Protein AF-0000000073491782 (afdb_homodimer)

Sequence (710 aa):
MKGIRKDVFGVFHDPDSGVEVKVDRYTLTSASGVEVQVISYGACVSAIVVPDKSGKKDHVTLGFDDMKGYLENAYQGSSIGRCANRIGKGKLVVEGQQYTLTINNNGNHLHGGTRGWDKHVWESHVSEESVVFSRLSSDGEEGYPGAVLAQVKYSLDAAGGLGIDFEAMTTRATPINMTNHCFFNLAGHAAGQGGLLEHLVRVNADRFTPVGQDLIPTGELASVRGTAYDLRSPTTFGEALPRAPGNGFDHNFCLQFKHRGELELAACFLHTPTGRGLEVYTTEPGVQIYTGNFLPKEANKMVGRNGTSYTYQGAFCCEPQNFPDAVNQRNFPSAICCPGKPYKHSMMYKFFVQKMKGIRKDVFGVFHDPDSGVEVKVDRYTLTSASGVEVQVISYGACVSAIVVPDKSGKKDHVTLGFDDMKGYLENAYQGSSIGRCANRIGKGKLVVEGQQYTLTINNNGNHLHGGTRGWDKHVWESHVSEESVVFSRLSSDGEEGYPGAVLAQVKYSLDAAGGLGIDFEAMTTRATPINMTNHCFFNLAGHAAGQGGLLEHLVRVNADRFTPVGQDLIPTGELASVRGTAYDLRSPTTFGEALPRAPGNGFDHNFCLQFKHRGELELAACFLHTPTGRGLEVYTTEPGVQIYTGNFLPKEANKMVGRNGTSYTYQGAFCCEPQNFPDAVNQRNFPSAICCPGKPYKHSMMYKFFVQK

InterPro domains:
  IPR008183 Aldose 1-/Glucose-6-phosphate 1-epimerase [PF01263] (24-350)
  IPR011013 Galactose mutarotase-like domain superfamily [SSF74650] (22-351)
  IPR014718 Glycoside hydrolase-type carbohydrate-binding [G3DSA:2.70.98.10] (1-353)
  IPR015443 Aldose 1-epimerase/Galactose mutarotase [PIRSF005096] (22-352)
  IPR047215 Galactose mutarotase-like [cd09019] (25-351)

pLDDT: mean 96.23, std 6.42, range [49.44, 98.94]

Nearest PDB structures (foldseek):
  1mmu-assembly1_A  TM=9.155E-01  e=1.165E-32  Lactococcus lactis
  1nsu-assembly1_B  TM=9.161E-01  e=1.842E-30  Lactococcus lactis
  1nsx-assembly1_B  TM=9.156E-01  e=1.485E-30  Lactococcus lactis
  1ns2-assembly1_B  TM=9.123E-01  e=2.166E-30  Lactococcus lactis
  1nsm-assembly1_B  TM=9.083E-01  e=5.412E-30  Lactococcus lactis

Secondary structure (DSSP, 8-state):
--EEEEEEEEEEE-TTT--EEEEEEEEEE-TTS-EEEEETBTTEEEEEEEE-TTS-EEE-B---SSHHHHHHSTTTTPEE-SBSSEEGGGEEEETTEEEEPPP-BTTBEETTSTT-GGGSBPEEEEETTEEEEEEEEPTTGGG-SS-EEEEEEEEE-TTSEEEEEEEEEESS-EE-B-EE---B-TT-TT-HHHHHTTEEEEE-EEEE--B-TTS-B-S--EE-TTSTT--SS-EEHHHHGGGSTTTS-EEEEEESS--TTS-EEEEEEEETTTTEEEEEEESSSEEEEE--TTS-SSTTSSB-GGG-B--TTS-BEEEEESPTTGGG-TTSPP-EEBTTB-EEEEEEEEEEE--/--EEEEEEEEEEE-TTT--EEEEEEEEEE-TTS-EEEEETBTTEEEEEEEE-TTS-EEE-B---SSHHHHHHSTTTTPEE-SBSSEEGGGEEEETTEEEEPPP-BTTBEETTSTT-GGGSBPEEEEETTEEEEEEEEPTTGGG-SS-EEEEEEEEE-TTSEEEEEEEEEESS-EE-B-EE---B-TT-TT-HHHHHTTEEEEE-EEEE--B-TTS-B-S--EE-TTSTT--SS-EEHHHHGGGSTTTS-EEEEEESS--TTS-EEEEEEEETTTTEEEEEEESSSEEEEE--TTS-SSTTSSB-GGG-B--TTS-BEEEEESPTTGGG-TTSPP-EEBTTB-EEEEEEEEEEE--

Organism: Scylla paramamosain (NCBI:txid85552)

Foldseek 3Di:
DFDKDKDWQAWDQDPVVRDIDTKMKIWGAALQGWIWIAIQQLRFGAFIWHAFPVGDIFTFFFHASHVVLDQVDDQARGKFDQAAAWAALQWFDDPRDIWHFEDDAPSIAHRCYPCTSNGDGFDWDDDDQKIKTWDWAQACRRTWGWIKIKMWIWGAYNQGKTKIKIKMATPFKTFGKIWTWTWGQQQHLQCFQVSQQQKKKAFQAQWWFDADPSRAGPLDTHGCPPALNHRNDIDGCNVSQVRDPPRGFFTKGFRPDDPQPDWDWGMKMARVVRQKIKTKTKSAGIKTKAQQQVFAQDFQPNQTPPRRTHGGSGTITIIGIFHPNVSVHVPGDDRIDGHPGMDIMMMMIRMDGGD/DFDKDKDWQAWDQDPVVRDIDTKMKIWGAALQGWIWIAIQQLRFGAFIWHAFPVGDIFTFFFHASHVVLDQVDDQARGKFDQAAAWAALQWFADPRDIWHFEDDAPSIAHRCYPCTSNGDGFDWDDDDQKIKTWDWAQACRRTWGWIKIKMWIWGAYNQGKTKIKIKMATPFKTFGKIWTWTWGQQQHLQCFQVSQQQKKKAFQAQWWFDADPSRAGPLDTHGCPPALNHRNDIDGCNVSQVRDPPRGFFTKGFRPPQPQPDWDWGMKMARVVRQKIKTKTKSAGIKTKAQQQVFAADFQPNQTPPRRTHGGSGTITIIGIFHPNQSVHVPGPDRIDGHPGMDIMMMMIRMDGGD

Solvent-accessible surface area (backbone atoms only — not comparable to full-atom values): 34697 Å² total; per-residue (Å²): 116,76,48,78,47,78,51,75,62,40,71,42,71,38,84,88,81,66,46,76,39,80,24,44,26,37,40,38,34,19,73,62,55,28,33,38,31,36,28,24,52,6,52,10,46,48,37,36,32,42,40,29,61,86,61,56,67,40,42,29,28,48,38,47,82,44,54,68,44,54,76,73,39,80,53,67,13,10,30,34,14,51,32,43,51,44,30,61,65,13,52,44,63,55,95,87,40,79,42,59,36,39,67,62,48,93,65,16,16,34,37,32,22,85,76,17,49,42,72,38,76,32,41,71,44,78,52,92,77,28,44,22,30,25,43,79,43,56,58,49,54,56,38,41,55,32,32,32,48,36,36,42,36,39,34,58,40,58,71,26,32,38,37,41,39,38,39,33,45,38,49,31,61,29,69,50,27,52,33,48,41,43,34,33,16,64,67,22,45,77,40,26,37,73,34,38,34,55,22,32,37,26,33,54,29,62,26,26,41,54,53,52,95,82,65,41,53,73,70,50,76,40,66,15,74,96,46,57,66,49,28,68,52,77,42,35,42,56,67,38,36,81,56,24,73,91,70,31,51,77,41,44,31,35,45,74,79,68,64,74,72,48,79,39,75,44,34,39,38,32,21,66,92,45,12,21,29,39,37,33,30,24,23,50,53,18,34,33,39,30,36,31,67,82,41,45,76,52,82,64,74,40,55,28,49,93,70,31,56,50,28,42,31,18,26,34,31,70,28,48,20,62,59,55,34,20,73,77,24,89,89,42,68,80,37,70,32,37,51,92,44,65,44,76,45,44,34,29,49,33,42,47,60,51,124,116,77,48,79,46,78,51,77,62,41,70,44,71,38,81,88,80,67,46,76,39,78,25,43,27,37,39,37,35,21,73,62,53,29,33,37,31,35,28,24,53,7,54,10,46,46,38,36,32,42,40,28,60,86,60,56,68,40,42,28,28,49,40,49,82,44,55,67,43,56,74,74,41,79,54,65,12,10,31,34,13,52,31,42,50,44,30,60,66,12,51,43,63,56,95,88,40,78,41,59,37,39,66,62,45,93,64,15,16,34,37,32,22,85,75,16,48,42,72,38,75,32,42,69,44,78,52,91,77,29,42,23,30,25,43,80,42,56,58,49,56,56,37,41,54,33,32,32,48,36,36,40,35,39,34,58,40,57,71,25,33,37,37,42,38,38,38,32,46,37,48,30,62,27,68,52,27,52,34,49,41,44,33,34,17,62,66,22,46,76,41,25,37,73,35,35,34,56,20,31,36,26,33,54,31,63,26,26,40,54,53,51,97,82,65,42,52,73,70,51,77,40,66,14,74,96,45,56,64,50,28,68,51,76,42,33,41,58,69,39,37,82,55,24,74,91,70,30,51,77,41,43,30,34,43,76,80,60,60,72,73,46,78,38,75,45,35,38,37,33,20,66,93,46,12,20,29,39,37,35,31,24,22,50,50,18,34,32,38,29,38,30,66,82,41,44,76,54,81,65,73,41,53,30,48,96,70,32,56,49,28,42,31,19,26,34,32,72,27,48,21,61,58,55,35,20,74,77,24,90,88,42,69,80,36,69,32,37,52,92,44,65,43,75,47,44,35,31,49,32,43,46,60,51,125

Radius of gyration: 28.81 Å; Cα contacts (8 Å, |Δi|>4): 2074; chains: 2; bounding box: 49×86×63 Å

Structure (mmCIF, N/CA/C/O backbone):
data_AF-0000000073491782-model_v1
#
loop_
_entity.id
_entity.type
_entity.pdbx_description
1 polymer 'Aldose 1-epimerase'
#
loop_
_atom_site.group_PDB
_atom_site.id
_atom_site.type_symbol
_atom_site.label_atom_id
_atom_site.label_alt_id
_atom_site.label_comp_id
_atom_site.label_asym_id
_atom_site.label_entity_id
_atom_site.label_seq_id
_atom_site.pdbx_PDB_ins_code
_atom_site.Cartn_x
_atom_site.Cartn_y
_atom_site.Cartn_z
_atom_site.occupancy
_atom_site.B_iso_or_equiv
_atom_site.auth_seq_id
_atom_site.auth_comp_id
_atom_site.auth_asym_id
_atom_site.auth_atom_id
_atom_site.pdbx_PDB_model_num
ATOM 1 N N . MET A 1 1 ? -24.062 -15.234 -17.359 1 52.41 1 MET A N 1
ATOM 2 C CA . MET A 1 1 ? -24.172 -14 -16.578 1 52.41 1 MET A CA 1
ATOM 3 C C . MET A 1 1 ? -22.875 -13.719 -15.82 1 52.41 1 MET A C 1
ATOM 5 O O . MET A 1 1 ? -22.297 -14.625 -15.234 1 52.41 1 MET A O 1
ATOM 9 N N . LYS A 1 2 ? -22.281 -12.508 -16.062 1 70.62 2 LYS A N 1
ATOM 10 C CA . LYS A 1 2 ? -21.109 -11.984 -15.367 1 70.62 2 LYS A CA 1
ATOM 11 C C . LYS A 1 2 ? -21.406 -11.75 -13.891 1 70.62 2 LYS A C 1
ATOM 13 O O . LYS A 1 2 ? -22.469 -11.266 -13.531 1 70.62 2 LYS A O 1
ATOM 18 N N . GLY A 1 3 ? -20.562 -12.547 -13.039 1 84.69 3 GLY A N 1
ATOM 19 C CA . GLY A 1 3 ? -20.781 -12.242 -11.633 1 84.69 3 GLY A CA 1
ATOM 20 C C . GLY A 1 3 ? -19.812 -12.961 -10.711 1 84.69 3 GLY A C 1
ATOM 21 O O . GLY A 1 3 ? -18.953 -13.711 -11.172 1 84.69 3 GLY A O 1
ATOM 22 N N . ILE A 1 4 ? -19.844 -12.594 -9.461 1 95.38 4 ILE A N 1
ATOM 23 C CA . ILE A 1 4 ? -19.047 -13.211 -8.406 1 95.38 4 ILE A CA 1
ATOM 24 C C . ILE A 1 4 ? -19.984 -13.836 -7.363 1 95.38 4 ILE A C 1
ATOM 26 O O . ILE A 1 4 ? -20.891 -13.18 -6.863 1 95.38 4 ILE A O 1
ATOM 30 N N . ARG A 1 5 ? -19.812 -15.117 -7.121 1 97.12 5 ARG A N 1
ATOM 31 C CA . ARG A 1 5 ? -20.547 -15.828 -6.07 1 97.12 5 ARG A CA 1
ATOM 32 C C . ARG A 1 5 ? -19.594 -16.266 -4.953 1 97.12 5 ARG A C 1
ATOM 34 O O . ARG A 1 5 ? -18.469 -16.672 -5.211 1 97.12 5 ARG A O 1
ATOM 41 N N . LYS A 1 6 ? -20.156 -16.188 -3.746 1 97.44 6 LYS A N 1
ATOM 42 C CA . LYS A 1 6 ? -19.359 -16.547 -2.576 1 97.44 6 LYS A CA 1
ATOM 43 C C . LYS A 1 6 ? -19.938 -17.781 -1.874 1 97.44 6 LYS A C 1
ATOM 45 O O . LYS A 1 6 ? -21.156 -17.922 -1.752 1 97.44 6 LYS A O 1
ATOM 50 N N . ASP A 1 7 ? -19.078 -18.688 -1.401 1 98.25 7 ASP A N 1
ATOM 51 C CA . ASP A 1 7 ? -19.438 -19.75 -0.47 1 98.25 7 ASP A CA 1
ATOM 52 C C . ASP A 1 7 ? -18.25 -20.141 0.411 1 98.25 7 ASP A C 1
ATOM 54 O O . ASP A 1 7 ? -17.188 -19.516 0.332 1 98.25 7 ASP A O 1
ATOM 58 N N . VAL A 1 8 ? -18.453 -21.078 1.323 1 98.38 8 VAL A N 1
ATOM 59 C CA . VAL A 1 8 ? -17.406 -21.531 2.225 1 98.38 8 VAL A CA 1
ATOM 60 C C . VAL A 1 8 ? -16.734 -22.766 1.647 1 98.38 8 VAL A C 1
ATOM 62 O O . VAL A 1 8 ? -17.406 -23.766 1.361 1 98.38 8 VAL A O 1
ATOM 65 N N . PHE A 1 9 ? -15.492 -22.734 1.413 1 98.5 9 PHE A N 1
ATOM 66 C CA . PHE A 1 9 ? -14.742 -23.859 0.874 1 98.5 9 PHE A CA 1
ATOM 67 C C . PHE A 1 9 ? -14.414 -24.859 1.971 1 98.5 9 PHE A C 1
ATOM 69 O O . PHE A 1 9 ? -14.469 -26.078 1.744 1 98.5 9 PHE A O 1
ATOM 76 N N . GLY A 1 10 ? -14.031 -24.281 3.102 1 98.31 10 GLY A N 1
ATOM 77 C CA . GLY A 1 10 ? -13.656 -25.109 4.234 1 98.31 10 GLY A CA 1
ATOM 78 C C . GLY A 1 10 ? -13.227 -24.312 5.449 1 98.31 10 GLY A C 1
ATOM 79 O O . GLY A 1 10 ? -13.648 -23.172 5.617 1 98.31 10 GLY A O 1
ATOM 80 N N . VAL A 1 11 ? -12.555 -25.047 6.379 1 98 11 VAL A N 1
ATOM 81 C CA . VAL A 1 11 ? -12.078 -24.422 7.609 1 98 11 VAL A CA 1
ATOM 82 C C . VAL A 1 11 ? -10.586 -24.703 7.781 1 98 11 VAL A C 1
ATOM 84 O O . VAL A 1 11 ? -10.117 -25.812 7.512 1 98 11 VAL A O 1
ATOM 87 N N . PHE A 1 12 ? -9.906 -23.656 8.086 1 97.94 12 PHE A N 1
ATOM 88 C CA . PHE A 1 12 ? -8.469 -23.734 8.328 1 97.94 12 PHE A CA 1
ATOM 89 C C . PHE A 1 12 ? -8.164 -23.547 9.812 1 97.94 12 PHE A C 1
ATOM 91 O O . PHE A 1 12 ? -8.586 -22.562 10.422 1 97.94 12 PHE A O 1
ATOM 98 N N . HIS A 1 13 ? -7.461 -24.5 10.43 1 96.62 13 HIS A N 1
ATOM 99 C CA . HIS A 1 13 ? -6.949 -24.359 11.789 1 96.62 13 HIS A CA 1
ATOM 100 C C . HIS A 1 13 ? -5.562 -23.719 11.789 1 96.62 13 HIS A C 1
ATOM 102 O O . HIS A 1 13 ? -4.574 -24.391 11.461 1 96.62 13 HIS A O 1
ATOM 108 N N . ASP A 1 14 ? -5.488 -22.5 12.102 1 93.56 14 ASP A N 1
ATOM 109 C CA . ASP A 1 14 ? -4.219 -21.781 12.086 1 93.56 14 ASP A CA 1
ATOM 110 C C . ASP A 1 14 ? -3.271 -22.312 13.156 1 93.56 14 ASP A C 1
ATOM 112 O O . ASP A 1 14 ? -3.555 -22.219 14.352 1 93.56 14 ASP A O 1
ATOM 116 N N . PRO A 1 15 ? -2.201 -22.812 12.766 1 91.56 15 PRO A N 1
ATOM 117 C CA . PRO A 1 15 ? -1.312 -23.438 13.758 1 91.56 15 PRO A CA 1
ATOM 118 C C . PRO A 1 15 ? -0.614 -22.406 14.648 1 91.56 15 PRO A C 1
ATOM 120 O O . PRO A 1 15 ? -0.126 -22.75 15.727 1 91.56 15 PRO A O 1
ATOM 123 N N . ASP A 1 16 ? -0.474 -21.203 14.203 1 86.88 16 ASP A N 1
ATOM 124 C CA . ASP A 1 16 ? 0.189 -20.172 14.992 1 86.88 16 ASP A CA 1
ATOM 125 C C . ASP A 1 16 ? -0.729 -19.641 16.094 1 86.88 16 ASP A C 1
ATOM 127 O O . ASP A 1 16 ? -0.318 -19.516 17.25 1 86.88 16 ASP A O 1
ATOM 131 N N . SER A 1 17 ? -1.947 -19.359 15.781 1 87.69 17 SER A N 1
ATOM 132 C CA . SER A 1 17 ? -2.873 -18.75 16.719 1 87.69 17 SER A CA 1
ATOM 133 C C . SER A 1 17 ? -3.779 -19.797 17.359 1 87.69 17 SER A C 1
ATOM 135 O O . SER A 1 17 ? -4.402 -19.531 18.406 1 87.69 17 SER A O 1
ATOM 137 N N . GLY A 1 18 ? -3.967 -20.969 16.734 1 92.19 18 GLY A N 1
ATOM 138 C CA . GLY A 1 18 ? -4.871 -22 17.203 1 92.19 18 GLY A CA 1
ATOM 139 C C . GLY A 1 18 ? -6.324 -21.719 16.875 1 92.19 18 GLY A C 1
ATOM 140 O O . GLY A 1 18 ? -7.207 -22.516 17.203 1 92.19 18 GLY A O 1
ATOM 141 N N . VAL A 1 19 ? -6.559 -20.703 16.172 1 93.88 19 VAL A N 1
ATOM 142 C CA . VAL A 1 19 ? -7.926 -20.281 15.867 1 93.88 19 VAL A CA 1
ATOM 143 C C . VAL A 1 19 ? -8.383 -20.938 14.562 1 93.88 19 VAL A C 1
ATOM 145 O O . VAL A 1 19 ? -7.574 -21.141 13.648 1 93.88 19 VAL A O 1
ATOM 148 N N . GLU A 1 20 ? -9.656 -21.297 14.5 1 96.81 20 GLU A N 1
ATOM 149 C CA . GLU A 1 20 ? -10.258 -21.766 13.266 1 96.81 20 GLU A CA 1
ATOM 150 C C . GLU A 1 20 ? -10.781 -20.594 12.422 1 96.81 20 GLU A C 1
ATOM 152 O O . GLU A 1 20 ? -11.461 -19.719 12.938 1 96.81 20 GLU A O 1
ATOM 157 N N . VAL A 1 21 ? -10.414 -20.672 11.281 1 96.5 21 VAL A N 1
ATOM 158 C CA . VAL A 1 21 ? -10.812 -19.609 10.367 1 96.5 21 VAL A CA 1
ATOM 159 C C . VAL A 1 21 ? -11.516 -20.188 9.148 1 96.5 21 VAL A C 1
ATOM 161 O O . VAL A 1 21 ? -11.047 -21.172 8.562 1 96.5 21 VAL A O 1
ATOM 164 N N . LYS A 1 22 ? -12.648 -19.609 8.836 1 97.88 22 LYS A N 1
ATOM 165 C CA . LYS A 1 22 ? -13.344 -20.016 7.613 1 97.88 22 LYS A CA 1
ATOM 166 C C . LYS A 1 22 ? -12.531 -19.656 6.375 1 97.88 22 LYS A C 1
ATOM 168 O O . LYS A 1 22 ? -11.922 -18.594 6.312 1 97.88 22 LYS A O 1
ATOM 173 N N . VAL A 1 23 ? -12.523 -20.531 5.398 1 98.75 23 VAL A N 1
ATOM 174 C CA . VAL A 1 23 ? -11.914 -20.281 4.098 1 98.75 23 VAL A CA 1
ATOM 175 C C . VAL A 1 23 ? -13.008 -20.016 3.059 1 98.75 23 VAL A C 1
ATOM 177 O O . VAL A 1 23 ? -13.781 -20.922 2.721 1 98.75 23 VAL A O 1
ATOM 180 N N . ASP A 1 24 ? -13.039 -18.797 2.543 1 98.69 24 ASP A N 1
ATOM 181 C CA . ASP A 1 24 ? -14.047 -18.391 1.567 1 98.69 24 ASP A CA 1
ATOM 182 C C . ASP A 1 24 ? -13.625 -18.781 0.151 1 98.69 24 ASP A C 1
ATOM 184 O O . ASP A 1 24 ? -12.43 -18.766 -0.171 1 98.69 24 ASP A O 1
ATOM 188 N N . ARG A 1 25 ? -14.578 -19.125 -0.607 1 98.81 25 ARG A N 1
ATOM 189 C CA . ARG A 1 25 ? -14.398 -19.344 -2.037 1 98.81 25 ARG A CA 1
ATOM 190 C C . ARG A 1 25 ? -15.242 -18.375 -2.854 1 98.81 25 ARG A C 1
ATOM 192 O O . ARG A 1 25 ? -16.406 -18.125 -2.52 1 98.81 25 ARG A O 1
ATOM 199 N N . TYR A 1 26 ? -14.688 -17.828 -3.828 1 98.81 26 TYR A N 1
ATOM 200 C CA . TYR A 1 26 ? -15.375 -16.953 -4.777 1 98.81 26 TYR A CA 1
ATOM 201 C C . TYR A 1 26 ? -15.32 -17.531 -6.184 1 98.81 26 TYR A C 1
ATOM 203 O O . TYR A 1 26 ? -14.25 -17.938 -6.656 1 98.81 26 TYR A O 1
ATOM 211 N N . THR A 1 27 ? -16.438 -17.609 -6.855 1 98.62 27 THR A N 1
ATOM 212 C CA . THR A 1 27 ? -16.547 -18.078 -8.234 1 98.62 27 THR A CA 1
ATOM 213 C C . THR A 1 27 ? -16.812 -16.906 -9.188 1 98.62 27 THR A C 1
ATOM 215 O O . THR A 1 27 ? -17.844 -16.234 -9.062 1 98.62 27 THR A O 1
ATOM 218 N N . LEU A 1 28 ? -15.906 -16.719 -10.055 1 98.38 28 LEU A N 1
ATOM 219 C CA . LEU A 1 28 ? -16.047 -15.727 -11.109 1 98.38 28 LEU A CA 1
ATOM 220 C C . LEU A 1 28 ? -16.453 -16.391 -12.43 1 98.38 28 LEU A C 1
ATOM 222 O O . LEU A 1 28 ? -15.891 -17.422 -12.805 1 98.38 28 LEU A O 1
ATOM 226 N N . THR A 1 29 ? -17.375 -15.789 -13.125 1 97.25 29 THR A N 1
ATOM 227 C CA . THR A 1 29 ? -17.812 -16.328 -14.406 1 97.25 29 THR A CA 1
ATOM 228 C C . THR A 1 29 ? -17.703 -15.266 -15.5 1 97.25 29 THR A C 1
ATOM 230 O O . THR A 1 29 ? -17.719 -14.062 -15.211 1 97.25 29 THR A O 1
ATOM 233 N N . SER A 1 30 ? -17.531 -15.734 -16.734 1 95.44 30 SER A N 1
ATOM 234 C CA . SER A 1 30 ? -17.422 -14.844 -17.875 1 95.44 30 SER A CA 1
ATOM 235 C C . SER A 1 30 ? -18.359 -15.273 -19 1 95.44 30 SER A C 1
ATOM 237 O O . SER A 1 30 ? -18.812 -16.422 -19.047 1 95.44 30 SER A O 1
ATOM 239 N N . ALA A 1 31 ? -18.609 -14.336 -19.906 1 94.69 31 ALA A N 1
ATOM 240 C CA . ALA A 1 31 ? -19.469 -14.602 -21.062 1 94.69 31 ALA A CA 1
ATOM 241 C C . ALA A 1 31 ? -18.812 -15.609 -22.016 1 94.69 31 ALA A C 1
ATOM 243 O O . ALA A 1 31 ? -19.5 -16.297 -22.766 1 94.69 31 ALA A O 1
ATOM 244 N N . SER A 1 32 ? -17.531 -15.734 -22.016 1 94.62 32 SER A N 1
ATOM 245 C CA . SER A 1 32 ? -16.812 -16.672 -22.875 1 94.62 32 SER A CA 1
ATOM 246 C C . SER A 1 32 ? -17.016 -18.109 -22.422 1 94.62 32 SER A C 1
ATOM 248 O O . SER A 1 32 ? -16.703 -19.047 -23.156 1 94.62 32 SER A O 1
ATOM 250 N N . GLY A 1 33 ? -17.5 -18.266 -21.188 1 96.19 33 GLY A N 1
ATOM 251 C CA . GLY A 1 33 ? -17.672 -19.594 -20.609 1 96.19 33 GLY A CA 1
ATOM 252 C C . GLY A 1 33 ? -16.578 -19.984 -19.641 1 96.19 33 GLY A C 1
ATOM 253 O O . GLY A 1 33 ? -16.688 -20.984 -18.938 1 96.19 33 GLY A O 1
ATOM 254 N N . VAL A 1 34 ? -15.555 -19.203 -19.547 1 98.19 34 VAL A N 1
ATOM 255 C CA . VAL A 1 34 ? -14.492 -19.438 -18.578 1 98.19 34 VAL A CA 1
ATOM 256 C C . VAL A 1 34 ? -15.016 -19.156 -17.172 1 98.19 34 VAL A C 1
ATOM 258 O O . VAL A 1 34 ? -15.734 -18.188 -16.953 1 98.19 34 VAL A O 1
ATOM 261 N N . GLU A 1 35 ? -14.711 -20.031 -16.266 1 98.38 35 GLU A N 1
ATOM 262 C CA . GLU A 1 35 ? -15.031 -19.891 -14.844 1 98.38 35 GLU A CA 1
ATOM 263 C C . GLU A 1 35 ? -13.773 -20.047 -13.984 1 98.38 35 GLU A C 1
ATOM 265 O O . GLU A 1 35 ? -12.945 -20.922 -14.234 1 98.38 35 GLU A O 1
ATOM 270 N N . VAL A 1 36 ? -13.633 -19.156 -13.008 1 98.81 36 VAL A N 1
ATOM 271 C CA . VAL A 1 36 ? -12.484 -19.172 -12.117 1 98.81 36 VAL A CA 1
ATOM 272 C C . VAL A 1 36 ? -12.953 -19.219 -10.664 1 98.81 36 VAL A C 1
ATOM 274 O O . VAL A 1 36 ? -13.859 -18.469 -10.281 1 98.81 36 VAL A O 1
ATOM 277 N N . GLN A 1 37 ? -12.398 -20.078 -9.891 1 98.81 37 GLN A N 1
ATOM 278 C CA . GLN A 1 37 ? -12.617 -20.062 -8.445 1 98.81 37 GLN A CA 1
ATOM 279 C C . GLN A 1 37 ? -11.336 -19.688 -7.703 1 98.81 37 GLN A C 1
ATOM 281 O O . GLN A 1 37 ? -10.25 -20.172 -8.047 1 98.81 37 GLN A O 1
ATOM 286 N N . VAL A 1 38 ? -11.477 -18.797 -6.785 1 98.88 38 VAL A N 1
ATOM 287 C CA . VAL A 1 38 ? -10.375 -18.422 -5.906 1 98.88 38 VAL A CA 1
ATOM 288 C C . VAL A 1 38 ? -10.789 -18.625 -4.449 1 98.88 38 VAL A C 1
ATOM 290 O O . VAL A 1 38 ? -11.953 -18.453 -4.098 1 98.88 38 VAL A O 1
ATOM 293 N N . ILE A 1 39 ? -9.828 -19.031 -3.574 1 98.94 39 ILE A N 1
ATOM 294 C CA . ILE A 1 39 ? -10.117 -19.234 -2.158 1 98.94 39 ILE A CA 1
ATOM 295 C C . ILE A 1 39 ? -9.18 -18.375 -1.312 1 98.94 39 ILE A C 1
ATOM 297 O O . ILE A 1 39 ? -8.086 -18.016 -1.756 1 98.94 39 ILE A O 1
ATOM 301 N N . SER A 1 40 ? -9.617 -18.078 -0.136 1 98.88 40 SER A N 1
ATOM 302 C CA . SER A 1 40 ? -8.875 -17.156 0.72 1 98.88 40 SER A CA 1
ATOM 303 C C . SER A 1 40 ? -7.609 -17.812 1.267 1 98.88 40 SER A C 1
ATOM 305 O O . SER A 1 40 ? -6.684 -17.109 1.689 1 98.88 40 SER A O 1
ATOM 307 N N . TYR A 1 41 ? -7.574 -19.172 1.342 1 98.75 41 TYR A N 1
ATOM 308 C CA . TYR A 1 41 ? -6.336 -19.828 1.733 1 98.75 41 TYR A CA 1
ATOM 309 C C . TYR A 1 41 ? -5.277 -19.688 0.649 1 98.75 41 TYR A C 1
ATOM 311 O O . TYR A 1 41 ? -5.453 -20.188 -0.47 1 98.75 41 TYR A O 1
ATOM 319 N N . GLY A 1 42 ? -4.262 -18.906 0.994 1 98.69 42 GLY A N 1
ATOM 320 C CA . GLY A 1 42 ? -3.18 -18.656 0.055 1 98.69 42 GLY A CA 1
ATOM 321 C C . GLY A 1 42 ? -3.564 -17.734 -1.077 1 98.69 42 GLY A C 1
ATOM 322 O O . GLY A 1 42 ? -2.863 -17.641 -2.088 1 98.69 42 GLY A O 1
ATOM 323 N N . ALA A 1 43 ? -4.734 -17.078 -0.955 1 98.88 43 ALA A N 1
ATOM 324 C CA . ALA A 1 43 ? -5.238 -16.328 -2.098 1 98.88 43 ALA A CA 1
ATOM 325 C C . ALA A 1 43 ? -5.094 -17.125 -3.391 1 98.88 43 ALA A C 1
ATOM 327 O O . ALA A 1 43 ? -4.535 -16.625 -4.375 1 98.88 43 ALA A O 1
ATOM 328 N N . CYS A 1 44 ? -5.637 -18.219 -3.439 1 98.69 44 CYS A N 1
ATOM 329 C CA . CYS A 1 44 ? -5.312 -19.312 -4.34 1 98.69 44 CYS A CA 1
ATOM 330 C C . CYS A 1 44 ? -6.332 -19.422 -5.469 1 98.69 44 CYS A C 1
ATOM 332 O O . CYS A 1 44 ? -7.535 -19.312 -5.238 1 98.69 44 CYS A O 1
ATOM 334 N N . VAL A 1 45 ? -5.848 -19.5 -6.711 1 98.88 45 VAL A N 1
ATOM 335 C CA . VAL A 1 45 ? -6.711 -19.953 -7.797 1 98.88 45 VAL A CA 1
ATOM 336 C C . VAL A 1 45 ? -6.949 -21.453 -7.668 1 98.88 45 VAL A C 1
ATOM 338 O O . VAL A 1 45 ? -6.102 -22.266 -8.062 1 98.88 45 VAL A O 1
ATOM 341 N N . SER A 1 46 ? -8.117 -21.844 -7.203 1 98.69 46 SER A N 1
ATOM 342 C CA . SER A 1 46 ? -8.375 -23.25 -6.902 1 98.69 46 SER A CA 1
ATOM 343 C C . SER A 1 46 ? -8.914 -23.984 -8.117 1 98.69 46 SER A C 1
ATOM 345 O O . SER A 1 46 ? -8.812 -25.219 -8.203 1 98.69 46 SER A O 1
ATOM 347 N N . ALA A 1 47 ? -9.508 -23.25 -9.039 1 98.69 47 ALA A N 1
ATOM 348 C CA . ALA A 1 47 ? -10.039 -23.891 -10.234 1 98.69 47 ALA A CA 1
ATOM 349 C C . ALA A 1 47 ? -10.133 -22.906 -11.398 1 98.69 47 ALA A C 1
ATOM 351 O O . ALA A 1 47 ? -10.453 -21.734 -11.203 1 98.69 47 ALA A O 1
ATOM 352 N N . ILE A 1 48 ? -9.844 -23.375 -12.547 1 98.88 48 ILE A N 1
ATOM 353 C CA . ILE A 1 48 ? -10.164 -22.719 -13.812 1 98.88 48 ILE A CA 1
ATOM 354 C C . ILE A 1 48 ? -10.836 -23.719 -14.758 1 98.88 48 ILE A C 1
ATOM 356 O O . ILE A 1 48 ? -10.281 -24.766 -15.055 1 98.88 48 ILE A O 1
ATOM 360 N N . VAL A 1 49 ? -12 -23.375 -15.172 1 98.81 49 VAL A N 1
ATOM 361 C CA . VAL A 1 49 ? -12.781 -24.188 -16.094 1 98.81 49 VAL A CA 1
ATOM 362 C C . VAL A 1 49 ? -12.898 -23.484 -17.438 1 98.81 49 VAL A C 1
ATOM 364 O O . VAL A 1 49 ? -13.305 -22.328 -17.5 1 98.81 49 VAL A O 1
ATOM 367 N N . VAL A 1 50 ? -12.562 -24.188 -18.516 1 98.69 50 VAL A N 1
ATOM 368 C CA . VAL A 1 50 ? -12.5 -23.594 -19.859 1 98.69 50 VAL A CA 1
ATOM 369 C C . VAL A 1 50 ? -13.211 -24.516 -20.844 1 98.69 50 VAL A C 1
ATOM 371 O O . VAL A 1 50 ? -13.086 -25.734 -20.781 1 98.69 50 VAL A O 1
ATOM 374 N N . PRO A 1 51 ? -14.008 -23.953 -21.766 1 98.38 51 PRO A N 1
ATOM 375 C CA . PRO A 1 51 ? -14.602 -24.781 -22.828 1 98.38 51 PRO A CA 1
ATOM 376 C C . PRO A 1 51 ? -13.586 -25.188 -23.891 1 98.38 51 PRO A C 1
ATOM 378 O O . PRO A 1 51 ? -12.617 -24.453 -24.141 1 98.38 51 PRO A O 1
ATOM 381 N N . ASP A 1 52 ? -13.781 -26.344 -24.5 1 98.31 52 ASP A N 1
ATOM 382 C CA . ASP A 1 52 ? -13.008 -26.734 -25.672 1 98.31 52 ASP A CA 1
ATOM 383 C C . ASP A 1 52 ? -13.719 -26.344 -26.969 1 98.31 52 ASP A C 1
ATOM 385 O O . ASP A 1 52 ? -14.703 -25.594 -26.938 1 98.31 52 ASP A O 1
ATOM 389 N N . LYS A 1 53 ? -13.148 -26.703 -28.094 1 97.88 53 LYS A N 1
ATOM 390 C CA . LYS A 1 53 ? -13.688 -26.281 -29.391 1 97.88 53 LYS A CA 1
ATOM 391 C C . LYS A 1 53 ? -15.078 -26.859 -29.625 1 97.88 53 LYS A C 1
ATOM 393 O O . LYS A 1 53 ? -15.812 -26.391 -30.484 1 97.88 53 LYS A O 1
ATOM 398 N N . SER A 1 54 ? -15.547 -27.875 -28.859 1 97.62 54 SER A N 1
ATOM 399 C CA . SER A 1 54 ? -16.891 -28.438 -28.953 1 97.62 54 SER A CA 1
ATOM 400 C C . SER A 1 54 ? -17.828 -27.844 -27.906 1 97.62 54 SER A C 1
ATOM 402 O O . SER A 1 54 ? -19.016 -28.156 -27.891 1 97.62 54 SER A O 1
ATOM 404 N N . GLY A 1 55 ? -17.312 -27.062 -27.016 1 97.06 55 GLY A N 1
ATOM 405 C CA . GLY A 1 55 ? -18.109 -26.438 -25.969 1 97.06 55 GLY A CA 1
ATOM 406 C C . GLY A 1 55 ? -18.062 -27.188 -24.656 1 97.06 55 GLY A C 1
ATOM 407 O O . GLY A 1 55 ? -18.594 -26.719 -23.641 1 97.06 55 GLY A O 1
ATOM 408 N N . LYS A 1 56 ? -17.422 -28.328 -24.688 1 97.75 56 LYS A N 1
ATOM 409 C CA . LYS A 1 56 ? -17.297 -29.109 -23.453 1 97.75 56 LYS A CA 1
ATOM 410 C C . LYS A 1 56 ? -16.328 -28.453 -22.484 1 97.75 56 LYS A C 1
ATOM 412 O O . LYS A 1 56 ? -15.188 -28.156 -22.844 1 97.75 56 LYS A O 1
ATOM 417 N N . LYS A 1 57 ? -16.719 -28.344 -21.266 1 98.12 57 LYS A N 1
ATOM 418 C CA . LYS A 1 57 ? -15.93 -27.656 -20.25 1 98.12 57 LYS A CA 1
ATOM 419 C C . LYS A 1 57 ? -15.125 -28.656 -19.422 1 98.12 57 LYS A C 1
ATOM 421 O O . LYS A 1 57 ? -15.562 -29.797 -19.203 1 98.12 57 LYS A O 1
ATOM 426 N N . ASP A 1 58 ? -13.984 -28.266 -18.953 1 98.44 58 ASP A N 1
ATOM 427 C CA . ASP A 1 58 ? -13.148 -29.047 -18.047 1 98.44 58 ASP A CA 1
ATOM 428 C C . ASP A 1 58 ? -12.242 -28.141 -17.219 1 98.44 58 ASP A C 1
ATOM 430 O O . ASP A 1 58 ? -12 -26.984 -17.578 1 98.44 58 ASP A O 1
ATOM 434 N N . HIS A 1 59 ? -11.852 -28.688 -16.047 1 98.75 59 HIS A N 1
ATOM 435 C CA . HIS A 1 59 ? -10.82 -28.016 -15.266 1 98.75 59 HIS A CA 1
ATOM 436 C C . HIS A 1 59 ? -9.469 -28.062 -15.984 1 98.75 59 HIS A C 1
ATOM 438 O O . HIS A 1 59 ? -8.984 -29.125 -16.344 1 98.75 59 HIS A O 1
ATOM 444 N N . VAL A 1 60 ? -8.836 -26.875 -16.141 1 98.88 60 VAL A N 1
ATOM 445 C CA . VAL A 1 60 ? -7.547 -26.844 -16.812 1 98.88 60 VAL A CA 1
ATOM 446 C C . VAL A 1 60 ? -6.434 -26.609 -15.805 1 98.88 60 VAL A C 1
ATOM 448 O O . VAL A 1 60 ? -5.273 -26.422 -16.172 1 98.88 60 VAL A O 1
ATOM 451 N N . THR A 1 61 ? -6.703 -26.562 -14.555 1 98.81 61 THR A N 1
ATOM 452 C CA . THR A 1 61 ? -5.719 -26.531 -13.484 1 98.81 61 THR A CA 1
ATOM 453 C C . THR A 1 61 ? -5.855 -27.75 -12.578 1 98.81 61 THR A C 1
ATOM 455 O O . THR A 1 61 ? -6.961 -28.266 -12.391 1 98.81 61 THR A O 1
ATOM 458 N N . LEU A 1 62 ? -4.648 -28.172 -12.055 1 98.62 62 LEU A N 1
ATOM 459 C CA . LEU A 1 62 ? -4.75 -29.078 -10.914 1 98.62 62 LEU A CA 1
ATOM 460 C C . LEU A 1 62 ? -5.445 -28.391 -9.742 1 98.62 62 LEU A C 1
ATOM 462 O O . LEU A 1 62 ? -5.559 -27.172 -9.711 1 98.62 62 LEU A O 1
ATOM 466 N N . GLY A 1 63 ? -5.953 -29.203 -8.836 1 98.31 63 GLY A N 1
ATOM 467 C CA . GLY A 1 63 ? -6.629 -28.688 -7.652 1 98.31 63 GLY A CA 1
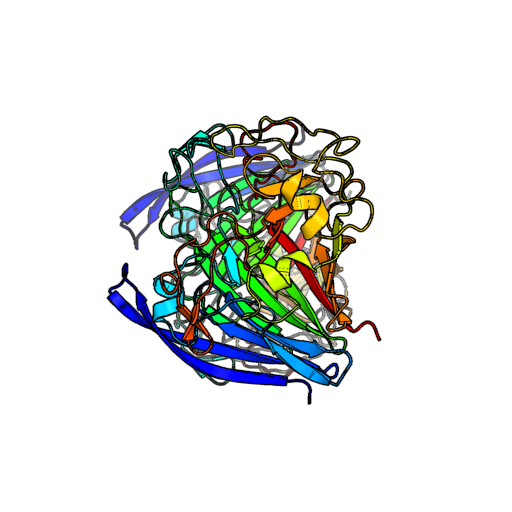ATOM 468 C C . GLY A 1 63 ? -7.238 -29.766 -6.789 1 98.31 63 GLY A C 1
ATOM 469 O O . GLY A 1 63 ? -7.117 -30.953 -7.102 1 98.31 63 GLY A O 1
ATOM 470 N N . PHE A 1 64 ? -7.805 -29.328 -5.699 1 98.62 64 PHE A N 1
ATOM 471 C CA . PHE A 1 64 ? -8.312 -30.266 -4.707 1 98.62 64 PHE A CA 1
ATOM 472 C C . PHE A 1 64 ? -9.75 -29.922 -4.316 1 98.62 64 PHE A C 1
ATOM 474 O O . PHE A 1 64 ? -10.164 -28.766 -4.438 1 98.62 64 PHE A O 1
ATOM 481 N N . ASP A 1 65 ? -10.445 -30.906 -3.811 1 97.69 65 ASP A N 1
ATOM 482 C CA . ASP A 1 65 ? -11.867 -30.75 -3.521 1 97.69 65 ASP A CA 1
ATOM 483 C C . ASP A 1 65 ? -12.078 -30.188 -2.115 1 97.69 65 ASP A C 1
ATOM 485 O O . ASP A 1 65 ? -13.164 -29.688 -1.8 1 97.69 65 ASP A O 1
ATOM 489 N N . ASP A 1 66 ? -11.062 -30.328 -1.288 1 97.5 66 ASP A N 1
ATOM 490 C CA . ASP A 1 66 ? -11.219 -29.875 0.09 1 97.5 66 ASP A CA 1
ATOM 491 C C . ASP A 1 66 ? -9.898 -29.328 0.637 1 97.5 66 ASP A C 1
ATOM 493 O O . ASP A 1 66 ? -8.891 -29.281 -0.079 1 97.5 66 ASP A O 1
ATOM 497 N N . MET A 1 67 ? -9.961 -28.891 1.88 1 97.56 67 MET A N 1
ATOM 498 C CA . MET A 1 67 ? -8.805 -28.25 2.512 1 97.56 67 MET A CA 1
ATOM 499 C C . MET A 1 67 ? -7.656 -29.25 2.668 1 97.56 67 MET A C 1
ATOM 501 O O . MET A 1 67 ? -6.488 -28.859 2.602 1 97.56 67 MET A O 1
ATOM 505 N N . LYS A 1 68 ? -7.984 -30.5 2.908 1 97.44 68 LYS A N 1
ATOM 506 C CA . LYS A 1 68 ? -6.945 -31.5 3.137 1 97.44 68 LYS A CA 1
ATOM 507 C C . LYS A 1 68 ? -5.934 -31.516 1.993 1 97.44 68 LYS A C 1
ATOM 509 O O . LYS A 1 68 ? -4.723 -31.531 2.229 1 97.44 68 LYS A O 1
ATOM 514 N N . GLY A 1 69 ? -6.414 -31.531 0.738 1 97.88 69 GLY A N 1
ATOM 515 C CA . GLY A 1 69 ? -5.531 -31.5 -0.418 1 97.88 69 GLY A CA 1
ATOM 516 C C . GLY A 1 69 ? -4.598 -30.312 -0.43 1 97.88 69 GLY A C 1
ATOM 517 O O . GLY A 1 69 ? -3.402 -30.453 -0.689 1 97.88 69 GLY A O 1
ATOM 518 N N . TYR A 1 70 ? -5.113 -29.125 -0.12 1 97.94 70 TYR A N 1
ATOM 519 C CA . TYR A 1 70 ? -4.32 -27.906 -0.157 1 97.94 70 TYR A CA 1
ATOM 520 C C . TYR A 1 70 ? -3.342 -27.844 1.01 1 97.94 70 TYR A C 1
ATOM 522 O O . TYR A 1 70 ? -2.254 -27.281 0.891 1 97.94 70 TYR A O 1
ATOM 530 N N . LEU A 1 71 ? -3.678 -28.438 2.148 1 97.31 71 LEU A N 1
ATOM 531 C CA . LEU A 1 71 ? -2.795 -28.469 3.311 1 97.31 71 LEU A CA 1
ATOM 532 C C . LEU A 1 71 ? -1.628 -29.422 3.084 1 97.31 71 LEU A C 1
ATOM 534 O O . LEU A 1 71 ? -0.523 -29.188 3.576 1 97.31 71 LEU A O 1
ATOM 538 N N . GLU A 1 72 ? -1.886 -30.422 2.295 1 96.5 72 GLU A N 1
ATOM 539 C CA . GLU A 1 72 ? -0.886 -31.469 2.111 1 96.5 72 GLU A CA 1
ATOM 540 C C . GLU A 1 72 ? 0 -31.188 0.902 1 96.5 72 GLU A C 1
ATOM 542 O O . GLU A 1 72 ? 1.067 -31.781 0.751 1 96.5 72 GLU A O 1
ATOM 547 N N . ASN A 1 73 ? -0.445 -30.375 0.016 1 96.31 73 ASN A N 1
ATOM 548 C CA . ASN A 1 73 ? 0.276 -30.094 -1.22 1 96.31 73 ASN A CA 1
ATOM 549 C C . ASN A 1 73 ? 0.458 -28.594 -1.428 1 96.31 73 ASN A C 1
ATOM 551 O O . ASN A 1 73 ? -0.491 -27.891 -1.785 1 96.31 73 ASN A O 1
ATOM 555 N N . ALA A 1 74 ? 1.651 -28.172 -1.412 1 93.81 74 ALA A N 1
ATOM 556 C CA . ALA A 1 74 ? 1.969 -26.75 -1.398 1 93.81 74 ALA A CA 1
ATOM 557 C C . ALA A 1 74 ? 1.868 -26.141 -2.799 1 93.81 74 ALA A C 1
ATOM 559 O O . ALA A 1 74 ? 1.965 -26.859 -3.797 1 93.81 74 ALA A O 1
ATOM 560 N N . TYR A 1 75 ? 1.568 -24.844 -2.869 1 97 75 TYR A N 1
ATOM 561 C CA . TYR A 1 75 ? 1.792 -23.922 -3.975 1 97 75 TYR A CA 1
ATOM 562 C C . TYR A 1 75 ? 0.706 -24.062 -5.035 1 97 75 TYR A C 1
ATOM 564 O O . TYR A 1 75 ? 0.556 -23.203 -5.898 1 97 75 TYR A O 1
ATOM 572 N N . GLN A 1 76 ? -0.104 -25.109 -5.016 1 96.69 76 GLN A N 1
ATOM 573 C CA . GLN A 1 76 ? -1.068 -25.375 -6.074 1 96.69 76 GLN A CA 1
ATOM 574 C C . GLN A 1 76 ? -2.059 -24.234 -6.227 1 96.69 76 GLN A C 1
ATOM 576 O O . GLN A 1 76 ? -3.059 -24.172 -5.508 1 96.69 76 GLN A O 1
ATOM 581 N N . GLY A 1 77 ? -1.808 -23.375 -7.234 1 98.44 77 GLY A N 1
ATOM 582 C CA . GLY A 1 77 ? -2.705 -22.266 -7.52 1 98.44 77 GLY A CA 1
ATOM 583 C C . GLY A 1 77 ? -2.521 -21.094 -6.578 1 98.44 77 GLY A C 1
ATOM 584 O O . GLY A 1 77 ? -3.191 -20.062 -6.719 1 98.44 77 GLY A O 1
ATOM 585 N N . SER A 1 78 ? -1.579 -21.156 -5.656 1 98.69 78 SER A N 1
ATOM 586 C CA . SER A 1 78 ? -1.435 -20.172 -4.586 1 98.69 78 SER A CA 1
ATOM 587 C C . SER A 1 78 ? -0.731 -18.922 -5.082 1 98.69 78 SER A C 1
ATOM 589 O O . SER A 1 78 ? 0.002 -18.953 -6.074 1 98.69 78 SER A O 1
ATOM 591 N N . SER A 1 79 ? -1.027 -17.781 -4.441 1 98.69 79 SER A N 1
ATOM 592 C CA . SER A 1 79 ? -0.172 -16.609 -4.535 1 98.69 79 SER A CA 1
ATOM 593 C C . SER A 1 79 ? 1.089 -16.766 -3.695 1 98.69 79 SER A C 1
ATOM 595 O O . SER A 1 79 ? 1.01 -16.969 -2.482 1 98.69 79 SER A O 1
ATOM 597 N N . ILE A 1 80 ? 2.186 -16.656 -4.363 1 98.81 80 ILE A N 1
ATOM 598 C CA . ILE A 1 80 ? 3.457 -16.938 -3.701 1 98.81 80 ILE A CA 1
ATOM 599 C C . ILE A 1 80 ? 4.07 -15.625 -3.207 1 98.81 80 ILE A C 1
ATOM 601 O O . ILE A 1 80 ? 4.035 -14.609 -3.908 1 98.81 80 ILE A O 1
ATOM 605 N N . GLY A 1 81 ? 4.684 -15.711 -2.037 1 98.25 81 GLY A N 1
ATOM 606 C CA . GLY A 1 81 ? 5.43 -14.641 -1.402 1 98.25 81 GLY A CA 1
ATOM 607 C C . GLY A 1 81 ? 6.133 -15.07 -0.131 1 98.25 81 GLY A C 1
ATOM 608 O O . GLY A 1 81 ? 5.93 -16.188 0.347 1 98.25 81 GLY A O 1
ATOM 609 N N . ARG A 1 82 ? 6.953 -14.305 0.41 1 98.56 82 ARG A N 1
ATOM 610 C CA . ARG A 1 82 ? 7.254 -12.93 0.021 1 98.56 82 ARG A CA 1
ATOM 611 C C . ARG A 1 82 ? 8.047 -12.891 -1.283 1 98.56 82 ARG A C 1
ATOM 613 O O . ARG A 1 82 ? 7.949 -11.93 -2.045 1 98.56 82 ARG A O 1
ATOM 620 N N . CYS A 1 83 ? 8.844 -13.93 -1.465 1 98.69 83 CYS A N 1
ATOM 621 C CA . CYS A 1 83 ? 9.617 -14.008 -2.699 1 98.69 83 CYS A CA 1
ATOM 622 C C . CYS A 1 83 ? 9.414 -15.359 -3.381 1 98.69 83 CYS A C 1
ATOM 624 O O . CYS A 1 83 ? 9.695 -16.406 -2.795 1 98.69 83 CYS A O 1
ATOM 626 N N . ALA A 1 84 ? 8.977 -15.25 -4.586 1 98.5 84 ALA A N 1
ATOM 627 C CA . ALA A 1 84 ? 8.844 -16.453 -5.414 1 98.5 84 ALA A CA 1
ATOM 628 C C . ALA A 1 84 ? 10.211 -16.984 -5.812 1 98.5 84 ALA A C 1
ATOM 630 O O . ALA A 1 84 ? 11.141 -16.219 -6.078 1 98.5 84 ALA A O 1
ATOM 631 N N . ASN A 1 85 ? 10.258 -18.328 -5.891 1 98.56 85 ASN A N 1
ATOM 632 C CA . ASN A 1 85 ? 11.477 -19.031 -6.289 1 98.56 85 ASN A CA 1
ATOM 633 C C . ASN A 1 85 ? 12.539 -18.969 -5.203 1 98.56 85 ASN A C 1
ATOM 635 O O . ASN A 1 85 ? 12.227 -18.844 -4.02 1 98.56 85 ASN A O 1
ATOM 639 N N . ARG A 1 86 ? 13.828 -19.234 -5.496 1 98.69 86 ARG A N 1
ATOM 640 C CA . ARG A 1 86 ? 14.836 -19.531 -4.48 1 98.69 86 ARG A CA 1
ATOM 641 C C . ARG A 1 86 ? 15.742 -18.312 -4.25 1 98.69 86 ARG A C 1
ATOM 643 O O . ARG A 1 86 ? 15.977 -17.531 -5.172 1 98.69 86 ARG A O 1
ATOM 650 N N . ILE A 1 87 ? 16.109 -18.125 -3.109 1 98.75 87 ILE A N 1
ATOM 651 C CA . ILE A 1 87 ? 17.219 -17.266 -2.691 1 98.75 87 ILE A CA 1
ATOM 652 C C . ILE A 1 87 ? 18.359 -18.125 -2.137 1 98.75 87 ILE A C 1
ATOM 654 O O . ILE A 1 87 ? 18.172 -18.859 -1.17 1 98.75 87 ILE A O 1
ATOM 658 N N . GLY A 1 88 ? 19.5 -18.031 -2.691 1 98.69 88 GLY A N 1
ATOM 659 C CA . GLY A 1 88 ? 20.641 -18.891 -2.373 1 98.69 88 GLY A CA 1
ATOM 660 C C . GLY A 1 88 ? 21.031 -18.828 -0.911 1 98.69 88 GLY A C 1
ATOM 661 O O . GLY A 1 88 ? 21.25 -17.75 -0.365 1 98.69 88 GLY A O 1
ATOM 662 N N . LYS A 1 89 ? 21.109 -20 -0.274 1 98.44 89 LYS A N 1
ATOM 663 C CA . LYS A 1 89 ? 21.547 -20.188 1.104 1 98.44 89 LYS A CA 1
ATOM 664 C C . LYS A 1 89 ? 20.703 -19.375 2.072 1 98.44 89 LYS A C 1
ATOM 666 O O . LYS A 1 89 ? 21.062 -19.203 3.238 1 98.44 89 LYS A O 1
ATOM 671 N N . GLY A 1 90 ? 19.641 -18.781 1.575 1 98.62 90 GLY A N 1
ATOM 672 C CA . GLY A 1 90 ? 18.766 -17.969 2.398 1 98.62 90 GLY A CA 1
ATOM 673 C C . GLY A 1 90 ? 19.422 -16.719 2.924 1 98.62 90 GLY A C 1
ATOM 674 O O . GLY A 1 90 ? 19.094 -16.234 4.008 1 98.62 90 GLY A O 1
ATOM 675 N N . LYS A 1 91 ? 20.391 -16.25 2.254 1 98.56 91 LYS A N 1
ATOM 676 C CA . LYS A 1 91 ? 21.125 -15.062 2.686 1 98.56 91 LYS A CA 1
ATOM 677 C C . LYS A 1 91 ? 20.875 -13.891 1.739 1 98.56 91 LYS A C 1
ATOM 679 O O . LYS A 1 91 ? 20.781 -14.078 0.524 1 98.56 91 LYS A O 1
ATOM 684 N N . LEU A 1 92 ? 20.75 -12.75 2.314 1 97.69 92 LEU A N 1
ATOM 685 C CA . LEU A 1 92 ? 20.641 -11.562 1.481 1 97.69 92 LEU A CA 1
ATOM 686 C C . LEU A 1 92 ? 21.125 -10.32 2.229 1 97.69 92 LEU A C 1
ATOM 688 O O . LEU A 1 92 ? 21.297 -10.359 3.449 1 97.69 92 LEU A O 1
ATOM 692 N N . VAL A 1 93 ? 21.484 -9.305 1.487 1 98.06 93 VAL A N 1
ATOM 693 C CA . VAL A 1 93 ? 21.875 -8 2.016 1 98.06 93 VAL A CA 1
ATOM 694 C C . VAL A 1 93 ? 20.875 -6.941 1.557 1 98.06 93 VAL A C 1
ATOM 696 O O . VAL A 1 93 ? 20.578 -6.832 0.364 1 98.06 93 VAL A O 1
ATOM 699 N N . VAL A 1 94 ? 20.312 -6.258 2.455 1 97.5 94 VAL A N 1
ATOM 700 C CA . VAL A 1 94 ? 19.438 -5.137 2.176 1 97.5 94 VAL A CA 1
ATOM 701 C C . VAL A 1 94 ? 19.984 -3.865 2.818 1 97.5 94 VAL A C 1
ATOM 703 O O . VAL A 1 94 ? 20.141 -3.797 4.039 1 97.5 94 VAL A O 1
ATOM 706 N N . GLU A 1 95 ? 20.266 -2.889 1.998 1 94.5 95 GLU A N 1
ATOM 707 C CA . GLU A 1 95 ? 20.812 -1.611 2.449 1 94.5 95 GLU A CA 1
ATOM 708 C C . GLU A 1 95 ? 21.984 -1.817 3.396 1 94.5 95 GLU A C 1
ATOM 710 O O . GLU A 1 95 ? 22.031 -1.227 4.477 1 94.5 95 GLU A O 1
ATOM 715 N N . GLY A 1 96 ? 22.812 -2.672 3.051 1 96.12 96 GLY A N 1
ATOM 716 C CA . GLY A 1 96 ? 24.078 -2.895 3.729 1 96.12 96 GLY A CA 1
ATOM 717 C C . GLY A 1 96 ? 23.969 -3.834 4.914 1 96.12 96 GLY A C 1
ATOM 718 O O . GLY A 1 96 ? 24.969 -4.199 5.523 1 96.12 96 GLY A O 1
ATOM 719 N N . GLN A 1 97 ? 22.828 -4.289 5.27 1 97.31 97 GLN A N 1
ATOM 720 C CA . GLN A 1 97 ? 22.609 -5.184 6.398 1 97.31 97 GLN A CA 1
ATOM 721 C C . GLN A 1 97 ? 22.375 -6.617 5.93 1 97.31 97 GLN A C 1
ATOM 723 O O . GLN A 1 97 ? 21.625 -6.848 4.977 1 97.31 97 GLN A O 1
ATOM 728 N N . GLN A 1 98 ? 22.922 -7.574 6.609 1 98.25 98 GLN A N 1
ATOM 729 C CA . GLN A 1 98 ? 22.781 -8.984 6.27 1 98.25 98 GLN A CA 1
ATOM 730 C C . GLN A 1 98 ? 21.547 -9.594 6.949 1 98.25 98 GLN A C 1
ATOM 732 O O . GLN A 1 98 ? 21.281 -9.312 8.117 1 98.25 98 GLN A O 1
ATOM 737 N N . TYR A 1 99 ? 20.859 -10.359 6.25 1 98.62 99 TYR A N 1
ATOM 738 C CA . TYR A 1 99 ? 19.703 -11.102 6.77 1 98.62 99 TYR A CA 1
ATOM 739 C C . TYR A 1 99 ? 19.812 -12.578 6.41 1 98.62 99 TYR A C 1
ATOM 741 O O . TYR A 1 99 ? 20.406 -12.938 5.395 1 98.62 99 TYR A O 1
ATOM 749 N N . THR A 1 100 ? 19.281 -13.391 7.246 1 98.69 100 THR A N 1
ATOM 750 C CA . THR A 1 100 ? 19.141 -14.828 7.016 1 98.69 100 THR A CA 1
ATOM 751 C C . THR A 1 100 ? 17.672 -15.234 6.984 1 98.69 100 THR A C 1
ATOM 753 O O . THR A 1 100 ? 16.938 -14.977 7.938 1 98.69 100 THR A O 1
ATOM 756 N N . LEU A 1 101 ? 17.312 -15.82 5.914 1 98.81 101 LEU A N 1
ATOM 757 C CA . LEU A 1 101 ? 15.953 -16.312 5.75 1 98.81 101 LEU A CA 1
ATOM 758 C C . LEU A 1 101 ? 15.859 -17.781 6.102 1 98.81 101 LEU A C 1
ATOM 760 O O . LEU A 1 101 ? 16.875 -18.484 6.16 1 98.81 101 LEU A O 1
ATOM 764 N N . THR A 1 102 ? 14.695 -18.281 6.316 1 98.75 102 THR A N 1
ATOM 765 C CA . THR A 1 102 ? 14.453 -19.688 6.621 1 98.75 102 THR A CA 1
ATOM 766 C C . THR A 1 102 ? 14.906 -20.578 5.469 1 98.75 102 THR A C 1
ATOM 768 O O . THR A 1 102 ? 14.648 -20.266 4.301 1 98.75 102 THR A O 1
ATOM 771 N N . ILE A 1 103 ? 15.625 -21.625 5.789 1 98.69 103 ILE A N 1
ATOM 772 C CA . ILE A 1 103 ? 16.031 -22.625 4.801 1 98.69 103 ILE A CA 1
ATOM 773 C C . ILE A 1 103 ? 14.984 -23.734 4.738 1 98.69 103 ILE A C 1
ATOM 775 O O . ILE A 1 103 ? 14.719 -24.406 5.734 1 98.69 103 ILE A O 1
ATOM 779 N N . ASN A 1 104 ? 14.398 -23.891 3.57 1 98.25 104 ASN A N 1
ATOM 780 C CA . ASN A 1 104 ? 13.344 -24.891 3.471 1 98.25 104 ASN A CA 1
ATOM 781 C C . ASN A 1 104 ? 13.492 -25.734 2.209 1 98.25 104 ASN A C 1
ATOM 783 O O . ASN A 1 104 ? 12.602 -26.531 1.875 1 98.25 104 ASN A O 1
ATOM 787 N N . ASN A 1 105 ? 14.508 -25.578 1.463 1 97.88 105 ASN A N 1
ATOM 788 C CA . ASN A 1 105 ? 14.703 -26.297 0.211 1 97.88 105 ASN A CA 1
ATOM 789 C C . ASN A 1 105 ? 16.188 -26.547 -0.061 1 97.88 105 ASN A C 1
ATOM 791 O O . ASN A 1 105 ? 16.844 -25.734 -0.698 1 97.88 105 ASN A O 1
ATOM 795 N N . ASN A 1 106 ? 16.75 -27.719 0.34 1 96.56 106 ASN A N 1
ATOM 796 C CA . ASN A 1 106 ? 18.109 -28.172 0.057 1 96.56 106 ASN A CA 1
ATOM 797 C C . ASN A 1 106 ? 19.141 -27.078 0.317 1 96.56 106 ASN A C 1
ATOM 799 O O . ASN A 1 106 ? 19.938 -26.75 -0.566 1 96.56 106 ASN A O 1
ATOM 803 N N . GLY A 1 107 ? 19.062 -26.438 1.414 1 98 107 GLY A N 1
ATOM 804 C CA . GLY A 1 107 ? 20.016 -25.438 1.84 1 98 107 GLY A CA 1
ATOM 805 C C . GLY A 1 107 ? 19.672 -24.031 1.374 1 98 107 GLY A C 1
ATOM 806 O O . GLY A 1 107 ? 20.391 -23.078 1.665 1 98 107 GLY A O 1
ATOM 807 N N . ASN A 1 108 ? 18.516 -23.875 0.644 1 98.62 108 ASN A N 1
ATOM 808 C CA . ASN A 1 108 ? 18.094 -22.578 0.12 1 98.62 108 ASN A CA 1
ATOM 809 C C . ASN A 1 108 ? 16.734 -22.172 0.656 1 98.62 108 ASN A C 1
ATOM 811 O O . ASN A 1 108 ? 16.062 -22.953 1.331 1 98.62 108 ASN A O 1
ATOM 815 N N . HIS A 1 109 ? 16.422 -20.938 0.492 1 98.81 109 HIS A N 1
ATOM 816 C CA . HIS A 1 109 ? 15.109 -20.359 0.793 1 98.81 109 HIS A CA 1
ATOM 817 C C . HIS A 1 109 ? 14.195 -20.406 -0.429 1 98.81 109 HIS A C 1
ATOM 819 O O . HIS A 1 109 ? 14.555 -19.891 -1.492 1 98.81 109 HIS A O 1
ATOM 825 N N . LEU A 1 110 ? 13.039 -21.047 -0.244 1 98.69 110 LEU A N 1
ATOM 826 C CA . LEU A 1 110 ? 12.18 -21.219 -1.404 1 98.69 110 LEU A CA 1
ATOM 827 C C . LEU A 1 110 ? 10.781 -20.656 -1.133 1 98.69 110 LEU A C 1
ATOM 829 O O . LEU A 1 110 ? 10.188 -20.953 -0.092 1 98.69 110 LEU A O 1
ATOM 833 N N . HIS A 1 111 ? 10.25 -19.938 -2.082 1 98.75 111 HIS A N 1
ATOM 834 C CA . HIS A 1 111 ? 8.852 -19.516 -2.156 1 98.75 111 HIS A CA 1
ATOM 835 C C . HIS A 1 111 ? 8.383 -18.938 -0.825 1 98.75 111 HIS A C 1
ATOM 837 O O . HIS A 1 111 ? 7.309 -19.281 -0.337 1 98.75 111 HIS A O 1
ATOM 843 N N . GLY A 1 112 ? 9.227 -18.141 -0.25 1 98.56 112 GLY A N 1
ATOM 844 C CA . GLY A 1 112 ? 8.836 -17.375 0.923 1 98.56 112 GLY A CA 1
ATOM 845 C C . GLY A 1 112 ? 9.062 -18.109 2.225 1 98.56 112 GLY A C 1
ATOM 846 O O . GLY A 1 112 ? 8.703 -17.625 3.297 1 98.56 112 GLY A O 1
ATOM 847 N N . GLY A 1 113 ? 9.547 -19.422 2.209 1 98.56 113 GLY A N 1
ATOM 848 C CA . GLY A 1 113 ? 9.938 -20.094 3.434 1 98.56 113 GLY A CA 1
ATOM 849 C C . GLY A 1 113 ? 9.031 -21.25 3.793 1 98.56 113 GLY A C 1
ATOM 850 O O . GLY A 1 113 ? 8.281 -21.75 2.947 1 98.56 113 GLY A O 1
ATOM 851 N N . THR A 1 114 ? 9.188 -21.781 5.059 1 97.56 114 THR A N 1
ATOM 852 C CA . THR A 1 114 ? 8.445 -22.922 5.555 1 97.56 114 THR A CA 1
ATOM 853 C C . THR A 1 114 ? 6.949 -22.625 5.594 1 97.56 114 THR A C 1
ATOM 855 O O . THR A 1 114 ? 6.129 -23.453 5.191 1 97.56 114 THR A O 1
ATOM 858 N N . ARG A 1 115 ? 6.629 -21.5 6.086 1 97.19 115 ARG A N 1
ATOM 859 C CA . ARG A 1 115 ? 5.25 -21.031 6.062 1 97.19 115 ARG A CA 1
ATOM 860 C C . ARG A 1 115 ? 5.121 -19.75 5.254 1 97.19 115 ARG A C 1
ATOM 862 O O . ARG A 1 115 ? 4.844 -18.688 5.809 1 97.19 115 ARG A O 1
ATOM 869 N N . GLY A 1 116 ? 5.324 -19.906 3.971 1 97.88 116 GLY A N 1
ATOM 870 C CA . GLY A 1 116 ? 5.184 -18.766 3.08 1 97.88 116 GLY A CA 1
ATOM 871 C C . GLY A 1 116 ? 3.764 -18.234 2.998 1 97.88 116 GLY A C 1
ATOM 872 O O . GLY A 1 116 ? 2.879 -18.719 3.715 1 97.88 116 GLY A O 1
ATOM 873 N N . TRP A 1 117 ? 3.561 -17.266 2.154 1 98.5 117 TRP A N 1
ATOM 874 C CA . TRP A 1 117 ? 2.275 -16.578 2.049 1 98.5 117 TRP A CA 1
ATOM 875 C C . TRP A 1 117 ? 1.203 -17.516 1.51 1 98.5 117 TRP A C 1
ATOM 877 O O . TRP A 1 117 ? 0.007 -17.25 1.657 1 98.5 117 TRP A O 1
ATOM 887 N N . ASP A 1 118 ? 1.587 -18.656 0.844 1 98.31 118 ASP A N 1
ATOM 888 C CA . ASP A 1 118 ? 0.665 -19.656 0.307 1 98.31 118 ASP A CA 1
ATOM 889 C C . ASP A 1 118 ? -0.016 -20.438 1.429 1 98.31 118 ASP A C 1
ATOM 891 O O . ASP A 1 118 ? -1.009 -21.125 1.196 1 98.31 118 ASP A O 1
ATOM 895 N N . LYS A 1 119 ? 0.417 -20.281 2.656 1 97.81 119 LYS A N 1
ATOM 896 C CA . LYS A 1 119 ? -0.053 -21.156 3.73 1 97.81 119 LYS A CA 1
ATOM 897 C C . LYS A 1 119 ? -0.806 -20.359 4.793 1 97.81 119 LYS A C 1
ATOM 899 O O . LYS A 1 119 ? -0.831 -20.734 5.965 1 97.81 119 LYS A O 1
ATOM 904 N N . HIS A 1 120 ? -1.354 -19.266 4.457 1 97.81 120 HIS A N 1
ATOM 905 C CA . HIS A 1 120 ? -2.16 -18.422 5.34 1 97.81 120 HIS A CA 1
ATOM 906 C C . HIS A 1 120 ? -3.531 -18.141 4.73 1 97.81 120 HIS A C 1
ATOM 908 O O . HIS A 1 120 ? -3.699 -18.219 3.514 1 97.81 120 HIS A O 1
ATOM 914 N N . VAL A 1 121 ? -4.535 -17.891 5.605 1 98.31 121 VAL A N 1
ATOM 915 C CA . VAL A 1 121 ? -5.82 -17.375 5.129 1 98.31 121 VAL A CA 1
ATOM 916 C C . VAL A 1 121 ? -5.742 -15.859 4.973 1 98.31 121 VAL A C 1
ATOM 918 O O . VAL A 1 121 ? -5.418 -15.148 5.926 1 98.31 121 VAL A O 1
ATOM 921 N N . TRP A 1 122 ? -5.949 -15.391 3.801 1 98.5 122 TRP A N 1
ATOM 922 C CA . TRP A 1 122 ? -5.969 -13.961 3.506 1 98.5 122 TRP A CA 1
ATOM 923 C C . TRP A 1 122 ? -7.352 -13.375 3.752 1 98.5 122 TRP A C 1
ATOM 925 O O . TRP A 1 122 ? -8.359 -14.07 3.637 1 98.5 122 TRP A O 1
ATOM 935 N N . GLU A 1 123 ? -7.383 -12.117 4.133 1 98 123 GLU A N 1
ATOM 936 C CA . GLU A 1 123 ? -8.656 -11.414 4.25 1 98 123 GLU A CA 1
ATOM 937 C C . GLU A 1 123 ? -9.219 -11.055 2.877 1 98 123 GLU A C 1
ATOM 939 O O . GLU A 1 123 ? -8.477 -10.602 1.998 1 98 123 GLU A O 1
ATOM 944 N N . SER A 1 124 ? -10.531 -11.227 2.664 1 98 124 SER A N 1
ATOM 945 C CA . SER A 1 124 ? -11.102 -11.016 1.341 1 98 124 SER A CA 1
ATOM 946 C C . SER A 1 124 ? -12.008 -9.781 1.325 1 98 124 SER A C 1
ATOM 948 O O . SER A 1 124 ? -12.578 -9.414 2.354 1 98 124 SER A O 1
ATOM 950 N N . HIS A 1 125 ? -12.078 -9.172 0.2 1 98.06 125 HIS A N 1
ATOM 951 C CA . HIS A 1 125 ? -12.969 -8.047 -0.089 1 98.06 125 HIS A CA 1
ATOM 952 C C . HIS A 1 125 ? -13.445 -8.086 -1.535 1 98.06 125 HIS A C 1
ATOM 954 O O . HIS A 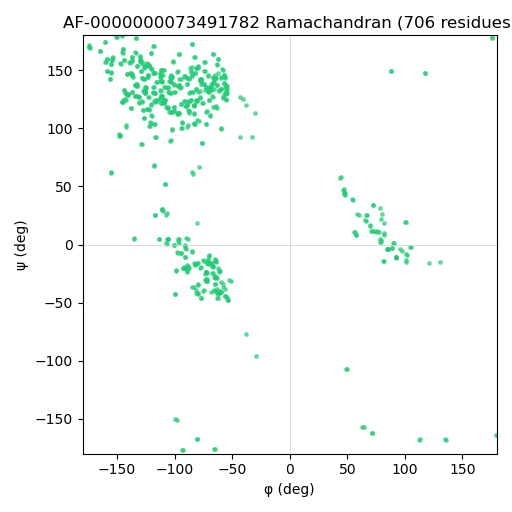1 125 ? -12.641 -8.141 -2.463 1 98.06 125 HIS A O 1
ATOM 960 N N . VAL A 1 126 ? -14.766 -8.117 -1.737 1 96.69 126 VAL A N 1
ATOM 961 C CA . VAL A 1 126 ? -15.312 -8.07 -3.092 1 96.69 126 VAL A CA 1
ATOM 962 C C . VAL A 1 126 ? -15.539 -6.617 -3.506 1 96.69 126 VAL A C 1
ATOM 964 O O . VAL A 1 126 ? -16.188 -5.852 -2.785 1 96.69 126 VAL A O 1
ATOM 967 N N . SER A 1 127 ? -14.93 -6.211 -4.5 1 89.06 127 SER A N 1
ATOM 968 C CA . SER A 1 127 ? -15.102 -4.875 -5.055 1 89.06 127 SER A CA 1
ATOM 969 C C . SER A 1 127 ? -15.594 -4.934 -6.496 1 89.06 127 SER A C 1
ATOM 971 O O . SER A 1 127 ? -14.82 -5.223 -7.414 1 89.06 127 SER A O 1
ATOM 973 N N . GLU A 1 128 ? -16.797 -4.527 -6.648 1 84.38 128 GLU A N 1
ATOM 974 C CA . GLU A 1 128 ? -17.406 -4.594 -7.973 1 84.38 128 GLU A CA 1
ATOM 975 C C . GLU A 1 128 ? -17.234 -5.977 -8.594 1 84.38 128 GLU A C 1
ATOM 977 O O . GLU A 1 128 ? -17.656 -6.98 -8.008 1 84.38 128 GLU A O 1
ATOM 982 N N . GLU A 1 129 ? -16.297 -6.047 -9.656 1 90.44 129 GLU A N 1
ATOM 983 C CA . GLU A 1 129 ? -16.156 -7.305 -10.383 1 90.44 129 GLU A CA 1
ATOM 984 C C . GLU A 1 129 ? -14.82 -7.973 -10.094 1 90.44 129 GLU A C 1
ATOM 986 O O . GLU A 1 129 ? -14.281 -8.688 -10.938 1 90.44 129 GLU A O 1
ATOM 991 N N . SER A 1 130 ? -14.328 -7.711 -8.922 1 97.5 130 SER A N 1
ATOM 992 C CA . SER A 1 130 ? -13.055 -8.32 -8.547 1 97.5 130 SER A CA 1
ATOM 993 C C . SER A 1 130 ? -13.07 -8.789 -7.094 1 97.5 130 SER A C 1
ATOM 995 O O . SER A 1 130 ? -13.938 -8.383 -6.316 1 97.5 130 SER A O 1
ATOM 997 N N . VAL A 1 131 ? -12.273 -9.68 -6.797 1 98.56 131 VAL A N 1
ATOM 998 C CA . VAL A 1 131 ? -12 -10.125 -5.434 1 98.56 131 VAL A CA 1
ATOM 999 C C . VAL A 1 131 ? -10.578 -9.719 -5.035 1 98.56 131 VAL A C 1
ATOM 1001 O O . VAL A 1 131 ? -9.625 -9.977 -5.77 1 98.56 131 VAL A O 1
ATOM 1004 N N . VAL A 1 132 ? -10.484 -9.055 -3.902 1 98.81 132 VAL A N 1
ATOM 1005 C CA . VAL A 1 132 ? -9.18 -8.648 -3.396 1 98.81 132 VAL A CA 1
ATOM 1006 C C . VAL A 1 132 ? -8.867 -9.414 -2.109 1 98.81 132 VAL A C 1
ATOM 1008 O O . VAL A 1 132 ? -9.68 -9.438 -1.182 1 98.81 132 VAL A O 1
ATOM 1011 N N . PHE A 1 133 ? -7.75 -10.055 -2.086 1 98.88 133 PHE A N 1
ATOM 1012 C CA . PHE A 1 133 ? -7.234 -10.688 -0.879 1 98.88 133 PHE A CA 1
ATOM 1013 C C . PHE A 1 133 ? -6.09 -9.875 -0.285 1 98.88 133 PHE A C 1
ATOM 1015 O O . PHE A 1 133 ? -5.25 -9.352 -1.018 1 98.88 133 PHE A O 1
ATOM 1022 N N . SER A 1 134 ? -6.062 -9.781 1.045 1 98.81 134 SER A N 1
ATOM 1023 C CA . SER A 1 134 ? -5.039 -9.008 1.741 1 98.81 134 SER A CA 1
ATOM 1024 C C . SER A 1 134 ? -4.332 -9.844 2.797 1 98.81 134 SER A C 1
ATOM 1026 O O . SER A 1 134 ? -4.965 -10.641 3.492 1 98.81 134 SER A O 1
ATOM 1028 N N . ARG A 1 135 ? -3.078 -9.594 2.889 1 98 135 ARG A N 1
ATOM 1029 C CA . ARG A 1 135 ? -2.271 -10.242 3.918 1 98 135 ARG A CA 1
ATOM 1030 C C . ARG A 1 135 ? -1.317 -9.25 4.574 1 98 135 ARG A C 1
ATOM 1032 O O . ARG A 1 135 ? -0.633 -8.492 3.885 1 98 135 ARG A O 1
ATOM 1039 N N . LEU A 1 136 ? -1.326 -9.273 5.879 1 97.94 136 LEU A N 1
ATOM 1040 C CA . LEU A 1 136 ? -0.318 -8.562 6.66 1 97.94 136 LEU A CA 1
ATOM 1041 C C . LEU A 1 136 ? 0.809 -9.508 7.074 1 97.94 136 LEU A C 1
ATOM 1043 O O . LEU A 1 136 ? 0.581 -10.469 7.812 1 97.94 136 LEU A O 1
ATOM 1047 N N . SER A 1 137 ? 1.962 -9.289 6.555 1 98.06 137 SER A N 1
ATOM 1048 C CA . SER A 1 137 ? 3.168 -10.023 6.914 1 98.06 137 SER A CA 1
ATOM 1049 C C . SER A 1 137 ? 4.031 -9.227 7.887 1 98.06 137 SER A C 1
ATOM 1051 O O . SER A 1 137 ? 4.52 -8.148 7.547 1 98.06 137 SER A O 1
ATOM 1053 N N . SER A 1 138 ? 4.262 -9.711 9.062 1 97.12 138 SER A N 1
ATOM 1054 C CA . SER A 1 138 ? 4.938 -8.961 10.117 1 97.12 138 SER A CA 1
ATOM 1055 C C . SER A 1 138 ? 6.434 -8.852 9.844 1 97.12 138 SER A C 1
ATOM 1057 O O . SER A 1 138 ? 6.992 -9.641 9.086 1 97.12 138 SER A O 1
ATOM 1059 N N . ASP A 1 139 ? 7.059 -7.828 10.453 1 97.5 139 ASP A N 1
ATOM 1060 C CA . ASP A 1 139 ? 8.516 -7.734 10.453 1 97.5 139 ASP A CA 1
ATOM 1061 C C . ASP A 1 139 ? 9.148 -9.008 11.023 1 97.5 139 ASP A C 1
ATOM 1063 O O . ASP A 1 139 ? 8.719 -9.5 12.062 1 97.5 139 ASP A O 1
ATOM 1067 N N . GLY A 1 140 ? 10.117 -9.539 10.273 1 98.19 140 GLY A N 1
ATOM 1068 C CA . GLY A 1 140 ? 10.852 -10.695 10.75 1 98.19 140 GLY A CA 1
ATOM 1069 C C . GLY A 1 140 ? 10.25 -12.016 10.289 1 98.19 140 GLY A C 1
ATOM 1070 O O . GLY A 1 140 ? 10.836 -13.078 10.492 1 98.19 140 GLY A O 1
ATOM 1071 N N . GLU A 1 141 ? 9.055 -12.008 9.711 1 97.94 141 GLU A N 1
ATOM 1072 C CA . GLU A 1 141 ? 8.453 -13.242 9.219 1 97.94 141 GLU A CA 1
ATOM 1073 C C . GLU A 1 141 ? 9.383 -13.961 8.242 1 97.94 141 GLU A C 1
ATOM 1075 O O . GLU A 1 141 ? 9.812 -13.383 7.246 1 97.94 141 GLU A O 1
ATOM 1080 N N . GLU A 1 142 ? 9.703 -15.242 8.539 1 98.56 142 GLU A N 1
ATOM 1081 C CA . GLU A 1 142 ? 10.602 -16.094 7.758 1 98.56 142 GLU A CA 1
ATOM 1082 C C . GLU A 1 142 ? 11.977 -15.438 7.602 1 98.56 142 GLU A C 1
ATOM 1084 O O . GLU A 1 142 ? 12.742 -15.797 6.703 1 98.56 142 GLU A O 1
ATOM 1089 N N . GLY A 1 143 ? 12.266 -14.328 8.344 1 98.75 143 GLY A N 1
ATOM 1090 C CA . GLY A 1 143 ? 13.57 -13.695 8.383 1 98.75 143 GLY A CA 1
ATOM 1091 C C . GLY A 1 143 ? 13.633 -12.398 7.602 1 98.75 143 GLY A C 1
ATOM 1092 O O . GLY A 1 143 ? 14.656 -11.719 7.598 1 98.75 143 GLY A O 1
ATOM 1093 N N . TYR A 1 144 ? 12.531 -11.984 6.934 1 98.75 144 TYR A N 1
ATOM 1094 C CA . TYR A 1 144 ? 12.523 -10.805 6.07 1 98.75 144 TYR A CA 1
ATOM 1095 C C . TYR A 1 144 ? 12.453 -9.531 6.898 1 98.75 144 TYR A C 1
ATOM 1097 O O . TYR A 1 144 ? 11.742 -9.469 7.902 1 98.75 144 TYR A O 1
ATOM 1105 N N . PRO A 1 145 ? 13.156 -8.516 6.477 1 98.5 145 PRO A N 1
ATOM 1106 C CA . PRO A 1 145 ? 13.023 -7.23 7.168 1 98.5 145 PRO A CA 1
ATOM 1107 C C . PRO A 1 145 ? 11.75 -6.48 6.77 1 98.5 145 PRO A C 1
ATOM 1109 O O . PRO A 1 145 ? 11.359 -6.504 5.602 1 98.5 145 PRO A O 1
ATOM 1112 N N . GLY A 1 146 ? 11.102 -5.812 7.762 1 98.19 146 GLY A N 1
ATOM 1113 C CA . GLY A 1 146 ? 9.977 -4.93 7.512 1 98.19 146 GLY A CA 1
ATOM 1114 C C . GLY A 1 146 ? 8.641 -5.652 7.516 1 98.19 146 GLY A C 1
ATOM 1115 O O . GLY A 1 146 ? 8.57 -6.848 7.219 1 98.19 146 GLY A O 1
ATOM 1116 N N . ALA A 1 147 ? 7.605 -5.004 7.906 1 98.56 147 ALA A N 1
ATOM 1117 C CA . ALA A 1 147 ? 6.238 -5.488 7.719 1 98.56 147 ALA A CA 1
ATOM 1118 C C . ALA A 1 147 ? 5.73 -5.168 6.316 1 98.56 147 ALA A C 1
ATOM 1120 O O . ALA A 1 147 ? 6.145 -4.176 5.711 1 98.56 147 ALA A O 1
ATOM 1121 N N . VAL A 1 148 ? 4.902 -6.047 5.812 1 98.81 148 VAL A N 1
ATOM 1122 C CA . VAL A 1 148 ? 4.363 -5.867 4.469 1 98.81 148 VAL A CA 1
ATOM 1123 C C . VAL A 1 148 ? 2.848 -6.059 4.492 1 98.81 148 VAL A C 1
ATOM 1125 O O . VAL A 1 148 ? 2.346 -7 5.113 1 98.81 148 VAL A O 1
ATOM 1128 N N . LEU A 1 149 ? 2.105 -5.121 3.998 1 98.88 149 LEU A N 1
ATOM 1129 C CA . LEU A 1 149 ? 0.721 -5.363 3.605 1 98.88 149 LEU A CA 1
ATOM 1130 C C . LEU A 1 149 ? 0.623 -5.648 2.111 1 98.88 149 LEU A C 1
ATOM 1132 O O . LEU A 1 149 ? 0.881 -4.766 1.288 1 98.88 149 LEU A O 1
ATOM 1136 N N . ALA A 1 150 ? 0.26 -6.867 1.767 1 98.81 150 ALA A N 1
ATOM 1137 C CA . ALA A 1 150 ? 0.191 -7.316 0.378 1 98.81 150 ALA A CA 1
ATOM 1138 C C . ALA A 1 150 ? -1.251 -7.598 -0.036 1 98.81 150 ALA A C 1
ATOM 1140 O O . ALA A 1 150 ? -2.062 -8.047 0.778 1 98.81 150 ALA A O 1
ATOM 1141 N N . GLN A 1 151 ? -1.507 -7.336 -1.313 1 98.81 151 GLN A N 1
ATOM 1142 C CA . GLN A 1 151 ? -2.832 -7.613 -1.859 1 98.81 151 GLN A CA 1
ATOM 1143 C C . GLN A 1 151 ? -2.734 -8.273 -3.23 1 98.81 151 GLN A C 1
ATOM 1145 O O . GLN A 1 151 ? -1.815 -7.988 -4 1 98.81 151 GLN A O 1
ATOM 1150 N N . VAL A 1 152 ? -3.613 -9.133 -3.469 1 98.75 152 VAL A N 1
ATOM 1151 C CA . VAL A 1 152 ? -3.828 -9.703 -4.793 1 98.75 152 VAL A CA 1
ATOM 1152 C C . VAL A 1 152 ? -5.27 -9.461 -5.238 1 98.75 152 VAL A C 1
ATOM 1154 O O . VAL A 1 152 ? -6.211 -9.734 -4.488 1 98.75 152 VAL A O 1
ATOM 1157 N N . LYS A 1 153 ? -5.441 -8.906 -6.363 1 98.69 153 LYS A N 1
ATOM 1158 C CA . LYS A 1 153 ? -6.754 -8.656 -6.949 1 98.69 153 LYS A CA 1
ATOM 1159 C C . LYS A 1 153 ? -7.008 -9.578 -8.141 1 98.69 153 LYS A C 1
ATOM 1161 O O . LYS A 1 153 ? -6.227 -9.586 -9.102 1 98.69 153 LYS A O 1
ATOM 1166 N N . TYR A 1 154 ? -8.086 -10.32 -8.086 1 98.75 154 TYR A N 1
ATOM 1167 C CA . TYR A 1 154 ? -8.5 -11.18 -9.188 1 98.75 154 TYR A CA 1
ATOM 1168 C C . TYR A 1 154 ? -9.695 -10.586 -9.93 1 98.75 154 TYR A C 1
ATOM 1170 O O . TYR A 1 154 ? -10.672 -10.172 -9.305 1 98.75 154 TYR A O 1
ATOM 1178 N N . SER A 1 155 ? -9.609 -10.539 -11.18 1 98.38 155 SER A N 1
ATOM 1179 C CA . SER A 1 155 ? -10.703 -10.125 -12.055 1 98.38 155 SER A CA 1
ATOM 1180 C C . SER A 1 155 ? -10.805 -11.023 -13.281 1 98.38 155 SER A C 1
ATOM 1182 O O . SER A 1 155 ? -9.797 -11.555 -13.75 1 98.38 155 SER A O 1
ATOM 1184 N N . LEU A 1 156 ? -11.961 -11.219 -13.758 1 98.25 156 LEU A N 1
ATOM 1185 C CA . LEU A 1 156 ? -12.203 -12.016 -14.953 1 98.25 156 LEU A CA 1
ATOM 1186 C C . LEU A 1 156 ? -12.961 -11.203 -16 1 98.25 156 LEU A C 1
ATOM 1188 O O . LEU A 1 156 ? -14.094 -10.773 -15.758 1 98.25 156 LEU A O 1
ATOM 1192 N N . ASP A 1 157 ? -12.328 -10.961 -17.156 1 96.62 157 ASP A N 1
ATOM 1193 C CA . ASP A 1 157 ? -13 -10.148 -18.156 1 96.62 157 ASP A CA 1
ATOM 1194 C C . ASP A 1 157 ? -13.938 -10.992 -19.016 1 96.62 157 ASP A C 1
ATOM 1196 O O . ASP A 1 157 ? -13.977 -12.219 -18.875 1 96.62 157 ASP A O 1
ATOM 1200 N N . ALA A 1 158 ? -14.703 -10.375 -19.844 1 95.69 158 ALA A N 1
ATOM 1201 C CA . ALA A 1 158 ? -15.766 -11.031 -20.609 1 95.69 158 ALA A CA 1
ATOM 1202 C C . ALA A 1 158 ? -15.18 -12.039 -21.594 1 95.69 158 ALA A C 1
ATOM 1204 O O . ALA A 1 158 ? -15.828 -13.031 -21.938 1 95.69 158 ALA A O 1
ATOM 1205 N N . ALA A 1 159 ? -13.945 -11.82 -22.078 1 95.5 159 ALA A N 1
ATOM 1206 C CA . ALA A 1 159 ? -13.32 -12.68 -23.078 1 95.5 159 ALA A CA 1
ATOM 1207 C C . ALA A 1 159 ? -12.633 -13.875 -22.422 1 95.5 159 ALA A C 1
ATOM 1209 O O . ALA A 1 159 ? -12.125 -14.758 -23.109 1 95.5 159 ALA A O 1
ATOM 1210 N N . GLY A 1 160 ? -12.57 -13.938 -21.125 1 95.44 160 GLY A N 1
ATOM 1211 C CA . GLY A 1 160 ? -11.992 -15.078 -20.422 1 95.44 160 GLY A CA 1
ATOM 1212 C C . GLY A 1 160 ? -10.57 -14.82 -19.953 1 95.44 160 GLY A C 1
ATOM 1213 O O . GLY A 1 160 ? -9.812 -15.766 -19.719 1 95.44 160 GLY A O 1
ATOM 1214 N N . GLY A 1 161 ? -10.227 -13.594 -19.875 1 98.12 161 GLY A N 1
ATOM 1215 C CA . GLY A 1 161 ? -8.938 -13.234 -19.328 1 98.12 161 GLY A CA 1
ATOM 1216 C C . GLY A 1 161 ? -8.969 -13.047 -17.812 1 98.12 161 GLY A C 1
ATOM 1217 O O . GLY A 1 161 ? -9.664 -12.164 -17.312 1 98.12 161 GLY A O 1
ATOM 1218 N N . LEU A 1 162 ? -8.227 -13.93 -17.078 1 98.75 162 LEU A N 1
ATOM 1219 C CA . LEU A 1 162 ? -8.055 -13.781 -15.633 1 98.75 162 LEU A CA 1
ATOM 1220 C C . LEU A 1 162 ? -6.934 -12.805 -15.312 1 98.75 162 LEU A C 1
ATOM 1222 O O . LEU A 1 162 ? -5.758 -13.117 -15.492 1 98.75 162 LEU A O 1
ATOM 1226 N N . GLY A 1 163 ? -7.316 -11.617 -14.898 1 98.62 163 GLY A N 1
ATOM 1227 C CA . GLY A 1 163 ? -6.348 -10.656 -14.406 1 98.62 163 GLY A CA 1
ATOM 1228 C C . GLY A 1 163 ? -5.949 -10.891 -12.961 1 98.62 163 GLY A C 1
ATOM 1229 O O . GLY A 1 163 ? -6.805 -11.148 -12.109 1 98.62 163 GLY A O 1
ATOM 1230 N N . ILE A 1 164 ? -4.676 -10.859 -12.648 1 98.75 164 ILE A N 1
ATOM 1231 C CA . ILE A 1 164 ? -4.109 -10.969 -11.312 1 98.75 164 ILE A CA 1
ATOM 1232 C C . ILE A 1 164 ? -3.178 -9.789 -11.047 1 98.75 164 ILE A C 1
ATOM 1234 O O . ILE A 1 164 ? -2.109 -9.688 -11.648 1 98.75 164 ILE A O 1
ATOM 1238 N N . ASP A 1 165 ? -3.566 -8.898 -10.219 1 97.88 165 ASP A N 1
ATOM 1239 C CA . ASP A 1 165 ? -2.793 -7.711 -9.875 1 97.88 165 ASP A CA 1
ATOM 1240 C C . ASP A 1 165 ? -2.254 -7.801 -8.453 1 97.88 165 ASP A C 1
ATOM 1242 O O . ASP A 1 165 ? -3.016 -8.016 -7.504 1 97.88 165 ASP A O 1
ATOM 1246 N N . PHE A 1 166 ? -0.954 -7.672 -8.289 1 98.31 166 PHE A N 1
ATOM 1247 C CA . PHE A 1 166 ? -0.295 -7.668 -6.992 1 98.31 166 PHE A CA 1
ATOM 1248 C C . PHE A 1 166 ? 0.141 -6.258 -6.609 1 98.31 166 PHE A C 1
ATOM 1250 O O . PHE A 1 166 ? 0.665 -5.52 -7.445 1 98.31 166 PHE A O 1
ATOM 1257 N N . GLU A 1 167 ? -0.112 -5.93 -5.434 1 98.38 167 GLU A N 1
ATOM 1258 C CA . GLU A 1 167 ? 0.379 -4.676 -4.867 1 98.38 167 GLU A CA 1
ATOM 1259 C C . GLU A 1 167 ? 0.798 -4.855 -3.412 1 98.38 167 GLU A C 1
ATOM 1261 O O . GLU A 1 167 ? 0.229 -5.68 -2.693 1 98.38 167 GLU A O 1
ATOM 1266 N N . ALA A 1 168 ? 1.835 -4.113 -2.959 1 98.75 168 ALA A N 1
ATOM 1267 C CA . ALA A 1 168 ? 2.264 -4.23 -1.567 1 98.75 168 ALA A CA 1
ATOM 1268 C C . ALA A 1 168 ? 2.979 -2.961 -1.107 1 98.75 168 ALA A C 1
ATOM 1270 O O . ALA A 1 168 ? 3.586 -2.256 -1.916 1 98.75 168 ALA A O 1
ATOM 1271 N N . MET A 1 169 ? 2.824 -2.67 0.125 1 98.69 169 MET A N 1
ATOM 1272 C CA . MET A 1 169 ? 3.586 -1.645 0.833 1 98.69 169 MET A CA 1
ATOM 1273 C C . MET A 1 169 ? 4.418 -2.26 1.953 1 98.69 169 MET A C 1
ATOM 1275 O O . MET A 1 169 ? 4.004 -3.244 2.57 1 98.69 169 MET A O 1
ATOM 1279 N N . THR A 1 170 ? 5.574 -1.675 2.219 1 98.69 170 THR A N 1
ATOM 1280 C CA . THR A 1 170 ? 6.469 -2.207 3.24 1 98.69 170 THR A CA 1
ATOM 1281 C C . THR A 1 170 ? 6.969 -1.093 4.156 1 98.69 170 THR A C 1
ATOM 1283 O O . THR A 1 170 ? 7.051 0.066 3.746 1 98.69 170 THR A O 1
ATOM 1286 N N . THR A 1 171 ? 7.328 -1.423 5.402 1 98.38 171 THR A N 1
ATOM 1287 C CA . THR A 1 171 ? 7.762 -0.432 6.383 1 98.38 171 THR A CA 1
ATOM 1288 C C . THR A 1 171 ? 9.273 -0.248 6.336 1 98.38 171 THR A C 1
ATOM 1290 O O . THR A 1 171 ? 9.805 0.731 6.867 1 98.38 171 THR A O 1
ATOM 1293 N N . ARG A 1 172 ? 9.984 -1.197 5.793 1 97.69 172 ARG A N 1
ATOM 1294 C CA . ARG A 1 172 ? 11.422 -1.174 5.543 1 97.69 172 ARG A CA 1
ATOM 1295 C C . ARG A 1 172 ? 11.75 -1.742 4.168 1 97.69 172 ARG A C 1
ATOM 1297 O O . ARG A 1 172 ? 10.953 -2.479 3.588 1 97.69 172 ARG A O 1
ATOM 1304 N N . ALA A 1 173 ? 12.938 -1.357 3.67 1 98.06 173 ALA A N 1
ATOM 1305 C CA . ALA A 1 173 ? 13.398 -2 2.439 1 98.06 173 ALA A CA 1
ATOM 1306 C C . ALA A 1 173 ? 13.422 -3.518 2.592 1 98.06 173 ALA A C 1
ATOM 1308 O O . ALA A 1 173 ? 13.914 -4.039 3.594 1 98.06 173 ALA A O 1
ATOM 1309 N N . THR A 1 174 ? 12.852 -4.266 1.686 1 98.75 174 THR A N 1
ATOM 1310 C CA . THR A 1 174 ? 12.75 -5.719 1.737 1 98.75 174 THR A CA 1
ATOM 1311 C C . THR A 1 174 ? 12.523 -6.297 0.343 1 98.75 174 THR A C 1
ATOM 1313 O O . THR A 1 174 ? 11.977 -5.621 -0.532 1 98.75 174 THR A O 1
ATOM 1316 N N . PRO A 1 175 ? 12.969 -7.48 0.035 1 98.62 175 PRO A N 1
ATOM 1317 C CA . PRO A 1 175 ? 12.633 -8.062 -1.268 1 98.62 175 PRO A CA 1
ATOM 1318 C C . PRO A 1 175 ? 11.18 -8.508 -1.356 1 98.62 175 PRO A C 1
ATOM 1320 O O . PRO A 1 175 ? 10.633 -9.039 -0.385 1 98.62 175 PRO A O 1
ATOM 1323 N N . ILE A 1 176 ? 10.539 -8.227 -2.385 1 98.69 176 ILE A N 1
ATOM 1324 C CA . ILE A 1 176 ? 9.211 -8.742 -2.709 1 98.69 176 ILE A CA 1
ATOM 1325 C C . ILE A 1 176 ? 9.195 -9.242 -4.152 1 98.69 176 ILE A C 1
ATOM 1327 O O . ILE A 1 176 ? 9.617 -8.531 -5.066 1 98.69 176 ILE A O 1
ATOM 1331 N N . ASN A 1 177 ? 8.797 -10.352 -4.414 1 98.44 177 ASN A N 1
ATOM 1332 C CA . ASN A 1 177 ? 8.641 -11.016 -5.703 1 98.44 177 ASN A CA 1
ATOM 1333 C C . ASN A 1 177 ? 7.465 -11.992 -5.699 1 98.44 177 ASN A C 1
ATOM 1335 O O . ASN A 1 177 ? 7.621 -13.156 -5.34 1 98.44 177 ASN A O 1
ATOM 1339 N N . MET A 1 178 ? 6.316 -11.555 -6.129 1 98.75 178 MET A N 1
ATOM 1340 C CA . MET A 1 178 ? 5.105 -12.367 -6.031 1 98.75 178 MET A CA 1
ATOM 1341 C C . MET A 1 178 ? 4.773 -13.008 -7.375 1 98.75 178 MET A C 1
ATOM 1343 O O . MET A 1 178 ? 5.227 -12.539 -8.422 1 98.75 178 MET A O 1
ATOM 1347 N N . THR A 1 179 ? 4.055 -14.047 -7.383 1 98.75 179 THR A N 1
ATOM 1348 C CA . THR A 1 179 ? 3.523 -14.695 -8.57 1 98.75 179 THR A CA 1
ATOM 1349 C C . THR A 1 179 ? 2.342 -15.594 -8.211 1 98.75 179 THR A C 1
ATOM 1351 O O . THR A 1 179 ? 1.922 -15.641 -7.055 1 98.75 179 THR A O 1
ATOM 1354 N N . ASN A 1 180 ? 1.698 -16.141 -9.172 1 98.81 180 ASN A N 1
ATOM 1355 C CA . ASN A 1 180 ? 0.717 -17.203 -8.984 1 98.81 180 ASN A CA 1
ATOM 1356 C C . ASN A 1 180 ? 1.24 -18.547 -9.492 1 98.81 180 ASN A C 1
ATOM 1358 O O . ASN A 1 180 ? 1.847 -18.609 -10.57 1 98.81 180 ASN A O 1
ATOM 1362 N N . HIS A 1 181 ? 1.039 -19.531 -8.727 1 98.75 181 HIS A N 1
ATOM 1363 C CA . HIS A 1 181 ? 1.638 -20.844 -8.992 1 98.75 181 HIS A CA 1
ATOM 1364 C C . HIS A 1 181 ? 0.59 -21.844 -9.461 1 98.75 181 HIS A C 1
ATOM 1366 O O . HIS A 1 181 ? 0.48 -22.938 -8.906 1 98.75 181 HIS A O 1
ATOM 1372 N N . CYS A 1 182 ? -0.195 -21.562 -10.453 1 98.75 182 CYS A N 1
ATOM 1373 C CA . CYS A 1 182 ? -1.146 -22.484 -11.055 1 98.75 182 CYS A CA 1
ATOM 1374 C C . CYS A 1 182 ? -0.421 -23.609 -11.789 1 98.75 182 CYS A C 1
ATOM 1376 O O . CYS A 1 182 ? 0.575 -23.375 -12.469 1 98.75 182 CYS A O 1
ATOM 1378 N N . PHE A 1 183 ? -0.908 -24.828 -11.602 1 98.81 183 PHE A N 1
ATOM 1379 C CA . PHE A 1 183 ? -0.512 -26 -12.383 1 98.81 183 PHE A CA 1
ATOM 1380 C C . PHE A 1 183 ? -1.515 -26.266 -13.5 1 98.81 183 PHE A C 1
ATOM 1382 O O . PHE A 1 183 ? -2.631 -26.719 -13.234 1 98.81 183 PHE A O 1
ATOM 1389 N N . PHE A 1 184 ? -1.093 -26.078 -14.727 1 98.94 184 PHE A N 1
ATOM 1390 C CA . PHE A 1 184 ? -2.021 -26.125 -15.852 1 98.94 184 PHE A CA 1
ATOM 1391 C C . PHE A 1 184 ? -1.909 -27.453 -16.594 1 98.94 184 PHE A C 1
ATOM 1393 O O . PHE A 1 184 ? -0.818 -28.016 -16.703 1 98.94 184 PHE A O 1
ATOM 1400 N N . ASN A 1 185 ? -2.918 -27.969 -17.062 1 98.94 185 ASN A N 1
ATOM 1401 C CA . ASN A 1 185 ? -3.039 -28.938 -18.141 1 98.94 185 ASN A CA 1
ATOM 1402 C C . ASN A 1 185 ? -4.266 -28.672 -19.016 1 98.94 185 ASN A C 1
ATOM 1404 O O . ASN A 1 185 ? -5.391 -28.984 -18.625 1 98.94 185 ASN A O 1
ATOM 1408 N N . LEU A 1 186 ? -4.059 -28.062 -20.188 1 98.88 186 LEU A N 1
ATOM 1409 C CA . LEU A 1 186 ? -5.152 -27.594 -21.016 1 98.88 186 LEU A CA 1
ATOM 1410 C C . LEU A 1 186 ? -5.922 -28.766 -21.625 1 98.88 186 LEU A C 1
ATOM 1412 O O . LEU A 1 186 ? -7.027 -28.578 -22.141 1 98.88 186 LEU A O 1
ATOM 1416 N N . ALA A 1 187 ? -5.359 -29.969 -21.625 1 98.75 187 ALA A N 1
ATOM 1417 C CA . ALA A 1 187 ? -6.074 -31.172 -22.062 1 98.75 187 ALA A CA 1
ATOM 1418 C C . ALA A 1 187 ? -7.141 -31.562 -21.047 1 98.75 187 ALA A C 1
ATOM 1420 O O . ALA A 1 187 ? -8.023 -32.375 -21.344 1 98.75 187 ALA A O 1
ATOM 1421 N N . GLY A 1 188 ? -7.113 -30.984 -19.875 1 98.75 188 GLY A N 1
ATOM 1422 C CA . GLY A 1 188 ? -7.887 -31.344 -18.688 1 98.75 188 GLY A CA 1
ATOM 1423 C C . GLY A 1 188 ? -7.027 -31.781 -17.516 1 98.75 188 GLY A C 1
ATOM 1424 O O . GLY A 1 188 ? -6 -32.438 -17.703 1 98.75 188 GLY A O 1
ATOM 1425 N N . HIS A 1 189 ? -7.484 -31.484 -16.312 1 98.5 189 HIS A N 1
ATOM 1426 C CA . HIS A 1 189 ? -6.664 -31.688 -15.117 1 98.5 189 HIS A CA 1
ATOM 1427 C C . HIS A 1 189 ? -6.293 -33.156 -14.953 1 98.5 189 HIS A C 1
ATOM 1429 O O . HIS A 1 189 ? -5.262 -33.469 -14.359 1 98.5 189 HIS A O 1
ATOM 1435 N N . ALA A 1 190 ? -7.074 -34.062 -15.539 1 98.31 190 ALA A N 1
ATOM 1436 C CA . ALA A 1 190 ? -6.887 -35.5 -15.328 1 98.31 190 ALA A CA 1
ATOM 1437 C C . ALA A 1 190 ? -6.051 -36.094 -16.453 1 98.31 190 ALA A C 1
ATOM 1439 O O . ALA A 1 190 ? -5.738 -37.281 -16.422 1 98.31 190 ALA A O 1
ATOM 1440 N N . ALA A 1 191 ? -5.605 -35.344 -17.391 1 98.5 191 ALA A N 1
ATOM 1441 C CA . ALA A 1 191 ? -5 -35.875 -18.594 1 98.5 191 ALA A CA 1
ATOM 1442 C C . ALA A 1 191 ? -3.57 -36.344 -18.344 1 98.5 191 ALA A C 1
ATOM 1444 O O . ALA A 1 191 ? -3 -37.094 -19.156 1 98.5 191 ALA A O 1
ATOM 1445 N N . GLY A 1 192 ? -2.943 -35.906 -17.312 1 98.12 192 GLY A N 1
ATOM 1446 C CA . GLY A 1 192 ? -1.618 -36.375 -16.922 1 98.12 192 GLY A CA 1
ATOM 1447 C C . GLY A 1 192 ? -0.552 -36.031 -17.953 1 98.12 192 GLY A C 1
ATOM 1448 O O . GLY A 1 192 ? -0.684 -35.062 -18.688 1 98.12 192 GLY A O 1
ATOM 1449 N N . GLN A 1 193 ? 0.506 -36.812 -17.891 1 97.88 193 GLN A N 1
ATOM 1450 C CA . GLN A 1 193 ? 1.665 -36.562 -18.734 1 97.88 193 GLN A CA 1
ATOM 1451 C C . GLN A 1 193 ? 1.303 -36.688 -20.203 1 97.88 193 GLN A C 1
ATOM 1453 O O . GLN A 1 193 ? 1.814 -35.938 -21.047 1 97.88 193 GLN A O 1
ATOM 1458 N N . GLY A 1 194 ? 0.471 -37.688 -20.469 1 97.88 194 GLY A N 1
ATOM 1459 C CA . GLY A 1 194 ? 0.054 -37.875 -21.844 1 97.88 194 GLY A CA 1
ATOM 1460 C C . GLY A 1 194 ? -0.558 -36.594 -22.453 1 97.88 194 GLY A C 1
ATOM 1461 O O . GLY A 1 194 ? -0.232 -36.219 -23.578 1 97.88 194 GLY A O 1
ATOM 1462 N N . GLY A 1 195 ? -1.455 -35.969 -21.703 1 98.25 195 GLY A N 1
ATOM 1463 C CA . GLY A 1 195 ? -2.033 -34.688 -22.156 1 98.25 195 GLY A CA 1
ATOM 1464 C C . GLY A 1 195 ? -1.02 -33.562 -22.234 1 98.25 195 GLY A C 1
ATOM 1465 O O . GLY A 1 195 ? -1.03 -32.781 -23.188 1 98.25 195 GLY A O 1
ATOM 1466 N N . LEU A 1 196 ? -0.132 -33.531 -21.281 1 98.25 196 LEU A N 1
ATOM 1467 C CA . LEU A 1 196 ? 0.859 -32.469 -21.203 1 98.25 196 LEU A CA 1
ATOM 1468 C C . LEU A 1 196 ? 1.737 -32.438 -22.453 1 98.25 196 LEU A C 1
ATOM 1470 O O . LEU A 1 196 ? 2.037 -31.375 -23 1 98.25 196 LEU A O 1
ATOM 1474 N N . LEU A 1 197 ? 2.129 -33.594 -22.938 1 98 197 LEU A N 1
ATOM 1475 C CA . LEU A 1 197 ? 3.09 -33.719 -24.016 1 98 197 LEU A CA 1
ATOM 1476 C C . LEU A 1 197 ? 2.512 -33.188 -25.328 1 98 197 LEU A C 1
ATOM 1478 O O . LEU A 1 197 ? 3.254 -32.906 -26.266 1 98 197 LEU A O 1
ATOM 1482 N N . GLU A 1 198 ? 1.229 -33.031 -25.359 1 98.38 198 GLU A N 1
ATOM 1483 C CA . GLU A 1 198 ? 0.55 -32.625 -26.578 1 98.38 198 GLU A CA 1
ATOM 1484 C C . GLU A 1 198 ? 0.432 -31.109 -26.672 1 98.38 198 GLU A C 1
ATOM 1486 O O . GLU A 1 198 ? -0.066 -30.578 -27.672 1 98.38 198 GLU A O 1
ATOM 1491 N N . HIS A 1 199 ? 0.906 -30.406 -25.672 1 98.75 199 HIS A N 1
ATOM 1492 C CA . HIS A 1 199 ? 0.821 -28.953 -25.688 1 98.75 199 HIS A CA 1
ATOM 1493 C C . HIS A 1 199 ? 1.889 -28.344 -26.578 1 98.75 199 HIS A C 1
ATOM 1495 O O . HIS A 1 199 ? 3.066 -28.688 -26.484 1 98.75 199 HIS A O 1
ATOM 1501 N N . LEU A 1 200 ? 1.454 -27.438 -27.422 1 98.69 200 LEU A N 1
ATOM 1502 C CA . LEU A 1 200 ? 2.385 -26.484 -28.031 1 98.69 200 LEU A CA 1
ATOM 1503 C C . LEU A 1 200 ? 2.775 -25.391 -27.047 1 98.69 200 LEU A C 1
ATOM 1505 O O . LEU A 1 200 ? 1.931 -24.906 -26.297 1 98.69 200 LEU A O 1
ATOM 1509 N N . VAL A 1 201 ? 4.047 -25.062 -27.062 1 98.62 201 VAL A N 1
ATOM 1510 C CA . VAL A 1 201 ? 4.535 -24.016 -26.156 1 98.62 201 VAL A CA 1
ATOM 1511 C C . VAL A 1 201 ? 5.414 -23.047 -26.938 1 98.62 201 VAL A C 1
ATOM 1513 O O . VAL A 1 201 ? 6.168 -23.453 -27.828 1 98.62 201 VAL A O 1
ATOM 1516 N N . ARG A 1 202 ? 5.227 -21.797 -26.703 1 98.5 202 ARG A N 1
ATOM 1517 C CA . ARG A 1 202 ? 6.082 -20.703 -27.172 1 98.5 202 ARG A CA 1
ATOM 1518 C C . ARG A 1 202 ? 6.367 -19.719 -26.047 1 98.5 202 ARG A C 1
ATOM 1520 O O . ARG A 1 202 ? 5.453 -19.297 -25.328 1 98.5 202 ARG A O 1
ATOM 1527 N N . VAL A 1 203 ? 7.609 -19.422 -25.812 1 97.94 203 VAL A N 1
ATOM 1528 C CA . VAL A 1 203 ? 8.023 -18.453 -24.797 1 97.94 203 VAL A CA 1
ATOM 1529 C C . VAL A 1 203 ? 8.734 -17.281 -25.469 1 97.94 203 VAL A C 1
ATOM 1531 O O . VAL A 1 203 ? 9.633 -17.484 -26.297 1 97.94 203 VAL A O 1
ATOM 1534 N N . ASN A 1 204 ? 8.312 -16.047 -25.125 1 95.38 204 ASN A N 1
ATOM 1535 C CA . ASN A 1 204 ? 8.859 -14.844 -25.734 1 95.38 204 ASN A CA 1
ATOM 1536 C C . ASN A 1 204 ? 10.141 -14.398 -25.047 1 95.38 204 ASN A C 1
ATOM 1538 O O . ASN A 1 204 ? 10.211 -13.281 -24.531 1 95.38 204 ASN A O 1
ATOM 1542 N N . ALA A 1 205 ? 11.156 -15.289 -25.078 1 96.5 205 ALA A N 1
ATOM 1543 C CA . ALA A 1 205 ? 12.43 -15.008 -24.438 1 96.5 205 ALA A CA 1
ATOM 1544 C C . ALA A 1 205 ? 13.602 -15.539 -25.266 1 96.5 205 ALA A C 1
ATOM 1546 O O . ALA A 1 205 ? 13.602 -16.703 -25.672 1 96.5 205 ALA A O 1
ATOM 1547 N N . ASP A 1 206 ? 14.625 -14.68 -25.5 1 96 206 ASP A N 1
ATOM 1548 C CA . ASP A 1 206 ? 15.805 -15.125 -26.234 1 96 206 ASP A CA 1
ATOM 1549 C C . ASP A 1 206 ? 16.953 -15.453 -25.281 1 96 206 ASP A C 1
ATOM 1551 O O . ASP A 1 206 ? 18.031 -15.836 -25.719 1 96 206 ASP A O 1
ATOM 1555 N N . ARG A 1 207 ? 16.688 -15.266 -23.969 1 97.25 207 ARG A N 1
ATOM 1556 C CA . ARG A 1 207 ? 17.641 -15.617 -22.922 1 97.25 207 ARG A CA 1
ATOM 1557 C C . ARG A 1 207 ? 16.938 -16.312 -21.766 1 97.25 207 ARG A C 1
ATOM 1559 O O . ARG A 1 207 ? 15.719 -16.281 -21.656 1 97.25 207 ARG A O 1
ATOM 1566 N N . PHE A 1 208 ? 17.688 -17 -20.969 1 97.38 208 PHE A N 1
ATOM 1567 C CA . PHE A 1 208 ? 17.234 -17.625 -19.734 1 97.38 208 PHE A CA 1
ATOM 1568 C C . PHE A 1 208 ? 18.328 -17.578 -18.672 1 97.38 208 PHE A C 1
ATOM 1570 O O . PHE A 1 208 ? 19.453 -17.156 -18.953 1 97.38 208 PHE A O 1
ATOM 1577 N N . THR A 1 209 ? 17.969 -17.891 -17.406 1 97.69 209 THR A N 1
ATOM 1578 C CA . THR A 1 209 ? 18.922 -17.906 -16.312 1 97.69 209 THR A CA 1
ATOM 1579 C C . THR A 1 209 ? 19.328 -19.344 -15.969 1 97.69 209 THR A C 1
ATOM 1581 O O . THR A 1 209 ? 18.641 -20.031 -15.219 1 97.69 209 THR A O 1
ATOM 1584 N N . PRO A 1 210 ? 20.531 -19.781 -16.5 1 97.25 210 PRO A N 1
ATOM 1585 C CA . PRO A 1 210 ? 20.984 -21.109 -16.125 1 97.25 210 PRO A CA 1
ATOM 1586 C C . PRO A 1 210 ? 21.141 -21.281 -14.617 1 97.25 210 PRO A C 1
ATOM 1588 O O . PRO A 1 210 ? 21.422 -20.312 -13.906 1 97.25 210 PRO A O 1
ATOM 1591 N N . VAL A 1 211 ? 20.938 -22.531 -14.156 1 96.06 211 VAL A N 1
ATOM 1592 C CA . VAL A 1 211 ? 21.016 -22.781 -12.727 1 96.06 211 VAL A CA 1
ATOM 1593 C C . VAL A 1 211 ? 22.062 -23.844 -12.438 1 96.06 211 VAL A C 1
ATOM 1595 O O . VAL A 1 211 ? 22.391 -24.656 -13.312 1 96.06 211 VAL A O 1
ATOM 1598 N N . GLY A 1 212 ? 22.609 -23.797 -11.219 1 92.81 212 GLY A N 1
ATOM 1599 C CA . GLY A 1 212 ? 23.453 -24.875 -10.734 1 92.81 212 GLY A CA 1
ATOM 1600 C C . GLY A 1 212 ? 22.672 -26.062 -10.211 1 92.81 212 GLY A C 1
ATOM 1601 O O . GLY A 1 212 ? 21.469 -26.172 -10.453 1 92.81 212 GLY A O 1
ATOM 1602 N N . GLN A 1 213 ? 23.344 -27 -9.5 1 91 213 GLN A N 1
ATOM 1603 C CA . GLN A 1 213 ? 22.734 -28.203 -8.969 1 91 213 GLN A CA 1
ATOM 1604 C C . GLN A 1 213 ? 21.688 -27.875 -7.906 1 91 213 GLN A C 1
ATOM 1606 O O . GLN A 1 213 ? 20.719 -28.625 -7.715 1 91 213 GLN A O 1
ATOM 1611 N N . ASP A 1 214 ? 21.875 -26.781 -7.246 1 93.06 214 ASP A N 1
ATOM 1612 C CA . ASP A 1 214 ? 20.953 -26.359 -6.191 1 93.06 214 ASP A CA 1
ATOM 1613 C C . ASP A 1 214 ? 19.812 -25.516 -6.75 1 93.06 214 ASP A C 1
ATOM 1615 O O . ASP A 1 214 ? 19.016 -24.953 -5.992 1 93.06 214 ASP A O 1
ATOM 1619 N N . LEU A 1 215 ? 19.734 -25.344 -8.125 1 94.12 215 LEU A N 1
ATOM 1620 C CA . LEU A 1 215 ? 18.688 -24.641 -8.859 1 94.12 215 LEU A CA 1
ATOM 1621 C C . LEU A 1 215 ? 18.75 -23.141 -8.617 1 94.12 215 LEU A C 1
ATOM 1623 O O . LEU A 1 215 ? 17.781 -22.422 -8.859 1 94.12 215 LEU A O 1
ATOM 1627 N N . ILE A 1 216 ? 19.922 -22.672 -8.07 1 97.75 216 ILE A N 1
ATOM 1628 C CA . ILE A 1 216 ? 20.188 -21.25 -7.953 1 97.75 216 ILE A CA 1
ATOM 1629 C C . ILE A 1 216 ? 20.766 -20.719 -9.266 1 97.75 216 ILE A C 1
ATOM 1631 O O . ILE A 1 216 ? 21.688 -21.312 -9.828 1 97.75 216 ILE A O 1
ATOM 1635 N N . PRO A 1 217 ? 20.234 -19.625 -9.781 1 97.56 217 PRO A N 1
ATOM 1636 C CA . PRO A 1 217 ? 20.812 -19.078 -11.008 1 97.56 217 PRO A CA 1
ATOM 1637 C C . PRO A 1 217 ? 22.297 -18.75 -10.883 1 97.56 217 PRO A C 1
ATOM 1639 O O . PRO A 1 217 ? 22.734 -18.281 -9.828 1 97.56 217 PRO A O 1
ATOM 1642 N N . THR A 1 218 ? 23.078 -18.891 -11.891 1 97.31 218 THR A N 1
ATOM 1643 C CA . THR A 1 218 ? 24.516 -18.656 -11.914 1 97.31 218 THR A CA 1
ATOM 1644 C C . THR A 1 218 ? 24.812 -17.156 -12.039 1 97.31 218 THR A C 1
ATOM 1646 O O . THR A 1 218 ? 25.938 -16.734 -11.805 1 97.31 218 THR A O 1
ATOM 1649 N N . GLY A 1 219 ? 23.828 -16.406 -12.422 1 96.62 219 GLY A N 1
ATOM 1650 C CA . GLY A 1 219 ? 24.016 -15 -12.727 1 9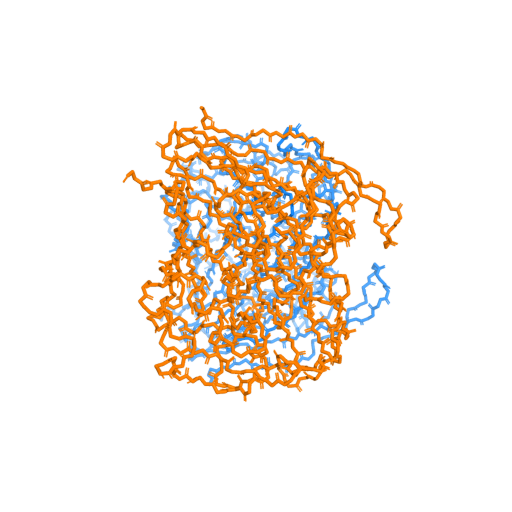6.62 219 GLY A CA 1
ATOM 1651 C C . GLY A 1 219 ? 24.109 -14.711 -14.211 1 96.62 219 GLY A C 1
ATOM 1652 O O . GLY A 1 219 ? 23.984 -13.562 -14.633 1 96.62 219 GLY A O 1
ATOM 1653 N N . GLU A 1 220 ? 24.281 -15.719 -14.961 1 96.56 220 GLU A N 1
ATOM 1654 C CA . GLU A 1 220 ? 24.359 -15.57 -16.406 1 96.56 220 GLU A CA 1
ATOM 1655 C C . GLU A 1 220 ? 22.984 -15.375 -17.016 1 96.56 220 GLU A C 1
ATOM 1657 O O . GLU A 1 220 ? 22 -15.945 -16.547 1 96.56 220 GLU A O 1
ATOM 1662 N N . LEU A 1 221 ? 22.906 -14.508 -18.062 1 96.81 221 LEU A N 1
ATOM 1663 C CA . LEU A 1 221 ? 21.781 -14.445 -18.969 1 96.81 221 LEU A CA 1
ATOM 1664 C C . LEU A 1 221 ? 22.125 -15.109 -20.312 1 96.81 221 LEU A C 1
ATOM 1666 O O . LEU A 1 221 ? 22.562 -14.43 -21.25 1 96.81 221 LEU A O 1
ATOM 1670 N N . ALA A 1 222 ? 21.875 -16.344 -20.359 1 97.5 222 ALA A N 1
ATOM 1671 C CA . ALA A 1 222 ? 22.359 -17.141 -21.484 1 97.5 222 ALA A CA 1
ATOM 1672 C C . ALA A 1 222 ? 21.359 -17.125 -22.641 1 97.5 222 ALA A C 1
ATOM 1674 O O . ALA A 1 222 ? 20.141 -17.141 -22.422 1 97.5 222 ALA A O 1
ATOM 1675 N N . SER A 1 223 ? 21.875 -17.094 -23.844 1 97.44 223 SER A N 1
ATOM 1676 C CA . SER A 1 223 ? 21 -17.203 -25 1 97.44 223 SER A CA 1
ATOM 1677 C C . SER A 1 223 ? 20.312 -18.562 -25.062 1 97.44 223 SER A C 1
ATOM 1679 O O . SER A 1 223 ? 20.922 -19.578 -24.75 1 97.44 223 SER A O 1
ATOM 1681 N N . VAL A 1 224 ? 19.078 -18.562 -25.5 1 97.25 224 VAL A N 1
ATOM 1682 C CA . VAL A 1 224 ? 18.375 -19.828 -25.656 1 97.25 224 VAL A CA 1
ATOM 1683 C C . VAL A 1 224 ? 18.766 -20.469 -26.984 1 97.25 224 VAL A C 1
ATOM 1685 O O . VAL A 1 224 ? 18.5 -21.656 -27.203 1 97.25 224 VAL A O 1
ATOM 1688 N N . ARG A 1 225 ? 19.328 -19.703 -27.891 1 96.88 225 ARG A N 1
ATOM 1689 C CA . ARG A 1 225 ? 19.625 -20.188 -29.234 1 96.88 225 ARG A CA 1
ATOM 1690 C C . ARG A 1 225 ? 20.484 -21.453 -29.188 1 96.88 225 ARG A C 1
ATOM 1692 O O . ARG A 1 225 ? 21.516 -21.469 -28.516 1 96.88 225 ARG A O 1
ATOM 1699 N N . GLY A 1 226 ? 20.094 -22.438 -29.875 1 94.62 226 GLY A N 1
ATOM 1700 C CA . GLY A 1 226 ? 20.859 -23.672 -30 1 94.62 226 GLY A CA 1
ATOM 1701 C C . GLY A 1 226 ? 20.781 -24.562 -28.766 1 94.62 226 GLY A C 1
ATOM 1702 O O . GLY A 1 226 ? 21.516 -25.531 -28.641 1 94.62 226 GLY A O 1
ATOM 1703 N N . THR A 1 227 ? 19.891 -24.219 -27.906 1 94.5 227 THR A N 1
ATOM 1704 C CA . THR A 1 227 ? 19.734 -25 -26.688 1 94.5 227 THR A CA 1
ATOM 1705 C C . THR A 1 227 ? 18.328 -25.594 -26.609 1 94.5 227 THR A C 1
ATOM 1707 O O . THR A 1 227 ? 17.484 -25.312 -27.453 1 94.5 227 THR A O 1
ATOM 1710 N N . ALA A 1 228 ? 18.156 -26.469 -25.641 1 93.31 228 ALA A N 1
ATOM 1711 C CA . ALA A 1 228 ? 16.859 -27.078 -25.391 1 93.31 228 ALA A CA 1
ATOM 1712 C C . ALA A 1 228 ? 15.844 -26.031 -24.938 1 93.31 228 ALA A C 1
ATOM 1714 O O . ALA A 1 228 ? 14.633 -26.281 -24.984 1 93.31 228 ALA A O 1
ATOM 1715 N N . TYR A 1 229 ? 16.328 -24.875 -24.594 1 96.12 229 TYR A N 1
ATOM 1716 C CA . TYR A 1 229 ? 15.469 -23.844 -24 1 96.12 229 TYR A CA 1
ATOM 1717 C C . TYR A 1 229 ? 14.992 -22.859 -25.062 1 96.12 229 TYR A C 1
ATOM 1719 O O . TYR A 1 229 ? 14.32 -21.875 -24.766 1 96.12 229 TYR A O 1
ATOM 1727 N N . ASP A 1 230 ? 15.344 -23.156 -26.328 1 96.75 230 ASP A N 1
ATOM 1728 C CA . ASP A 1 230 ? 14.867 -22.312 -27.422 1 96.75 230 ASP A CA 1
ATOM 1729 C C . ASP A 1 230 ? 13.391 -22.594 -27.734 1 96.75 230 ASP A C 1
ATOM 1731 O O . ASP A 1 230 ? 13.07 -23.469 -28.531 1 96.75 230 ASP A O 1
ATOM 1735 N N . LEU A 1 231 ? 12.555 -21.891 -27.016 1 97.31 231 LEU A N 1
ATOM 1736 C CA . LEU A 1 231 ? 11.109 -22.016 -27.188 1 97.31 231 LEU A CA 1
ATOM 1737 C C . LEU A 1 231 ? 10.523 -20.812 -27.891 1 97.31 231 LEU A C 1
ATOM 1739 O O . LEU A 1 231 ? 9.328 -20.531 -27.766 1 97.31 231 LEU A O 1
ATOM 1743 N N . ARG A 1 232 ? 11.297 -20.047 -28.766 1 96.88 232 ARG A N 1
ATOM 1744 C CA . ARG A 1 232 ? 10.859 -18.828 -29.453 1 96.88 232 ARG A CA 1
ATOM 1745 C C . ARG A 1 232 ? 9.898 -19.172 -30.578 1 96.88 232 ARG A C 1
ATOM 1747 O O . ARG A 1 232 ? 9.055 -18.344 -30.953 1 96.88 232 ARG A O 1
ATOM 1754 N N . SER A 1 233 ? 10.047 -20.328 -31.016 1 97.19 233 SER A N 1
ATOM 1755 C CA . SER A 1 233 ? 9.102 -20.875 -31.969 1 97.19 233 SER A CA 1
ATOM 1756 C C . SER A 1 233 ? 8.258 -21.984 -31.344 1 97.19 233 SER A C 1
ATOM 1758 O O . SER A 1 233 ? 8.758 -22.781 -30.547 1 97.19 233 SER A O 1
ATOM 1760 N N . PRO A 1 234 ? 6.996 -22.047 -31.797 1 97.56 234 PRO A N 1
ATOM 1761 C CA . PRO A 1 234 ? 6.145 -23.062 -31.188 1 97.56 234 PRO A CA 1
ATOM 1762 C C . PRO A 1 234 ? 6.695 -24.469 -31.375 1 97.56 234 PRO A C 1
ATOM 1764 O O . PRO A 1 234 ? 7.152 -24.828 -32.469 1 97.56 234 PRO A O 1
ATOM 1767 N N . THR A 1 235 ? 6.715 -25.25 -30.344 1 97.62 235 THR A N 1
ATOM 1768 C CA . THR A 1 235 ? 7.062 -26.672 -30.328 1 97.62 235 THR A CA 1
ATOM 1769 C C . THR A 1 235 ? 6.258 -27.406 -29.266 1 97.62 235 THR A C 1
ATOM 1771 O O . THR A 1 235 ? 5.699 -26.781 -28.359 1 97.62 235 THR A O 1
ATOM 1774 N N . THR A 1 236 ? 6.066 -28.688 -29.391 1 97.94 236 THR A N 1
ATOM 1775 C CA . THR A 1 236 ? 5.32 -29.422 -28.375 1 97.94 236 THR A CA 1
ATOM 1776 C C . THR A 1 236 ? 6.215 -29.75 -27.188 1 97.94 236 THR A C 1
ATOM 1778 O O . THR A 1 236 ? 7.43 -29.875 -27.328 1 97.94 236 THR A O 1
ATOM 1781 N N . PHE A 1 237 ? 5.652 -29.875 -26 1 97.75 237 PHE A N 1
ATOM 1782 C CA . PHE A 1 237 ? 6.406 -30.391 -24.859 1 97.75 237 PHE A CA 1
ATOM 1783 C C . PHE A 1 237 ? 6.953 -31.781 -25.172 1 97.75 237 PHE A C 1
ATOM 1785 O O . PHE A 1 237 ? 8.039 -32.125 -24.703 1 97.75 237 PHE A O 1
ATOM 1792 N N . GLY A 1 238 ? 6.176 -32.531 -25.953 1 96.56 238 GLY A N 1
ATOM 1793 C CA . GLY A 1 238 ? 6.656 -33.844 -26.359 1 96.56 238 GLY A CA 1
ATOM 1794 C C . GLY A 1 238 ? 7.996 -33.781 -27.062 1 96.56 238 GLY A C 1
ATOM 1795 O O . GLY A 1 238 ? 8.836 -34.688 -26.875 1 96.56 238 GLY A O 1
ATOM 1796 N N . GLU A 1 239 ? 8.211 -32.812 -27.859 1 95.75 239 GLU A N 1
ATOM 1797 C CA . GLU A 1 239 ? 9.461 -32.656 -28.594 1 95.75 239 GLU A CA 1
ATOM 1798 C C . GLU A 1 239 ? 10.523 -31.984 -27.734 1 95.75 239 GLU A C 1
ATOM 1800 O O . GLU A 1 239 ? 11.711 -32.312 -27.828 1 95.75 239 GLU A O 1
ATOM 1805 N N . ALA A 1 240 ? 10.133 -31.078 -26.938 1 95.5 240 ALA A N 1
ATOM 1806 C CA . ALA A 1 240 ? 11.07 -30.219 -26.234 1 95.5 240 ALA A CA 1
ATOM 1807 C C . ALA A 1 240 ? 11.625 -30.906 -24.984 1 95.5 240 ALA A C 1
ATOM 1809 O O . ALA A 1 240 ? 12.812 -30.781 -24.672 1 95.5 240 ALA A O 1
ATOM 1810 N N . LEU A 1 241 ? 10.797 -31.641 -24.25 1 95.12 241 LEU A N 1
ATOM 1811 C CA . LEU A 1 241 ? 11.133 -32.156 -22.922 1 95.12 241 LEU A CA 1
ATOM 1812 C C . LEU A 1 241 ? 12.312 -33.125 -23 1 95.12 241 LEU A C 1
ATOM 1814 O O . LEU A 1 241 ? 13.227 -33.062 -22.172 1 95.12 241 LEU A O 1
ATOM 1818 N N . PRO A 1 242 ? 12.32 -34 -24.016 1 92.12 242 PRO A N 1
ATOM 1819 C CA . PRO A 1 242 ? 13.445 -34.938 -24.078 1 92.12 242 PRO A CA 1
ATOM 1820 C C . PRO A 1 242 ? 14.789 -34.219 -24.266 1 92.12 242 PRO A C 1
ATOM 1822 O O . PRO A 1 242 ? 15.836 -34.812 -23.969 1 92.12 242 PRO A O 1
ATOM 1825 N N . ARG A 1 243 ? 14.805 -33.031 -24.734 1 91.38 243 ARG A N 1
ATOM 1826 C CA . ARG A 1 243 ? 16.031 -32.281 -25 1 91.38 243 ARG A CA 1
ATOM 1827 C C . ARG A 1 243 ? 16.469 -31.484 -23.781 1 91.38 243 ARG A C 1
ATOM 1829 O O . ARG A 1 243 ? 17.609 -31.016 -23.719 1 91.38 243 ARG A O 1
ATOM 1836 N N . ALA A 1 244 ? 15.555 -31.297 -22.875 1 89.94 244 ALA A N 1
ATOM 1837 C CA . ALA A 1 244 ? 15.859 -30.484 -21.703 1 89.94 244 ALA A CA 1
ATOM 1838 C C . ALA A 1 244 ? 16.688 -31.266 -20.688 1 89.94 244 ALA A C 1
ATOM 1840 O O . ALA A 1 244 ? 16.312 -32.375 -20.297 1 89.94 244 ALA A O 1
ATOM 1841 N N . PRO A 1 245 ? 17.812 -30.641 -20.312 1 82.81 245 PRO A N 1
ATOM 1842 C CA . PRO A 1 245 ? 18.578 -31.312 -19.266 1 82.81 245 PRO A CA 1
ATOM 1843 C C . PRO A 1 245 ? 17.828 -31.391 -17.938 1 82.81 245 PRO A C 1
ATOM 1845 O O . PRO A 1 245 ? 17.078 -30.469 -17.594 1 82.81 245 PRO A O 1
ATOM 1848 N N . GLY A 1 246 ? 17.969 -32.5 -17.047 1 77.62 246 GLY A N 1
ATOM 1849 C CA . GLY A 1 246 ? 17.391 -32.594 -15.719 1 77.62 246 GLY A CA 1
ATOM 1850 C C . GLY A 1 246 ? 15.93 -33.031 -15.727 1 77.62 246 GLY A C 1
ATOM 1851 O O . GLY A 1 246 ? 15.203 -32.75 -14.766 1 77.62 246 GLY A O 1
ATOM 1852 N N . ASN A 1 247 ? 15.453 -33.594 -16.75 1 80.81 247 ASN A N 1
ATOM 1853 C CA . ASN A 1 247 ? 14.125 -34.188 -16.844 1 80.81 247 ASN A CA 1
ATOM 1854 C C . ASN A 1 247 ? 13.047 -33.125 -17.047 1 80.81 247 ASN A C 1
ATOM 1856 O O . ASN A 1 247 ? 11.969 -33.219 -16.453 1 80.81 247 ASN A O 1
ATOM 1860 N N . GLY A 1 248 ? 13.203 -32.094 -17.625 1 93.12 248 GLY A N 1
ATOM 1861 C CA . GLY A 1 248 ? 12.164 -31.141 -17.984 1 93.12 248 GLY A CA 1
ATOM 1862 C C . GLY A 1 248 ? 12.57 -29.703 -17.703 1 93.12 248 GLY A C 1
ATOM 1863 O O . GLY A 1 248 ? 13.75 -29.406 -17.531 1 93.12 248 GLY A O 1
ATOM 1864 N N . PHE A 1 249 ? 11.602 -28.812 -17.781 1 96.06 249 PHE A N 1
ATOM 1865 C CA . PHE A 1 249 ? 11.867 -27.391 -17.609 1 96.06 249 PHE A CA 1
ATOM 1866 C C . PHE A 1 249 ? 11.617 -26.953 -16.172 1 96.06 249 PHE A C 1
ATOM 1868 O O . PHE A 1 249 ? 10.656 -27.406 -15.539 1 96.06 249 PHE A O 1
ATOM 1875 N N . ASP A 1 250 ? 12.438 -26.219 -15.578 1 96.62 250 ASP A N 1
ATOM 1876 C CA . ASP A 1 250 ? 12.305 -25.484 -14.32 1 96.62 250 ASP A CA 1
ATOM 1877 C C . ASP A 1 250 ? 13.25 -24.281 -14.281 1 96.62 250 ASP A C 1
ATOM 1879 O O . ASP A 1 250 ? 14.125 -24.203 -13.414 1 96.62 250 ASP A O 1
ATOM 1883 N N . HIS A 1 251 ? 12.984 -23.406 -15.227 1 97.25 251 HIS A N 1
ATOM 1884 C CA . HIS A 1 251 ? 13.922 -22.328 -15.461 1 97.25 251 HIS A CA 1
ATOM 1885 C C . HIS A 1 251 ? 13.195 -21 -15.672 1 97.25 251 HIS A C 1
ATOM 1887 O O . HIS A 1 251 ? 12.07 -20.984 -16.172 1 97.25 251 HIS A O 1
ATOM 1893 N N . ASN A 1 252 ? 13.867 -20.016 -15.203 1 98.06 252 ASN A N 1
ATOM 1894 C CA . ASN A 1 252 ? 13.414 -18.656 -15.477 1 98.06 252 ASN A CA 1
ATOM 1895 C C . ASN A 1 252 ? 13.852 -18.188 -16.859 1 98.06 252 ASN A C 1
ATOM 1897 O O . ASN A 1 252 ? 15.031 -18.25 -17.203 1 98.06 252 ASN A O 1
ATOM 1901 N N . PHE A 1 253 ? 12.914 -17.781 -17.672 1 97.88 253 PHE A N 1
ATOM 1902 C CA . PHE A 1 253 ? 13.172 -17.188 -18.984 1 97.88 253 PHE A CA 1
ATOM 1903 C C . PHE A 1 253 ? 13.141 -15.672 -18.906 1 97.88 253 PHE A C 1
ATOM 1905 O O . PHE A 1 253 ? 12.281 -15.102 -18.219 1 97.88 253 PHE A O 1
ATOM 1912 N N . CYS A 1 254 ? 14.117 -15.023 -19.562 1 96.88 254 CYS A N 1
ATOM 1913 C CA . CYS A 1 254 ? 14.25 -13.57 -19.531 1 96.88 254 CYS A CA 1
ATOM 1914 C C . CYS A 1 254 ? 13.422 -12.93 -20.625 1 96.88 254 CYS A C 1
ATOM 1916 O O . CYS A 1 254 ? 13.727 -13.078 -21.812 1 96.88 254 CYS A O 1
ATOM 1918 N N . LEU A 1 255 ? 12.461 -12.203 -20.219 1 93.94 255 LEU A N 1
ATOM 1919 C CA . LEU A 1 255 ? 11.586 -11.586 -21.219 1 93.94 255 LEU A CA 1
ATOM 1920 C C . LEU A 1 255 ? 12.211 -10.305 -21.766 1 93.94 255 LEU A C 1
ATOM 1922 O O . LEU A 1 255 ? 12.836 -9.539 -21.031 1 93.94 255 LEU A O 1
ATOM 1926 N N . GLN A 1 256 ? 12.922 -10.133 -23.188 1 69 256 GLN A N 1
ATOM 1927 C CA . GLN A 1 256 ? 13.672 -9.125 -23.938 1 69 256 GLN A CA 1
ATOM 1928 C C . GLN A 1 256 ? 13.25 -7.719 -23.531 1 69 256 GLN A C 1
ATOM 1930 O O . GLN A 1 256 ? 14.102 -6.844 -23.344 1 69 256 GLN A O 1
ATOM 1935 N N . PHE A 1 257 ? 12.391 -6.973 -24.109 1 53.81 257 PHE A N 1
ATOM 1936 C CA . PHE A 1 257 ? 12.18 -5.555 -24.391 1 53.81 257 PHE A CA 1
ATOM 1937 C C . PHE A 1 257 ? 11.898 -4.789 -23.109 1 53.81 257 PHE A C 1
ATOM 1939 O O . PHE A 1 257 ? 11.445 -3.641 -23.156 1 53.81 257 PHE A O 1
ATOM 1946 N N . LYS A 1 258 ? 11.039 -5.34 -22.078 1 50.38 258 LYS A N 1
ATOM 1947 C CA . LYS A 1 258 ? 9.805 -4.684 -21.656 1 50.38 258 LYS A CA 1
ATOM 1948 C C . LYS A 1 258 ? 10.102 -3.529 -20.703 1 50.38 258 LYS A C 1
ATOM 1950 O O . LYS A 1 258 ? 11.031 -3.604 -19.906 1 50.38 258 LYS A O 1
ATOM 1955 N N . HIS A 1 259 ? 9.945 -2.391 -21.266 1 49.44 259 HIS A N 1
ATOM 1956 C CA . HIS A 1 259 ? 9.711 -1.349 -20.281 1 49.44 259 HIS A CA 1
ATOM 1957 C C . HIS A 1 259 ? 8.938 -1.889 -19.078 1 49.44 259 HIS A C 1
ATOM 1959 O O . HIS A 1 259 ? 7.816 -2.381 -19.234 1 49.44 259 HIS A O 1
ATOM 1965 N N . ARG A 1 260 ? 9.523 -2.312 -18.094 1 55.59 260 ARG A N 1
ATOM 1966 C CA . ARG A 1 260 ? 8.914 -2.684 -16.812 1 55.59 260 ARG A CA 1
ATOM 1967 C C . ARG A 1 260 ? 7.676 -1.842 -16.547 1 55.59 260 ARG A C 1
ATOM 1969 O O . ARG A 1 260 ? 7.691 -0.622 -16.719 1 55.59 260 ARG A O 1
ATOM 1976 N N . GLY A 1 261 ? 6.527 -2.523 -16.547 1 65.12 261 GLY A N 1
ATOM 1977 C CA . GLY A 1 261 ? 5.305 -1.871 -16.109 1 65.12 261 GLY A CA 1
ATOM 1978 C C . GLY A 1 261 ? 4.152 -2.055 -17.078 1 65.12 261 GLY A C 1
ATOM 1979 O O . GLY A 1 261 ? 2.988 -1.891 -16.703 1 65.12 261 GLY A O 1
ATOM 1980 N N . GLU A 1 262 ? 4.551 -2.512 -18.344 1 82.94 262 GLU A N 1
ATOM 1981 C CA . GLU A 1 262 ? 3.439 -2.736 -19.266 1 82.94 262 GLU A CA 1
ATOM 1982 C C . GLU A 1 262 ? 3.129 -4.223 -19.406 1 82.94 262 GLU A C 1
ATOM 1984 O O . GLU A 1 262 ? 4.031 -5.059 -19.344 1 82.94 262 GLU A O 1
ATOM 1989 N N . LEU A 1 263 ? 1.899 -4.562 -19.578 1 92.38 263 LEU A N 1
ATOM 1990 C CA . LEU A 1 263 ? 1.47 -5.941 -19.781 1 92.38 263 LEU A CA 1
ATOM 1991 C C . LEU A 1 263 ? 1.854 -6.422 -21.172 1 92.38 263 LEU A C 1
ATOM 1993 O O . LEU A 1 263 ? 1.382 -5.879 -22.172 1 92.38 263 LEU A O 1
ATOM 1997 N N . GLU A 1 264 ? 2.75 -7.379 -21.25 1 93.31 264 GLU A N 1
ATOM 1998 C CA . GLU A 1 264 ? 3.203 -7.934 -22.516 1 93.31 264 GLU A CA 1
ATOM 1999 C C . GLU A 1 264 ? 3.119 -9.453 -22.516 1 93.31 264 GLU A C 1
ATOM 2001 O O . GLU A 1 264 ? 3.146 -10.086 -21.453 1 93.31 264 GLU A O 1
ATOM 2006 N N . LEU A 1 265 ? 3.08 -10.023 -23.75 1 95.94 265 LEU A N 1
ATOM 2007 C CA . LEU A 1 265 ? 2.977 -11.469 -23.891 1 95.94 265 LEU A CA 1
ATOM 2008 C C . LEU A 1 265 ? 4.27 -12.148 -23.453 1 95.94 265 LEU A C 1
ATOM 2010 O O . LEU A 1 265 ? 5.348 -11.828 -23.969 1 95.94 265 LEU A O 1
ATOM 2014 N N . ALA A 1 266 ? 4.176 -13.039 -22.547 1 97.12 266 ALA A N 1
ATOM 2015 C CA . ALA A 1 266 ? 5.324 -13.781 -22.031 1 97.12 266 ALA A CA 1
ATOM 2016 C C . ALA A 1 266 ? 5.414 -15.164 -22.672 1 97.12 266 ALA A C 1
ATOM 2018 O O . ALA A 1 266 ? 6.5 -15.609 -23.062 1 97.12 266 ALA A O 1
ATOM 2019 N N . ALA A 1 267 ? 4.289 -15.82 -22.812 1 98.44 267 ALA A N 1
ATOM 2020 C CA . ALA A 1 267 ? 4.262 -17.203 -23.297 1 98.44 267 ALA A CA 1
ATOM 2021 C C . ALA A 1 267 ? 2.877 -17.562 -23.828 1 98.44 267 ALA A C 1
ATOM 2023 O O . ALA A 1 267 ? 1.887 -16.906 -23.516 1 98.44 267 ALA A O 1
ATOM 2024 N N . CYS A 1 268 ? 2.842 -18.531 -24.672 1 98.62 268 CYS A N 1
ATOM 2025 C CA . CYS A 1 268 ? 1.607 -19.062 -25.234 1 98.62 268 CYS A CA 1
ATOM 2026 C C . CYS A 1 268 ? 1.614 -20.594 -25.203 1 98.62 268 CYS A C 1
ATOM 2028 O O . CYS A 1 268 ? 2.633 -21.219 -25.5 1 98.62 268 CYS A O 1
ATOM 2030 N N . PHE A 1 269 ? 0.521 -21.156 -24.844 1 98.88 269 PHE A N 1
ATOM 2031 C CA . PHE A 1 269 ? 0.313 -22.594 -24.812 1 98.88 269 PHE A CA 1
ATOM 2032 C C . PHE A 1 269 ? -0.953 -22.969 -25.562 1 98.88 269 PHE A C 1
ATOM 2034 O O . PHE A 1 269 ? -1.957 -22.266 -25.5 1 98.88 269 PHE A O 1
ATOM 2041 N N . LEU A 1 270 ? -0.888 -24.078 -26.234 1 98.88 270 LEU A N 1
ATOM 2042 C CA . LEU A 1 270 ? -2.047 -24.547 -26.984 1 98.88 270 LEU A CA 1
ATOM 2043 C C . LEU A 1 270 ? -2.127 -26.078 -26.953 1 98.88 270 LEU A C 1
ATOM 2045 O O . LEU A 1 270 ? -1.142 -26.766 -27.234 1 98.88 270 LEU A O 1
ATOM 2049 N N . HIS A 1 271 ? -3.17 -26.609 -26.5 1 98.88 271 HIS A N 1
ATOM 2050 C CA . HIS A 1 271 ? -3.482 -28.031 -26.688 1 98.88 271 HIS A CA 1
ATOM 2051 C C . HIS A 1 271 ? -4.352 -28.234 -27.922 1 98.88 271 HIS A C 1
ATOM 2053 O O . HIS A 1 271 ? -5.578 -28.156 -27.844 1 98.88 271 HIS A O 1
ATOM 2059 N N . THR A 1 272 ? -3.77 -28.625 -29 1 98 272 THR A N 1
ATOM 2060 C CA . THR A 1 272 ? -4.41 -28.641 -30.312 1 98 272 THR A CA 1
ATOM 2061 C C . THR A 1 272 ? -5.609 -29.578 -30.312 1 98 272 THR A C 1
ATOM 2063 O O . THR A 1 272 ? -6.664 -29.234 -30.859 1 98 272 THR A O 1
ATOM 2066 N N . PRO A 1 273 ? -5.52 -30.766 -29.688 1 98.12 273 PRO A N 1
ATOM 2067 C CA . PRO A 1 273 ? -6.648 -31.688 -29.766 1 98.12 273 PRO A CA 1
ATOM 2068 C C . PRO A 1 273 ? -7.938 -31.094 -29.188 1 98.12 273 PRO A C 1
ATOM 2070 O O . PRO A 1 273 ? -9.016 -31.297 -29.766 1 98.12 273 PRO A O 1
ATOM 2073 N N . THR A 1 274 ? -7.887 -30.406 -28.109 1 98.5 274 THR A N 1
ATOM 2074 C CA . THR A 1 274 ? -9.094 -29.844 -27.516 1 98.5 274 THR A CA 1
ATOM 2075 C C . THR A 1 274 ? -9.359 -28.438 -28.062 1 98.5 274 THR A C 1
ATOM 2077 O O . THR A 1 274 ? -10.469 -27.922 -27.938 1 98.5 274 THR A O 1
ATOM 2080 N N . GLY A 1 275 ? -8.344 -27.797 -28.578 1 98.62 275 GLY A N 1
ATOM 2081 C CA . GLY A 1 275 ? -8.438 -26.422 -29.031 1 98.62 275 GLY A CA 1
ATOM 2082 C C . GLY A 1 275 ? -8.234 -25.406 -27.922 1 98.62 275 GLY A C 1
ATOM 2083 O O . GLY A 1 275 ? -8.219 -24.203 -28.172 1 98.62 275 GLY A O 1
ATOM 2084 N N . ARG A 1 276 ? -8.07 -25.828 -26.656 1 98.81 276 ARG A N 1
ATOM 2085 C CA . ARG A 1 276 ? -7.875 -24.906 -25.547 1 98.81 276 ARG A CA 1
ATOM 2086 C C . ARG A 1 276 ? -6.5 -24.25 -25.625 1 98.81 276 ARG A C 1
ATOM 2088 O O . ARG A 1 276 ? -5.492 -24.922 -25.812 1 98.81 276 ARG A O 1
ATOM 2095 N N . GLY A 1 277 ? -6.496 -22.922 -25.484 1 98.81 277 GLY A N 1
ATOM 2096 C CA . GLY A 1 277 ? -5.262 -22.156 -25.484 1 98.81 277 GLY A CA 1
ATOM 2097 C C . GLY A 1 277 ? -5.145 -21.219 -24.297 1 98.81 277 GLY A C 1
ATOM 2098 O O . GLY A 1 277 ? -6.152 -20.875 -23.672 1 98.81 277 GLY A O 1
ATOM 2099 N N . LEU A 1 278 ? -3.875 -20.859 -23.938 1 98.88 278 LEU A N 1
ATOM 2100 C CA . LEU A 1 278 ? -3.535 -19.953 -22.844 1 98.88 278 LEU A CA 1
ATOM 2101 C C . LEU A 1 278 ? -2.422 -19 -23.266 1 98.88 278 LEU A C 1
ATOM 2103 O O . LEU A 1 278 ? -1.335 -19.438 -23.641 1 98.88 278 LEU A O 1
ATOM 2107 N N . GLU A 1 279 ? -2.697 -17.734 -23.281 1 98.62 279 GLU A N 1
ATOM 2108 C CA . GLU A 1 279 ? -1.682 -16.688 -23.359 1 98.62 279 GLU A CA 1
ATOM 2109 C C . GLU A 1 279 ? -1.404 -16.094 -21.984 1 98.62 279 GLU A C 1
ATOM 2111 O O . GLU A 1 279 ? -2.334 -15.781 -21.234 1 98.62 279 GLU A O 1
ATOM 2116 N N . VAL A 1 280 ? -0.167 -16 -21.656 1 98.56 280 VAL A N 1
ATOM 2117 C CA . VAL A 1 280 ? 0.229 -15.406 -20.375 1 98.56 280 VAL A CA 1
ATOM 2118 C C . VAL A 1 280 ? 0.884 -14.055 -20.625 1 98.56 280 VAL A C 1
ATOM 2120 O O . VAL A 1 280 ? 1.839 -13.945 -21.406 1 98.56 280 VAL A O 1
ATOM 2123 N N . TYR A 1 281 ? 0.323 -13.016 -20.047 1 97.44 281 TYR A N 1
ATOM 2124 C CA . TYR A 1 281 ? 0.864 -11.656 -20.094 1 97.44 281 TYR A CA 1
ATOM 2125 C C . TYR A 1 281 ? 1.407 -11.234 -18.734 1 97.44 281 TYR A C 1
ATOM 2127 O O . TYR A 1 281 ? 0.905 -11.672 -17.703 1 97.44 281 TYR A O 1
ATOM 2135 N N . THR A 1 282 ? 2.42 -10.367 -18.734 1 97.19 282 THR A N 1
ATOM 2136 C CA . THR A 1 282 ? 2.953 -9.93 -17.438 1 97.19 282 THR A CA 1
ATOM 2137 C C . THR A 1 282 ? 3.703 -8.609 -17.594 1 97.19 282 THR A C 1
ATOM 2139 O O . THR A 1 282 ? 4.102 -8.234 -18.688 1 97.19 282 THR A O 1
ATOM 2142 N N . THR A 1 283 ? 3.846 -7.918 -16.469 1 96 283 THR A N 1
ATOM 2143 C CA . THR A 1 283 ? 4.688 -6.73 -16.375 1 96 283 THR A CA 1
ATOM 2144 C C . THR A 1 283 ? 6.082 -7.09 -15.883 1 96 283 THR A C 1
ATOM 2146 O O . THR A 1 283 ? 6.973 -6.238 -15.844 1 96 283 THR A O 1
ATOM 2149 N N . GLU A 1 284 ? 6.355 -8.312 -15.469 1 96.25 284 GLU A N 1
ATOM 2150 C CA . GLU A 1 284 ? 7.617 -8.734 -14.867 1 96.25 284 GLU A CA 1
ATOM 2151 C C . GLU A 1 284 ? 8.656 -9.047 -15.938 1 96.25 284 GLU A C 1
ATOM 2153 O O . GLU A 1 284 ? 8.312 -9.312 -17.094 1 96.25 284 GLU A O 1
ATOM 2158 N N . PRO A 1 285 ? 9.883 -9.055 -15.531 1 95.56 285 PRO A N 1
ATOM 2159 C CA . PRO A 1 285 ? 10.961 -9.273 -16.5 1 95.56 285 PRO A CA 1
ATOM 2160 C C . PRO A 1 285 ? 11.172 -10.758 -16.812 1 95.56 285 PRO A C 1
ATOM 2162 O O . PRO A 1 285 ? 11.852 -11.094 -17.797 1 95.56 285 PRO A O 1
ATOM 2165 N N . GLY A 1 286 ? 10.664 -11.617 -16 1 96.81 286 GLY A N 1
ATOM 2166 C CA . GLY A 1 286 ? 10.891 -13.039 -16.219 1 96.81 286 GLY A CA 1
ATOM 2167 C C . GLY A 1 286 ? 9.633 -13.867 -16.078 1 96.81 286 GLY A C 1
ATOM 2168 O O . GLY A 1 286 ? 8.609 -13.391 -15.586 1 96.81 286 GLY A O 1
ATOM 2169 N N . VAL A 1 287 ? 9.758 -15.094 -16.562 1 97.94 287 VAL A N 1
ATOM 2170 C CA . VAL A 1 287 ? 8.703 -16.078 -16.375 1 97.94 287 VAL A CA 1
ATOM 2171 C C . VAL A 1 287 ? 9.312 -17.453 -16.141 1 97.94 287 VAL A C 1
ATOM 2173 O O . VAL A 1 287 ? 10.211 -17.891 -16.859 1 97.94 287 VAL A O 1
ATOM 2176 N N . GLN A 1 288 ? 8.922 -18.047 -15.07 1 98.5 288 GLN A N 1
ATOM 2177 C CA . GLN A 1 288 ? 9.328 -19.422 -14.758 1 98.5 288 GLN A CA 1
ATOM 2178 C C . GLN A 1 288 ? 8.477 -20.422 -15.523 1 98.5 288 GLN A C 1
ATOM 2180 O O . GLN A 1 288 ? 7.246 -20.391 -15.453 1 98.5 288 GLN A O 1
ATOM 2185 N N . ILE A 1 289 ? 9.117 -21.281 -16.281 1 98.31 289 ILE A N 1
ATOM 2186 C CA . ILE A 1 289 ? 8.438 -22.406 -16.891 1 98.31 289 ILE A CA 1
ATOM 2187 C C . ILE A 1 289 ? 8.82 -23.703 -16.156 1 98.31 289 ILE A C 1
ATOM 2189 O O . ILE A 1 289 ? 10.008 -24.031 -16.062 1 98.31 289 ILE A O 1
ATOM 2193 N N . TYR A 1 290 ? 7.895 -24.344 -15.578 1 98 290 TYR A N 1
ATOM 2194 C CA . TYR A 1 290 ? 8.062 -25.578 -14.828 1 98 290 TYR A CA 1
ATOM 2195 C C . TYR A 1 290 ? 7.137 -26.656 -15.359 1 98 290 TYR A C 1
ATOM 2197 O O . TYR A 1 290 ? 5.938 -26.438 -15.531 1 98 290 TYR A O 1
ATOM 2205 N N . THR A 1 291 ? 7.629 -27.844 -15.633 1 98 291 THR A N 1
ATOM 2206 C CA . THR A 1 291 ? 6.82 -28.844 -16.312 1 98 291 THR A CA 1
ATOM 2207 C C . THR A 1 291 ? 6.48 -29.984 -15.359 1 98 291 THR A C 1
ATOM 2209 O O . THR A 1 291 ? 6.391 -31.141 -15.781 1 98 291 THR A O 1
ATOM 2212 N N . GLY A 1 292 ? 6.363 -29.672 -14.031 1 96.75 292 GLY A N 1
ATOM 2213 C CA . GLY A 1 292 ? 5.84 -30.625 -13.062 1 96.75 292 GLY A CA 1
ATOM 2214 C C . GLY A 1 292 ? 6.805 -31.75 -12.766 1 96.75 292 GLY A C 1
ATOM 2215 O O . GLY A 1 292 ? 6.383 -32.875 -12.461 1 96.75 292 GLY A O 1
ATOM 2216 N N . ASN A 1 293 ? 8.125 -31.5 -12.773 1 94.31 293 ASN A N 1
ATOM 2217 C CA . ASN A 1 293 ? 9.156 -32.531 -12.625 1 94.31 293 ASN A CA 1
ATOM 2218 C C . ASN A 1 293 ? 9.25 -33 -11.18 1 94.31 293 ASN A C 1
ATOM 2220 O O . ASN A 1 293 ? 9.844 -34.062 -10.914 1 94.31 293 ASN A O 1
ATOM 2224 N N . PHE A 1 294 ? 8.648 -32.281 -10.234 1 93.75 294 PHE A N 1
ATOM 2225 C CA . PHE A 1 294 ? 8.742 -32.656 -8.828 1 93.75 294 PHE A CA 1
ATOM 2226 C C . PHE A 1 294 ? 7.414 -33.219 -8.336 1 93.75 294 PHE A C 1
ATOM 2228 O O . PHE A 1 294 ? 7.27 -33.531 -7.152 1 93.75 294 PHE A O 1
ATOM 2235 N N . LEU A 1 295 ? 6.398 -33.312 -9.203 1 96.75 295 LEU A N 1
ATOM 2236 C CA . LEU A 1 295 ? 5.207 -34.094 -8.852 1 96.75 295 LEU A CA 1
ATOM 2237 C C . LEU A 1 295 ? 5.543 -35.562 -8.664 1 96.75 295 LEU A C 1
ATOM 2239 O O . LEU A 1 295 ? 6.508 -36.062 -9.25 1 96.75 295 LEU A O 1
ATOM 2243 N N . PRO A 1 296 ? 4.738 -36.281 -7.867 1 97.62 296 PRO A N 1
ATOM 2244 C CA . PRO A 1 296 ? 5.066 -37.688 -7.594 1 97.62 296 PRO A CA 1
ATOM 2245 C C . PRO A 1 296 ? 5.012 -38.562 -8.844 1 97.62 296 PRO A C 1
ATOM 2247 O O . PRO A 1 296 ? 4.148 -38.375 -9.703 1 97.62 296 PRO A O 1
ATOM 2250 N N . LYS A 1 297 ? 5.918 -39.5 -8.891 1 96.44 297 LYS A N 1
ATOM 2251 C CA . LYS A 1 297 ? 5.887 -40.5 -9.977 1 96.44 297 LYS A CA 1
ATOM 2252 C C . LYS A 1 297 ? 4.863 -41.594 -9.695 1 96.44 297 LYS A C 1
ATOM 2254 O O . LYS A 1 297 ? 4.191 -42.062 -10.617 1 96.44 297 LYS A O 1
ATOM 2259 N N . GLU A 1 298 ? 4.734 -41.906 -8.43 1 96.62 298 GLU A N 1
ATOM 2260 C CA . GLU A 1 298 ? 3.836 -42.969 -8.016 1 96.62 298 GLU A CA 1
ATOM 2261 C C . GLU A 1 298 ? 2.381 -42.531 -8.039 1 96.62 298 GLU A C 1
ATOM 2263 O O . GLU A 1 298 ? 2.072 -41.406 -7.637 1 96.62 298 GLU A O 1
ATOM 2268 N N . ALA A 1 299 ? 1.552 -43.406 -8.445 1 96.19 299 ALA A N 1
ATOM 2269 C CA . ALA A 1 299 ? 0.119 -43.125 -8.469 1 96.19 299 ALA A CA 1
ATOM 2270 C C . ALA A 1 299 ? -0.437 -42.969 -7.059 1 96.19 299 ALA A C 1
ATOM 2272 O O . ALA A 1 299 ? 0.057 -43.594 -6.117 1 96.19 299 ALA A O 1
ATOM 2273 N N . ASN A 1 300 ? -1.418 -42.031 -6.918 1 96.25 300 ASN A N 1
ATOM 2274 C CA . ASN A 1 300 ? -2.277 -41.844 -5.754 1 96.25 300 ASN A CA 1
ATOM 2275 C C . ASN A 1 300 ? -1.503 -41.281 -4.574 1 96.25 300 ASN A C 1
ATOM 2277 O O . ASN A 1 300 ? -1.992 -41.281 -3.443 1 96.25 300 ASN A O 1
ATOM 2281 N N . LYS A 1 301 ? -0.322 -40.844 -4.824 1 97.5 301 LYS A N 1
ATOM 2282 C CA . LYS A 1 301 ? 0.394 -40.094 -3.793 1 97.5 301 LYS A CA 1
ATOM 2283 C C . LYS A 1 301 ? -0.164 -38.688 -3.645 1 97.5 301 LYS A C 1
ATOM 2285 O O . LYS A 1 301 ? -0.163 -38.125 -2.547 1 97.5 301 LYS A O 1
ATOM 2290 N N . MET A 1 302 ? -0.493 -38.094 -4.719 1 98.25 302 MET A N 1
ATOM 2291 C CA . MET A 1 302 ? -1.23 -36.812 -4.77 1 98.25 302 MET A CA 1
ATOM 2292 C C . MET A 1 302 ? -2.57 -37 -5.477 1 98.25 302 MET A C 1
ATOM 2294 O O . MET A 1 302 ? -2.619 -37.125 -6.699 1 98.25 302 MET A O 1
ATOM 2298 N N . VAL A 1 303 ? -3.609 -37.031 -4.645 1 98.25 303 VAL A N 1
ATOM 2299 C CA . VAL A 1 303 ? -4.953 -37.25 -5.176 1 98.25 303 VAL A CA 1
ATOM 2300 C C . VAL A 1 303 ? -5.688 -35.906 -5.27 1 98.25 303 VAL A C 1
ATOM 2302 O O . VAL A 1 303 ? -5.926 -35.25 -4.258 1 98.25 303 VAL A O 1
ATOM 2305 N N . GLY A 1 304 ? -5.969 -35.531 -6.461 1 98.12 304 GLY A N 1
ATOM 2306 C CA . GLY A 1 304 ? -6.578 -34.25 -6.719 1 98.12 304 GLY A CA 1
ATOM 2307 C C . GLY A 1 304 ? -8.086 -34.312 -6.902 1 98.12 304 GLY A C 1
ATOM 2308 O O . GLY A 1 304 ? -8.75 -35.125 -6.246 1 98.12 304 GLY A O 1
ATOM 2309 N N . ARG A 1 305 ? -8.641 -33.406 -7.676 1 97.62 305 ARG A N 1
ATOM 2310 C CA . ARG A 1 305 ? -10.078 -33.281 -7.926 1 97.62 305 ARG A CA 1
ATOM 2311 C C . ARG A 1 305 ? -10.664 -34.594 -8.438 1 97.62 305 ARG A C 1
ATOM 2313 O O . ARG A 1 305 ? -10.062 -35.25 -9.281 1 97.62 305 ARG A O 1
ATOM 2320 N N . ASN A 1 306 ? -11.828 -34.938 -7.82 1 96.88 306 ASN A N 1
ATOM 2321 C CA . ASN A 1 306 ? -12.586 -36.125 -8.234 1 96.88 306 ASN A CA 1
ATOM 2322 C C . ASN A 1 306 ? -11.758 -37.406 -8.133 1 96.88 306 ASN A C 1
ATOM 2324 O O . ASN A 1 306 ? -11.883 -38.281 -8.961 1 96.88 306 ASN A O 1
ATOM 2328 N N . GLY A 1 307 ? -10.812 -37.406 -7.285 1 97.5 307 GLY A N 1
ATOM 2329 C CA . GLY A 1 307 ? -10.023 -38.594 -7.02 1 97.5 307 GLY A CA 1
ATOM 2330 C C . GLY A 1 307 ? -8.914 -38.812 -8.023 1 97.5 307 GLY A C 1
ATOM 2331 O O . GLY A 1 307 ? -8.266 -39.875 -8.031 1 97.5 307 GLY A O 1
ATOM 2332 N N . THR A 1 308 ? -8.672 -37.875 -8.875 1 98.06 308 THR A N 1
ATOM 2333 C CA . THR A 1 308 ? -7.648 -37.969 -9.914 1 98.06 308 THR A CA 1
ATOM 2334 C C . THR A 1 308 ? -6.254 -38.031 -9.297 1 98.06 308 THR A C 1
ATOM 2336 O O . THR A 1 308 ? -5.938 -37.25 -8.406 1 98.06 308 THR A O 1
ATOM 2339 N N . SER A 1 309 ? -5.453 -38.969 -9.797 1 98.12 309 SER A N 1
ATOM 2340 C CA . SER A 1 309 ? -4.059 -39.031 -9.375 1 98.12 309 SER A CA 1
ATOM 2341 C C . SER A 1 309 ? -3.189 -38.062 -10.172 1 98.12 309 SER A C 1
ATOM 2343 O O . SER A 1 309 ? -3.064 -38.188 -11.391 1 98.12 309 SER A O 1
ATOM 2345 N N . TYR A 1 310 ? -2.668 -37.062 -9.57 1 98.56 310 TYR A N 1
ATOM 2346 C CA . TYR A 1 310 ? -1.727 -36.156 -10.211 1 98.56 310 TYR A CA 1
ATOM 2347 C C . TYR A 1 310 ? -0.3 -36.688 -10.109 1 98.56 310 TYR A C 1
ATOM 2349 O O . TYR A 1 310 ? 0.187 -36.969 -9.008 1 98.56 310 TYR A O 1
ATOM 2357 N N . THR A 1 311 ? 0.392 -36.844 -11.242 1 98.06 311 THR A N 1
ATOM 2358 C CA . THR A 1 311 ? 1.693 -37.5 -11.25 1 98.06 311 THR A CA 1
ATOM 2359 C C . THR A 1 311 ? 2.701 -36.688 -12.062 1 98.06 311 THR A C 1
ATOM 2361 O O . THR A 1 311 ? 2.357 -35.656 -12.633 1 98.06 311 THR A O 1
ATOM 2364 N N . TYR A 1 312 ? 3.893 -37.219 -12.055 1 97.12 312 TYR A N 1
ATOM 2365 C CA . TYR A 1 312 ? 5.082 -36.688 -12.703 1 97.12 312 TYR A CA 1
ATOM 2366 C C . TYR A 1 312 ? 4.742 -36.125 -14.086 1 97.12 312 TYR A C 1
ATOM 2368 O O . TYR A 1 312 ? 4.121 -36.812 -14.898 1 97.12 312 TYR A O 1
ATOM 2376 N N . GLN A 1 313 ? 5.117 -34.844 -14.305 1 97.5 313 GLN A N 1
ATOM 2377 C CA . GLN A 1 313 ? 4.961 -34.156 -15.57 1 97.5 313 GLN A CA 1
ATOM 2378 C C . GLN A 1 313 ? 3.516 -34.219 -16.062 1 97.5 313 GLN A C 1
ATOM 2380 O O . GLN A 1 313 ? 3.264 -34.406 -17.25 1 97.5 313 GLN A O 1
ATOM 2385 N N . GLY A 1 314 ? 2.607 -34.094 -15.117 1 98.06 314 GLY A N 1
ATOM 2386 C CA . GLY A 1 314 ? 1.189 -34.062 -15.438 1 98.06 314 GLY A CA 1
ATOM 2387 C C . GLY A 1 314 ? 0.659 -32.688 -15.68 1 98.06 314 GLY A C 1
ATOM 2388 O O . GLY A 1 314 ? -0.476 -32.5 -16.125 1 98.06 314 GLY A O 1
ATOM 2389 N N . ALA A 1 315 ? 1.406 -31.656 -15.383 1 98.69 315 ALA A N 1
ATOM 2390 C CA . ALA A 1 315 ? 0.999 -30.266 -15.523 1 98.69 315 ALA A CA 1
ATOM 2391 C C . ALA A 1 315 ? 2.209 -29.359 -15.727 1 98.69 315 ALA A C 1
ATOM 2393 O O . ALA A 1 315 ? 3.346 -29.766 -15.469 1 98.69 315 ALA A O 1
ATOM 2394 N N . PHE A 1 316 ? 2.023 -28.141 -16.234 1 98.75 316 PHE A N 1
ATOM 2395 C CA . PHE A 1 316 ? 3.061 -27.125 -16.328 1 98.75 316 PHE A CA 1
ATOM 2396 C C . PHE A 1 316 ? 2.66 -25.875 -15.539 1 98.75 316 PHE A C 1
ATOM 2398 O O . PHE A 1 316 ? 1.477 -25.656 -15.273 1 98.75 316 PHE A O 1
ATOM 2405 N N . CYS A 1 317 ? 3.619 -25.156 -15.031 1 98.81 317 CYS A N 1
ATOM 2406 C CA . CYS A 1 317 ? 3.428 -23.828 -14.453 1 98.81 317 CYS A CA 1
ATOM 2407 C C . CYS A 1 317 ? 4.074 -22.75 -15.32 1 98.81 317 CYS A C 1
ATOM 2409 O O . CYS A 1 317 ? 5.117 -22.984 -15.938 1 98.81 317 CYS A O 1
ATOM 2411 N N . CYS A 1 318 ? 3.432 -21.672 -15.469 1 98.75 318 CYS A N 1
ATOM 2412 C CA . CYS A 1 318 ? 3.947 -20.438 -16.047 1 98.75 318 CYS A CA 1
ATOM 2413 C C . CYS A 1 318 ? 3.842 -19.297 -15.047 1 98.75 318 CYS A C 1
ATOM 2415 O O . CYS A 1 318 ? 2.768 -18.719 -14.867 1 98.75 318 CYS A O 1
ATOM 2417 N N . GLU A 1 319 ? 4.949 -18.922 -14.398 1 98.69 319 GLU A N 1
ATOM 2418 C CA . GLU A 1 319 ? 4.965 -18.031 -13.242 1 98.69 319 GLU A CA 1
ATOM 2419 C C . GLU A 1 319 ? 5.727 -16.734 -13.555 1 98.69 319 GLU A C 1
ATOM 2421 O O . GLU A 1 319 ? 6.945 -16.672 -13.383 1 98.69 319 GLU A O 1
ATOM 2426 N N . PRO A 1 320 ? 4.98 -15.719 -14.008 1 97.75 320 PRO A N 1
ATOM 2427 C CA . PRO A 1 320 ? 5.672 -14.43 -14.117 1 97.75 320 PRO A CA 1
ATOM 2428 C C . PRO A 1 320 ? 6.305 -13.984 -12.805 1 97.75 320 PRO A C 1
ATOM 2430 O O . PRO A 1 320 ? 5.691 -14.109 -11.742 1 97.75 320 PRO A O 1
ATOM 2433 N N . GLN A 1 321 ? 7.477 -13.523 -12.812 1 97.31 321 GLN A N 1
ATOM 2434 C CA . GLN A 1 321 ? 8.227 -13.117 -11.625 1 97.31 321 GLN A CA 1
ATOM 2435 C C . GLN A 1 321 ? 9.438 -12.266 -12 1 97.31 321 GLN A C 1
ATOM 2437 O O . GLN A 1 321 ? 9.766 -12.133 -13.18 1 97.31 321 GLN A O 1
ATOM 2442 N N . ASN A 1 322 ? 10.039 -11.602 -11.016 1 96.44 322 ASN A N 1
ATOM 2443 C CA . ASN A 1 322 ? 11.43 -11.18 -11.148 1 96.44 322 ASN A CA 1
ATOM 2444 C C . ASN A 1 322 ? 12.375 -12.375 -11.18 1 96.44 322 ASN A C 1
ATOM 2446 O O . ASN A 1 322 ? 11.977 -13.5 -10.875 1 96.44 322 ASN A O 1
ATOM 2450 N N . PHE A 1 323 ? 13.648 -12.148 -11.625 1 97.31 323 PHE A N 1
ATOM 2451 C CA . PHE A 1 323 ? 14.586 -13.266 -11.727 1 97.31 323 PHE A CA 1
ATOM 2452 C C . PHE A 1 323 ? 14.859 -13.867 -10.352 1 97.31 323 PHE A C 1
ATOM 2454 O O . PHE A 1 323 ? 15 -13.141 -9.367 1 97.31 323 PHE A O 1
ATOM 2461 N N . PRO A 1 324 ? 14.898 -15.258 -10.266 1 98.25 324 PRO A N 1
ATOM 2462 C CA . PRO A 1 324 ? 15.242 -15.898 -8.992 1 98.25 324 PRO A CA 1
ATOM 2463 C C . PRO A 1 324 ? 16.609 -15.453 -8.461 1 98.25 324 PRO A C 1
ATOM 2465 O O . PRO A 1 324 ? 17.531 -15.234 -9.242 1 98.25 324 PRO A O 1
ATOM 2468 N N . ASP A 1 325 ? 16.672 -15.234 -7.129 1 98.62 325 ASP A N 1
ATOM 2469 C CA . ASP A 1 325 ? 17.906 -14.891 -6.43 1 98.62 325 ASP A CA 1
ATOM 2470 C C . ASP A 1 325 ? 18.438 -13.523 -6.879 1 98.62 325 ASP A C 1
ATOM 2472 O O . ASP A 1 325 ? 19.625 -13.234 -6.746 1 98.62 325 ASP A O 1
ATOM 2476 N N . ALA A 1 326 ? 17.547 -12.734 -7.434 1 97.19 326 ALA A N 1
ATOM 2477 C CA . ALA A 1 326 ? 17.938 -11.414 -7.918 1 97.19 326 ALA A CA 1
ATOM 2478 C C . ALA A 1 326 ? 18.656 -10.625 -6.832 1 97.19 326 ALA A C 1
ATOM 2480 O O . ALA A 1 326 ? 19.578 -9.844 -7.121 1 97.19 326 ALA A O 1
ATOM 2481 N N . VAL A 1 327 ? 18.359 -10.828 -5.566 1 97.81 327 VAL A N 1
ATOM 2482 C CA . VAL A 1 327 ? 18.922 -10.078 -4.449 1 97.81 327 VAL A CA 1
ATOM 2483 C C . VAL A 1 327 ? 20.422 -10.383 -4.324 1 97.81 327 VAL A C 1
ATOM 2485 O O . VAL A 1 327 ? 21.156 -9.633 -3.678 1 97.81 327 VAL A O 1
ATOM 2488 N N . ASN A 1 328 ? 20.859 -11.461 -4.91 1 97.88 328 ASN A N 1
ATOM 2489 C CA . ASN A 1 328 ? 22.266 -11.852 -4.816 1 97.88 328 ASN A CA 1
ATOM 2490 C C . ASN A 1 328 ? 22.953 -11.766 -6.172 1 97.88 328 ASN A C 1
ATOM 2492 O O . ASN A 1 328 ? 24.078 -12.234 -6.324 1 97.88 328 ASN A O 1
ATOM 2496 N N . GLN A 1 329 ? 22.281 -11.297 -7.133 1 96.19 329 GLN A N 1
ATOM 2497 C CA . GLN A 1 329 ? 22.812 -11.164 -8.484 1 96.19 329 GLN A CA 1
ATOM 2498 C C . GLN A 1 329 ? 22.781 -9.711 -8.953 1 96.19 329 GLN A C 1
ATOM 2500 O O . GLN A 1 329 ? 21.734 -9.219 -9.383 1 96.19 329 GLN A O 1
ATOM 2505 N N . ARG A 1 330 ? 23.859 -8.977 -9.016 1 92.38 330 ARG A N 1
ATOM 2506 C CA . ARG A 1 330 ? 23.953 -7.539 -9.242 1 92.38 330 ARG A CA 1
ATOM 2507 C C . ARG A 1 330 ? 23.422 -7.164 -10.625 1 92.38 330 ARG A C 1
ATOM 2509 O O . ARG A 1 330 ? 22.906 -6.059 -10.82 1 92.38 330 ARG A O 1
ATOM 2516 N N . ASN A 1 331 ? 23.516 -8.125 -11.625 1 94.31 331 ASN A N 1
ATOM 2517 C CA . ASN A 1 331 ? 23.109 -7.805 -12.984 1 94.31 331 ASN A CA 1
ATOM 2518 C C . ASN A 1 331 ? 21.641 -8.117 -13.219 1 94.31 331 ASN A C 1
ATOM 2520 O O . ASN A 1 331 ? 21.125 -7.926 -14.328 1 94.31 331 ASN A O 1
ATOM 2524 N N . PHE A 1 332 ? 20.953 -8.68 -12.273 1 95.75 332 PHE A N 1
ATOM 2525 C CA . PHE A 1 332 ? 19.516 -8.945 -12.375 1 95.75 332 PHE A CA 1
ATOM 2526 C C . PHE A 1 332 ? 18.719 -7.719 -11.961 1 95.75 332 PHE A C 1
ATOM 2528 O O . PHE A 1 332 ? 19.219 -6.84 -11.266 1 95.75 332 PHE A O 1
ATOM 2535 N N . PRO A 1 333 ? 17.5 -7.609 -12.523 1 94.38 333 PRO A N 1
ATOM 2536 C CA . PRO A 1 333 ? 16.656 -6.52 -12.031 1 94.38 333 PRO A CA 1
ATOM 2537 C C . PRO A 1 333 ? 16.438 -6.578 -10.516 1 94.38 333 PRO A C 1
ATOM 2539 O O . PRO A 1 333 ? 16.297 -7.664 -9.953 1 94.38 333 PRO A O 1
ATOM 2542 N N . SER A 1 334 ? 16.391 -5.445 -9.836 1 95.06 334 SER A N 1
ATOM 2543 C CA . SER A 1 334 ? 16.266 -5.391 -8.383 1 95.06 334 SER A CA 1
ATOM 2544 C C . SER A 1 334 ? 14.906 -5.918 -7.934 1 95.06 334 SER A C 1
ATOM 2546 O O . SER A 1 334 ? 13.883 -5.617 -8.547 1 95.06 334 SER A O 1
ATOM 2548 N N . ALA A 1 335 ? 14.891 -6.648 -6.902 1 95.81 335 ALA A N 1
ATOM 2549 C CA . ALA A 1 335 ? 13.672 -7.148 -6.285 1 95.81 335 ALA A CA 1
ATOM 2550 C C . ALA A 1 335 ? 13.359 -6.402 -4.992 1 95.81 335 ALA A C 1
ATOM 2552 O O . ALA A 1 335 ? 12.445 -6.773 -4.258 1 95.81 335 ALA A O 1
ATOM 2553 N N . ILE A 1 336 ? 14.133 -5.379 -4.652 1 97.38 336 ILE A N 1
ATOM 2554 C CA . ILE A 1 336 ? 14 -4.684 -3.381 1 97.38 336 ILE A CA 1
ATOM 2555 C C . ILE A 1 336 ? 12.891 -3.633 -3.484 1 97.38 336 ILE A C 1
ATOM 2557 O O . ILE A 1 336 ? 12.906 -2.791 -4.387 1 97.38 336 ILE A O 1
ATOM 2561 N N . CYS A 1 337 ? 11.922 -3.793 -2.66 1 97.5 337 CYS A N 1
ATOM 2562 C CA . CYS A 1 337 ? 10.867 -2.799 -2.486 1 97.5 337 CYS A CA 1
ATOM 2563 C C . CYS A 1 337 ? 11.172 -1.889 -1.301 1 97.5 337 CYS A C 1
ATOM 2565 O O . CYS A 1 337 ? 11.617 -2.357 -0.252 1 97.5 337 CYS A O 1
ATOM 2567 N N . CYS A 1 338 ? 10.953 -0.61 -1.435 1 97.75 338 CYS A N 1
ATOM 2568 C CA . CYS A 1 338 ? 11.25 0.365 -0.392 1 97.75 338 CYS A CA 1
ATOM 2569 C C . CYS A 1 338 ? 10 1.141 0.004 1 97.75 338 CYS A C 1
ATOM 2571 O O . CYS A 1 338 ? 9.07 1.283 -0.796 1 97.75 338 CYS A O 1
ATOM 2573 N N . PRO A 1 339 ? 10.016 1.626 1.291 1 98.12 339 PRO A N 1
ATOM 2574 C CA . PRO A 1 339 ? 8.922 2.529 1.652 1 98.12 339 PRO A CA 1
ATOM 2575 C C . PRO A 1 339 ? 8.805 3.723 0.706 1 98.12 339 PRO A C 1
ATOM 2577 O O . PRO A 1 339 ? 9.82 4.273 0.272 1 98.12 339 PRO A O 1
ATOM 2580 N N . GLY A 1 340 ? 7.555 4.039 0.348 1 96.06 340 GLY A N 1
ATOM 2581 C CA . GLY A 1 340 ? 7.316 5.164 -0.542 1 96.06 340 GLY A CA 1
ATOM 2582 C C . GLY A 1 340 ? 7.262 4.766 -2.006 1 96.06 340 GLY A C 1
ATOM 2583 O O . GLY A 1 340 ? 6.898 5.574 -2.861 1 96.06 340 GLY A O 1
ATOM 2584 N N . LYS A 1 341 ? 7.645 3.594 -2.291 1 95.06 341 LYS A N 1
ATOM 2585 C CA . LYS A 1 341 ? 7.559 3.018 -3.629 1 95.06 341 LYS A CA 1
ATOM 2586 C C . LYS A 1 341 ? 6.871 1.655 -3.6 1 95.06 341 LYS A C 1
ATOM 2588 O O . LYS A 1 341 ? 7.539 0.619 -3.576 1 95.06 341 LYS A O 1
ATOM 2593 N N . PRO A 1 342 ? 5.57 1.664 -3.676 1 95.69 342 PRO A N 1
ATOM 2594 C CA . PRO A 1 342 ? 4.848 0.395 -3.553 1 95.69 342 PRO A CA 1
ATOM 2595 C C . PRO A 1 342 ? 5.238 -0.611 -4.633 1 95.69 342 PRO A C 1
ATOM 2597 O O . PRO A 1 342 ? 5.582 -0.22 -5.754 1 95.69 342 PRO A O 1
ATOM 2600 N N . TYR A 1 343 ? 5.277 -1.864 -4.207 1 97.44 343 TYR A N 1
ATOM 2601 C CA . TYR A 1 343 ? 5.438 -2.973 -5.141 1 97.44 343 TYR A CA 1
ATOM 2602 C C . TYR A 1 343 ? 4.199 -3.131 -6.02 1 97.44 343 TYR A C 1
ATOM 2604 O O . TYR A 1 343 ? 3.072 -3.123 -5.52 1 97.44 343 TYR A O 1
ATOM 2612 N N . LYS A 1 344 ? 4.383 -3.279 -7.352 1 96.44 344 LYS A N 1
ATOM 2613 C CA . LYS A 1 344 ? 3.283 -3.537 -8.281 1 96.44 344 LYS A CA 1
ATOM 2614 C C . LYS A 1 344 ? 3.689 -4.547 -9.352 1 96.44 344 LYS A C 1
ATOM 2616 O O . LYS A 1 344 ? 4.785 -4.461 -9.906 1 96.44 344 LYS A O 1
ATOM 2621 N N . HIS A 1 345 ? 2.879 -5.469 -9.477 1 94.62 345 HIS A N 1
ATOM 2622 C CA . HIS A 1 345 ? 3.027 -6.5 -10.492 1 94.62 345 HIS A CA 1
ATOM 2623 C C . HIS A 1 345 ? 1.671 -6.93 -11.047 1 94.62 345 HIS A C 1
ATOM 2625 O O . HIS A 1 345 ? 0.716 -7.105 -10.281 1 94.62 345 HIS A O 1
ATOM 2631 N N . SER A 1 346 ? 1.553 -7.02 -12.414 1 97.31 346 SER A N 1
ATOM 2632 C CA . SER A 1 346 ? 0.335 -7.535 -13.031 1 97.31 346 SER A CA 1
ATOM 2633 C C . SER A 1 346 ? 0.637 -8.719 -13.945 1 97.31 346 SER A C 1
ATOM 2635 O O . SER A 1 346 ? 1.659 -8.734 -14.633 1 97.31 346 SER A O 1
ATOM 2637 N N . MET A 1 347 ? -0.235 -9.602 -13.938 1 98 347 MET A N 1
ATOM 2638 C CA . MET A 1 347 ? -0.208 -10.711 -14.891 1 98 347 MET A CA 1
ATOM 2639 C C . MET A 1 347 ? -1.619 -11.094 -15.32 1 98 347 MET A C 1
ATOM 2641 O O . MET A 1 347 ? -2.596 -10.703 -14.68 1 98 347 MET A O 1
ATOM 2645 N N . MET A 1 348 ? -1.692 -11.75 -16.453 1 98.56 348 MET A N 1
ATOM 2646 C CA . MET A 1 348 ? -2.979 -12.195 -16.984 1 98.56 348 MET A CA 1
ATOM 2647 C C . MET A 1 348 ? -2.861 -13.578 -17.609 1 98.56 348 MET A C 1
ATOM 2649 O O . MET A 1 348 ? -1.941 -13.836 -18.391 1 98.56 348 MET A O 1
ATOM 2653 N N . TYR A 1 349 ? -3.717 -14.453 -17.203 1 98.88 349 TYR A N 1
ATOM 2654 C CA . TYR A 1 349 ? -3.977 -15.695 -17.922 1 98.88 349 TYR A CA 1
ATOM 2655 C C . TYR A 1 349 ? -5.152 -15.539 -18.875 1 98.88 349 TYR A C 1
ATOM 2657 O O . TYR A 1 349 ? -6.309 -15.516 -18.453 1 98.88 349 TYR A O 1
ATOM 2665 N N . LYS A 1 350 ? -4.879 -15.43 -20.141 1 98.62 350 LYS A N 1
ATOM 2666 C CA . LYS A 1 350 ? -5.922 -15.242 -21.141 1 98.62 350 LYS A CA 1
ATOM 2667 C C . LYS A 1 350 ? -6.219 -16.547 -21.875 1 98.62 350 LYS A C 1
ATOM 2669 O O . LYS A 1 350 ? -5.406 -17.016 -22.672 1 98.62 350 LYS A O 1
ATOM 2674 N N . PHE A 1 351 ? -7.406 -17.031 -21.656 1 98.69 351 PHE A N 1
ATOM 2675 C CA . PHE A 1 351 ? -7.793 -18.281 -22.297 1 98.69 351 PHE A CA 1
ATOM 2676 C C . PHE A 1 351 ? -8.469 -18.031 -23.625 1 98.69 351 PHE A C 1
ATOM 2678 O O . PHE A 1 351 ? -9.195 -17.062 -23.797 1 98.69 351 PHE A O 1
ATOM 2685 N N . PHE A 1 352 ? -8.227 -18.906 -24.547 1 97.62 352 PHE A N 1
ATOM 2686 C CA . PHE A 1 352 ? -8.883 -18.844 -25.859 1 97.62 352 PHE A CA 1
ATOM 2687 C C . PHE A 1 352 ? -9.148 -20.25 -26.391 1 97.62 352 PHE A C 1
ATOM 2689 O O . PHE A 1 352 ? -8.648 -21.234 -25.844 1 97.62 352 PHE A O 1
ATOM 2696 N N . VAL A 1 353 ? -9.984 -20.328 -27.391 1 97.44 353 VAL A N 1
ATOM 2697 C CA . VAL A 1 353 ? -10.312 -21.578 -28.062 1 97.44 353 VAL A CA 1
ATOM 2698 C C . VAL A 1 353 ? -9.984 -21.469 -29.547 1 97.44 353 VAL A C 1
ATOM 2700 O O . VAL A 1 353 ? -10.492 -20.578 -30.234 1 97.44 353 VAL A O 1
ATOM 2703 N N . GLN A 1 354 ? -9.094 -22.234 -29.938 1 95.88 354 GLN A N 1
ATOM 2704 C CA . GLN A 1 354 ? -8.805 -22.344 -31.359 1 95.88 354 GLN A CA 1
ATOM 2705 C C . GLN A 1 354 ? -9.688 -23.391 -32.031 1 95.88 354 GLN A C 1
ATOM 2707 O O . GLN A 1 354 ? -9.648 -24.578 -31.641 1 95.88 354 GLN A O 1
ATOM 2712 N N . LYS A 1 355 ? -10.484 -23.031 -33.094 1 90.5 355 LYS A N 1
ATOM 2713 C CA . LYS A 1 355 ? -11.414 -23.922 -33.781 1 90.5 355 LYS A CA 1
ATOM 2714 C C . LYS A 1 355 ? -10.703 -24.734 -34.875 1 90.5 355 LYS A C 1
ATOM 2716 O O . LYS A 1 355 ? -9.75 -24.25 -35.469 1 90.5 355 LYS A O 1
ATOM 2721 N N . MET B 1 1 ? 23.406 23.844 -0.127 1 51.19 1 MET B N 1
ATOM 2722 C CA . MET B 1 1 ? 23.547 22.469 -0.613 1 51.19 1 MET B CA 1
ATOM 2723 C C . MET B 1 1 ? 22.297 21.656 -0.284 1 51.19 1 MET B C 1
ATOM 2725 O O . MET B 1 1 ? 21.766 21.734 0.825 1 51.19 1 MET B O 1
ATOM 2729 N N . LYS B 1 2 ? 21.656 21.078 -1.35 1 69.38 2 LYS B N 1
ATOM 2730 C CA . LYS B 1 2 ? 20.516 20.156 -1.266 1 69.38 2 LYS B CA 1
ATOM 2731 C C . LYS B 1 2 ? 20.891 18.875 -0.555 1 69.38 2 LYS B C 1
ATOM 2733 O O . LYS B 1 2 ? 21.984 18.328 -0.775 1 69.38 2 LYS B O 1
ATOM 2738 N N . GLY B 1 3 ? 20.156 18.672 0.652 1 84.44 3 GLY B N 1
ATOM 2739 C CA . GLY B 1 3 ? 20.453 17.391 1.257 1 84.44 3 GLY B CA 1
ATOM 2740 C C . GLY B 1 3 ? 19.578 17.078 2.453 1 84.44 3 GLY B C 1
ATOM 2741 O O . GLY B 1 3 ? 18.719 17.875 2.826 1 84.44 3 GLY B O 1
ATOM 2742 N N . ILE B 1 4 ? 19.641 15.844 2.914 1 95.25 4 ILE B N 1
ATOM 2743 C CA . ILE B 1 4 ? 18.953 15.367 4.102 1 95.25 4 ILE B CA 1
ATOM 2744 C C . ILE B 1 4 ? 19.969 14.961 5.168 1 95.25 4 ILE B C 1
ATOM 2746 O O . ILE B 1 4 ? 20.891 14.188 4.891 1 95.25 4 ILE B O 1
ATOM 2750 N N . ARG B 1 5 ? 19.859 15.562 6.336 1 97.06 5 ARG B N 1
ATOM 2751 C CA . ARG B 1 5 ? 20.672 15.188 7.488 1 97.06 5 ARG B CA 1
ATOM 2752 C C . ARG B 1 5 ? 19.828 14.539 8.57 1 97.06 5 ARG B C 1
ATOM 2754 O O . ARG B 1 5 ? 18.688 14.953 8.82 1 97.06 5 ARG B O 1
ATOM 2761 N N . LYS B 1 6 ? 20.453 13.555 9.219 1 97.44 6 LYS B N 1
ATOM 2762 C CA . LYS B 1 6 ? 19.75 12.82 10.266 1 97.44 6 LYS B CA 1
ATOM 2763 C C . LYS B 1 6 ? 20.406 13.031 11.625 1 97.44 6 LYS B C 1
ATOM 2765 O O . LYS B 1 6 ? 21.641 13.062 11.727 1 97.44 6 LYS B O 1
ATOM 2770 N N . ASP B 1 7 ? 19.625 13.188 12.688 1 98.25 7 ASP B N 1
ATOM 2771 C CA . ASP B 1 7 ? 20.078 13.109 14.07 1 98.25 7 ASP B CA 1
ATOM 2772 C C . ASP B 1 7 ? 18.953 12.609 14.984 1 98.25 7 ASP B C 1
ATOM 2774 O O . ASP B 1 7 ? 17.875 12.258 14.523 1 98.25 7 ASP B O 1
ATOM 2778 N N . VAL B 1 8 ? 19.266 12.477 16.266 1 98.38 8 VAL B N 1
ATOM 2779 C CA . VAL B 1 8 ? 18.297 12.008 17.25 1 98.38 8 VAL B CA 1
ATOM 2780 C C . VAL B 1 8 ? 17.625 13.203 17.922 1 98.38 8 VAL B C 1
ATOM 2782 O O . VAL B 1 8 ? 18.297 14.062 18.5 1 98.38 8 VAL B O 1
ATOM 2785 N N . PHE B 1 9 ? 16.375 13.312 17.828 1 98.5 9 PHE B N 1
ATOM 2786 C CA . PHE B 1 9 ? 15.617 14.406 18.453 1 98.5 9 PHE B CA 1
ATOM 2787 C C . PHE B 1 9 ? 15.406 14.141 19.938 1 98.5 9 PHE B C 1
ATOM 2789 O O . PHE B 1 9 ? 15.469 15.062 20.75 1 98.5 9 PHE B O 1
ATOM 2796 N N . GLY B 1 10 ? 15.078 12.875 20.188 1 98.31 10 GLY B N 1
ATOM 2797 C CA . GLY B 1 10 ? 14.805 12.477 21.562 1 98.31 10 GLY B CA 1
ATOM 2798 C C . GLY B 1 10 ? 14.438 11.016 21.688 1 98.31 10 GLY B C 1
ATOM 2799 O O . GLY B 1 10 ? 14.82 10.195 20.859 1 98.31 10 GLY B O 1
ATOM 2800 N N . VAL B 1 11 ? 13.844 10.703 22.875 1 98 11 VAL B N 1
ATOM 2801 C CA . VAL B 1 11 ? 13.43 9.336 23.172 1 98 11 VAL B CA 1
ATOM 2802 C C . VAL B 1 11 ? 11.961 9.32 23.594 1 98 11 VAL B C 1
ATOM 2804 O O . VAL B 1 11 ? 11.516 10.188 24.344 1 98 11 VAL B O 1
ATOM 2807 N N . PHE B 1 12 ? 11.273 8.422 23 1 97.94 12 PHE B N 1
ATOM 2808 C CA . PHE B 1 12 ? 9.859 8.227 23.312 1 97.94 12 PHE B CA 1
ATOM 2809 C C . PHE B 1 12 ? 9.648 6.938 24.094 1 97.94 12 PHE B C 1
ATOM 2811 O O . PHE B 1 12 ? 10.078 5.867 23.641 1 97.94 12 PHE B O 1
ATOM 2818 N N . HIS B 1 13 ? 9.031 7.016 25.25 1 96.56 13 HIS B N 1
ATOM 2819 C CA . HIS B 1 13 ? 8.609 5.844 26.016 1 96.56 13 HIS B CA 1
ATOM 2820 C C . HIS B 1 13 ? 7.203 5.41 25.625 1 96.56 13 HIS B C 1
ATOM 2822 O O . HIS B 1 13 ? 6.223 6.043 26.016 1 96.56 13 HIS B O 1
ATOM 2828 N N . ASP B 1 14 ? 7.102 4.422 24.844 1 93.38 14 ASP B N 1
ATOM 2829 C CA . ASP B 1 14 ? 5.809 3.951 24.359 1 93.38 14 ASP B CA 1
ATOM 2830 C C . ASP B 1 14 ? 4.961 3.408 25.516 1 93.38 14 ASP B C 1
ATOM 2832 O O . ASP B 1 14 ? 5.324 2.408 26.141 1 93.38 14 ASP B O 1
ATOM 2836 N N . PRO B 1 15 ? 3.889 3.986 25.734 1 91.12 15 PRO B N 1
ATOM 2837 C CA . PRO B 1 15 ? 3.098 3.566 26.891 1 91.12 15 PRO B CA 1
ATOM 2838 C C . PRO B 1 15 ? 2.426 2.211 26.688 1 91.12 15 PRO B C 1
ATOM 2840 O O . PRO B 1 15 ? 2.037 1.555 27.656 1 91.12 15 PRO B O 1
ATOM 2843 N N . ASP B 1 16 ? 2.203 1.811 25.5 1 86.56 16 ASP B N 1
ATOM 2844 C CA . ASP B 1 16 ? 1.554 0.535 25.203 1 86.56 16 ASP B CA 1
ATOM 2845 C C . ASP B 1 16 ? 2.525 -0.629 25.391 1 86.56 16 ASP B C 1
ATOM 2847 O O . ASP B 1 16 ? 2.193 -1.625 26.031 1 86.56 16 ASP B O 1
ATOM 2851 N N . SER B 1 17 ? 3.705 -0.517 24.891 1 87.31 17 SER B N 1
ATOM 2852 C CA . SER B 1 17 ? 4.668 -1.611 24.906 1 87.31 17 SER B CA 1
ATOM 2853 C C . SER B 1 17 ? 5.66 -1.45 26.062 1 87.31 17 SER B C 1
ATOM 2855 O O . SER B 1 17 ? 6.344 -2.404 26.438 1 87.31 17 SER B O 1
ATOM 2857 N N . GLY B 1 18 ? 5.848 -0.229 26.578 1 92.12 18 GLY B N 1
ATOM 2858 C CA . GLY B 1 18 ? 6.828 0.066 27.609 1 92.12 18 GLY B CA 1
ATOM 2859 C C . GLY B 1 18 ? 8.242 0.21 27.078 1 92.12 18 GLY B C 1
ATOM 2860 O O . GLY B 1 18 ? 9.18 0.459 27.828 1 92.12 18 GLY B O 1
ATOM 2861 N N . VAL B 1 19 ? 8.375 0.131 25.828 1 93.81 19 VAL B N 1
ATOM 2862 C CA . VAL B 1 19 ? 9.695 0.162 25.203 1 93.81 19 VAL B CA 1
ATOM 2863 C C . VAL B 1 19 ? 10.086 1.605 24.891 1 93.81 19 VAL B C 1
ATOM 2865 O O . VAL B 1 19 ? 9.234 2.43 24.562 1 93.81 19 VAL B O 1
ATOM 2868 N N . GLU B 1 20 ? 11.367 1.91 25.047 1 96.81 20 GLU B N 1
ATOM 2869 C CA . GLU B 1 20 ? 11.906 3.199 24.625 1 96.81 20 GLU B CA 1
ATOM 2870 C C . GLU B 1 20 ? 12.336 3.168 23.156 1 96.81 20 GLU B C 1
ATOM 2872 O O . GLU B 1 20 ? 13.016 2.238 22.719 1 96.81 20 GLU B O 1
ATOM 2877 N N . VAL B 1 21 ? 11.898 4.105 22.531 1 96.5 21 VAL B N 1
ATOM 2878 C CA . VAL B 1 21 ? 12.203 4.18 21.109 1 96.5 21 VAL B CA 1
ATOM 2879 C C . VAL B 1 21 ? 12.844 5.527 20.797 1 96.5 21 VAL B C 1
ATOM 2881 O O . VAL B 1 21 ? 12.359 6.574 21.234 1 96.5 21 VAL B O 1
ATOM 2884 N N . LYS B 1 22 ? 13.945 5.457 20.062 1 97.88 22 LYS B N 1
ATOM 2885 C CA . LYS B 1 22 ? 14.562 6.691 19.594 1 97.88 22 LYS B CA 1
ATOM 2886 C C . LYS B 1 22 ? 13.664 7.43 18.609 1 97.88 22 LYS B C 1
ATOM 2888 O O . LYS B 1 22 ? 13.008 6.805 17.766 1 97.88 22 LYS B O 1
ATOM 2893 N N . VAL B 1 23 ? 13.602 8.727 18.719 1 98.75 23 VAL B N 1
ATOM 2894 C CA . VAL B 1 23 ? 12.906 9.586 17.766 1 98.75 23 VAL B CA 1
ATOM 2895 C C . VAL B 1 23 ? 13.914 10.281 16.859 1 98.75 23 VAL B C 1
ATOM 2897 O O . VAL B 1 23 ? 14.695 11.125 17.312 1 98.75 23 VAL B O 1
ATOM 2900 N N . ASP B 1 24 ? 13.867 9.945 15.578 1 98.69 24 ASP B N 1
ATOM 2901 C CA . ASP B 1 24 ? 14.789 10.508 14.602 1 98.69 24 ASP B CA 1
ATOM 2902 C C . ASP B 1 24 ? 14.289 11.844 14.07 1 98.69 24 ASP B C 1
ATOM 2904 O O . ASP B 1 24 ? 13.078 12.055 13.953 1 98.69 24 ASP B O 1
ATOM 2908 N N . ARG B 1 25 ? 15.211 12.68 13.812 1 98.81 25 ARG B N 1
ATOM 2909 C CA . ARG B 1 25 ? 14.938 13.945 13.133 1 98.81 25 ARG B CA 1
ATOM 2910 C C . ARG B 1 25 ? 15.695 14.023 11.812 1 98.81 25 ARG B C 1
ATOM 2912 O O . ARG B 1 25 ? 16.875 13.641 11.734 1 98.81 25 ARG B O 1
ATOM 2919 N N . TYR B 1 26 ? 15.047 14.445 10.82 1 98.81 26 TYR B N 1
ATOM 2920 C CA . TYR B 1 26 ? 15.648 14.688 9.516 1 98.81 26 TYR B CA 1
ATOM 2921 C C . TYR B 1 26 ? 15.516 16.156 9.117 1 98.81 26 TYR B C 1
ATOM 2923 O O . TYR B 1 26 ? 14.438 16.734 9.227 1 98.81 26 TYR B O 1
ATOM 2931 N N . THR B 1 27 ? 16.594 16.766 8.688 1 98.62 27 THR B N 1
ATOM 2932 C CA . THR B 1 27 ? 16.609 18.141 8.211 1 98.62 27 THR B CA 1
ATOM 2933 C C . THR B 1 27 ? 16.781 18.203 6.699 1 98.62 27 THR B C 1
ATOM 2935 O O . THR B 1 27 ? 17.797 17.719 6.164 1 98.62 27 THR B O 1
ATOM 2938 N N . LEU B 1 28 ? 15.812 18.734 6.078 1 98.38 28 LEU B N 1
ATOM 2939 C CA . LEU B 1 28 ? 15.859 18.969 4.641 1 98.38 28 LEU B CA 1
ATOM 2940 C C . LEU B 1 28 ? 16.188 20.422 4.332 1 98.38 28 LEU B C 1
ATOM 2942 O O . LEU B 1 28 ? 15.648 21.328 4.965 1 98.38 28 LEU B O 1
ATOM 2946 N N . THR B 1 29 ? 17.031 20.641 3.367 1 97.19 29 THR B N 1
ATOM 2947 C CA . THR B 1 29 ? 17.422 22 2.982 1 97.19 29 THR B CA 1
ATOM 2948 C C . THR B 1 29 ? 17.203 22.219 1.487 1 97.19 29 THR B C 1
ATOM 2950 O O . THR B 1 29 ? 17.172 21.25 0.711 1 97.19 29 THR B O 1
ATOM 2953 N N . SER B 1 30 ? 16.953 23.469 1.127 1 95.38 30 SER B N 1
ATOM 2954 C CA . SER B 1 30 ? 16.734 23.828 -0.269 1 95.38 30 SER B CA 1
ATOM 2955 C C . SER B 1 30 ? 17.609 25.016 -0.677 1 95.38 30 SER B C 1
ATOM 2957 O O . SER B 1 30 ? 18.094 25.766 0.178 1 95.38 30 SER B O 1
ATOM 2959 N N . ALA B 1 31 ? 17.781 25.172 -1.978 1 94.75 31 ALA B N 1
ATOM 2960 C CA . ALA B 1 31 ? 18.562 26.281 -2.529 1 94.75 31 ALA B CA 1
ATOM 2961 C C . ALA B 1 31 ? 17.875 27.625 -2.264 1 94.75 31 ALA B C 1
ATOM 2963 O O . ALA B 1 31 ? 18.531 28.656 -2.215 1 94.75 31 ALA B O 1
ATOM 2964 N N . SER B 1 32 ? 16.609 27.656 -2.074 1 94.69 32 SER B N 1
ATOM 2965 C CA . SER B 1 32 ? 15.867 28.875 -1.812 1 94.69 32 SER B CA 1
ATOM 2966 C C . SER B 1 32 ? 16.141 29.406 -0.412 1 94.69 32 SER B C 1
ATOM 2968 O O . SER B 1 32 ? 15.812 30.547 -0.096 1 94.69 32 SER B O 1
ATOM 2970 N N . GLY B 1 33 ? 16.719 28.547 0.44 1 96.25 33 GLY B N 1
ATOM 2971 C CA . GLY B 1 33 ? 16.969 28.922 1.823 1 96.25 33 GLY B CA 1
ATOM 2972 C C . GLY B 1 33 ? 15.945 28.344 2.791 1 96.25 33 GLY B C 1
ATOM 2973 O O . GLY B 1 33 ? 16.125 28.406 4.008 1 96.25 33 GLY B O 1
ATOM 2974 N N . VAL B 1 34 ? 14.914 27.766 2.311 1 98.19 34 VAL B N 1
ATOM 2975 C CA . VAL B 1 34 ? 13.93 27.094 3.156 1 98.19 34 VAL B CA 1
ATOM 2976 C C . VAL B 1 34 ? 14.539 25.828 3.752 1 98.19 34 VAL B C 1
ATOM 2978 O O . VAL B 1 34 ? 15.242 25.078 3.061 1 98.19 34 VAL B O 1
ATOM 2981 N N . GLU B 1 35 ? 14.336 25.625 5.012 1 98.38 35 GLU B N 1
ATOM 2982 C CA . GLU B 1 35 ? 14.742 24.438 5.734 1 98.38 35 GLU B CA 1
ATOM 2983 C C . GLU B 1 35 ? 13.555 23.797 6.469 1 98.38 35 GLU B C 1
ATOM 2985 O O . GLU B 1 35 ? 12.742 24.516 7.066 1 98.38 35 GLU B O 1
ATOM 2990 N N . VAL B 1 36 ? 13.445 22.484 6.363 1 98.81 36 VAL B N 1
ATOM 2991 C CA . VAL B 1 36 ? 12.359 21.75 7.004 1 98.81 36 VAL B CA 1
ATOM 2992 C C . VAL B 1 36 ? 12.922 20.641 7.883 1 98.81 36 VAL B C 1
ATOM 2994 O O . VAL B 1 36 ? 13.828 19.922 7.469 1 98.81 36 VAL B O 1
ATOM 2997 N N . GLN B 1 37 ? 12.453 20.531 9.078 1 98.81 37 GLN B N 1
ATOM 2998 C CA . GLN B 1 37 ? 12.758 19.391 9.938 1 98.81 37 GLN B CA 1
ATOM 2999 C C . GLN B 1 37 ? 11.523 18.547 10.172 1 98.81 37 GLN B C 1
ATOM 3001 O O . GLN B 1 37 ? 10.43 19.062 10.414 1 98.81 37 GLN B O 1
ATOM 3006 N N . VAL B 1 38 ? 11.695 17.266 10.008 1 98.88 38 VAL B N 1
ATOM 3007 C CA . VAL B 1 38 ? 10.641 16.312 10.32 1 98.88 38 VAL B CA 1
ATOM 3008 C C . VAL B 1 38 ? 11.156 15.297 11.336 1 98.88 38 VAL B C 1
ATOM 3010 O O . VAL B 1 38 ? 12.344 14.945 11.336 1 98.88 38 VAL B O 1
ATOM 3013 N N . ILE B 1 39 ? 10.266 14.82 12.25 1 98.94 39 ILE B N 1
ATOM 3014 C CA . ILE B 1 39 ? 10.656 13.836 13.25 1 98.94 39 ILE B CA 1
ATOM 3015 C C . ILE B 1 39 ? 9.75 12.609 13.156 1 98.94 39 ILE B C 1
ATOM 3017 O O . ILE B 1 39 ? 8.617 12.711 12.68 1 98.94 39 ILE B O 1
ATOM 3021 N N . SER B 1 40 ? 10.25 11.508 13.617 1 98.88 40 SER B N 1
ATOM 3022 C CA . SER B 1 40 ? 9.539 10.242 13.461 1 98.88 40 SER B CA 1
ATOM 3023 C C . SER B 1 40 ? 8.328 10.164 14.391 1 98.88 40 SER B C 1
ATOM 3025 O O . SER B 1 40 ? 7.414 9.375 14.156 1 98.88 40 SER B O 1
ATOM 3027 N N . TYR B 1 41 ? 8.352 10.945 15.508 1 98.75 41 TYR B N 1
ATOM 3028 C CA . TYR B 1 41 ? 7.164 11 16.359 1 98.75 41 TYR B CA 1
ATOM 3029 C C . TYR B 1 41 ? 6.031 11.734 15.656 1 98.75 41 TYR B C 1
ATOM 3031 O O . TYR B 1 41 ? 6.148 12.922 15.352 1 98.75 41 TYR B O 1
ATOM 3039 N N . GLY B 1 42 ? 5.02 10.938 15.305 1 98.69 42 GLY B N 1
ATOM 3040 C CA . GLY B 1 42 ? 3.867 11.5 14.617 1 98.69 42 GLY B CA 1
ATOM 3041 C C . GLY B 1 42 ? 4.145 11.836 13.164 1 98.69 42 GLY B C 1
ATOM 3042 O O . GLY B 1 42 ? 3.371 12.555 12.531 1 98.69 42 GLY B O 1
ATOM 3043 N N . ALA B 1 43 ? 5.297 11.383 12.648 1 98.88 43 ALA B N 1
ATOM 3044 C CA . ALA B 1 43 ? 5.695 11.844 11.32 1 98.88 43 ALA B CA 1
ATOM 3045 C C . ALA B 1 43 ? 5.488 13.344 11.18 1 98.88 43 ALA B C 1
ATOM 3047 O O . ALA B 1 43 ? 4.848 13.805 10.227 1 98.88 43 ALA B O 1
ATOM 3048 N N . CYS B 1 44 ? 6.07 14.086 11.969 1 98.69 44 CYS B N 1
ATOM 3049 C CA . CYS B 1 44 ? 5.727 15.453 12.32 1 98.69 44 CYS B CA 1
ATOM 3050 C C . CYS B 1 44 ? 6.668 16.438 11.641 1 98.69 44 CYS B C 1
ATOM 3052 O O . CYS B 1 44 ? 7.883 16.234 11.625 1 98.69 44 CYS B O 1
ATOM 3054 N N . VAL B 1 45 ? 6.105 17.453 10.984 1 98.88 45 VAL B N 1
ATOM 3055 C CA . VAL B 1 45 ? 6.91 18.625 10.633 1 98.88 45 VAL B CA 1
ATOM 3056 C C . VAL B 1 45 ? 7.207 19.453 11.883 1 98.88 45 VAL B C 1
ATOM 3058 O O . VAL B 1 45 ? 6.363 20.219 12.336 1 98.88 45 VAL B O 1
ATOM 3061 N N . SER B 1 46 ? 8.414 19.359 12.391 1 98.69 46 SER B N 1
ATOM 3062 C CA . SER B 1 46 ? 8.734 19.984 13.672 1 98.69 46 SER B CA 1
ATOM 3063 C C . SER B 1 46 ? 9.219 21.422 13.477 1 98.69 46 SER B C 1
ATOM 3065 O O . SER B 1 46 ? 9.148 22.234 14.398 1 98.69 46 SER B O 1
ATOM 3067 N N . ALA B 1 47 ? 9.719 21.719 12.297 1 98.69 47 ALA B N 1
ATOM 3068 C CA . ALA B 1 47 ? 10.195 23.078 12.047 1 98.69 47 ALA B CA 1
ATOM 3069 C C . ALA B 1 47 ? 10.172 23.406 10.555 1 98.69 47 ALA B C 1
ATOM 3071 O O . ALA B 1 47 ? 10.469 22.531 9.727 1 98.69 47 ALA B O 1
ATOM 3072 N N . ILE B 1 48 ? 9.836 24.578 10.234 1 98.88 48 ILE B N 1
ATOM 3073 C CA . ILE B 1 48 ? 10.047 25.188 8.93 1 98.88 48 ILE B CA 1
ATOM 3074 C C . ILE B 1 48 ? 10.688 26.562 9.094 1 98.88 48 ILE B C 1
ATOM 3076 O O . ILE B 1 48 ? 10.148 27.438 9.789 1 98.88 48 ILE B O 1
ATOM 3080 N N . VAL B 1 49 ? 11.805 26.719 8.5 1 98.81 49 VAL B N 1
ATOM 3081 C CA . VAL B 1 49 ? 12.547 27.984 8.539 1 98.81 49 VAL B CA 1
ATOM 3082 C C . VAL B 1 49 ? 12.555 28.625 7.152 1 98.81 49 VAL B C 1
ATOM 3084 O O . VAL B 1 49 ? 12.914 27.984 6.164 1 98.81 49 VAL B O 1
ATOM 3087 N N . VAL B 1 50 ? 12.164 29.891 7.066 1 98.69 50 VAL B N 1
ATOM 3088 C CA . VAL B 1 50 ? 11.992 30.578 5.797 1 98.69 50 VAL B CA 1
ATOM 3089 C C . VAL B 1 50 ? 12.672 31.953 5.863 1 98.69 50 VAL B C 1
ATOM 3091 O O . VAL B 1 50 ? 12.594 32.656 6.883 1 98.69 50 VAL B O 1
ATOM 3094 N N . PRO B 1 51 ? 13.383 32.375 4.816 1 98.38 51 PRO B N 1
ATOM 3095 C CA . PRO B 1 51 ? 13.93 33.719 4.777 1 98.38 51 PRO B CA 1
ATOM 3096 C C . PRO B 1 51 ? 12.859 34.781 4.516 1 98.38 51 PRO B C 1
ATOM 3098 O O . PRO B 1 51 ? 11.852 34.5 3.865 1 98.38 51 PRO B O 1
ATOM 3101 N N . ASP B 1 52 ? 13.062 35.969 5.055 1 98.38 52 ASP B N 1
ATOM 3102 C CA . ASP B 1 52 ? 12.219 37.094 4.707 1 98.38 52 ASP B CA 1
ATOM 3103 C C . ASP B 1 52 ? 12.836 37.906 3.559 1 98.38 52 ASP B C 1
ATOM 3105 O O . ASP B 1 52 ? 13.797 37.469 2.928 1 98.38 52 ASP B O 1
ATOM 3109 N N . LYS B 1 53 ? 12.195 39 3.199 1 97.88 53 LYS B N 1
ATOM 3110 C CA . LYS B 1 53 ? 12.633 39.781 2.045 1 97.88 53 LYS B CA 1
ATOM 3111 C C . LYS B 1 53 ? 14.023 40.375 2.27 1 97.88 53 LYS B C 1
ATOM 3113 O O . LYS B 1 53 ? 14.688 40.812 1.321 1 97.88 53 LYS B O 1
ATOM 3118 N N . SER B 1 54 ? 14.586 40.406 3.508 1 97.62 54 SER B N 1
ATOM 3119 C CA . SER B 1 54 ? 15.938 40.875 3.805 1 97.62 54 SER B CA 1
ATOM 3120 C C . SER B 1 54 ? 16.906 39.719 3.91 1 97.62 54 SER B C 1
ATOM 3122 O O . SER B 1 54 ? 18.109 39.906 4.086 1 97.62 54 SER B O 1
ATOM 3124 N N . GLY B 1 55 ? 16.438 38.5 3.857 1 97.06 55 GLY B N 1
ATOM 3125 C CA . GLY B 1 55 ? 17.266 37.312 3.943 1 97.06 55 GLY B CA 1
ATOM 3126 C C . GLY B 1 55 ? 17.344 36.75 5.344 1 97.06 55 GLY B C 1
ATOM 3127 O O . GLY B 1 55 ? 17.922 35.688 5.551 1 97.06 55 GLY B O 1
ATOM 3128 N N . LYS B 1 56 ? 16.734 37.438 6.273 1 97.75 56 LYS B N 1
ATOM 3129 C CA . LYS B 1 56 ? 16.734 36.938 7.645 1 97.75 56 LYS B CA 1
ATOM 3130 C C . LYS B 1 56 ? 15.805 35.75 7.789 1 97.75 56 LYS B C 1
ATOM 3132 O O . LYS B 1 56 ? 14.633 35.812 7.402 1 97.75 56 LYS B O 1
ATOM 3137 N N . LYS B 1 57 ? 16.266 34.719 8.414 1 98.12 57 LYS B N 1
ATOM 3138 C CA . LYS B 1 57 ? 15.523 33.469 8.547 1 98.12 57 LYS B CA 1
ATOM 3139 C C . LYS B 1 57 ? 14.805 33.406 9.891 1 98.12 57 LYS B C 1
ATOM 3141 O O . LYS B 1 57 ? 15.305 33.938 10.891 1 98.12 57 LYS B O 1
ATOM 3146 N N . ASP B 1 58 ? 13.688 32.75 9.93 1 98.44 58 ASP B N 1
ATOM 3147 C CA . ASP B 1 58 ? 12.945 32.5 11.156 1 98.44 58 ASP B CA 1
ATOM 3148 C C . ASP B 1 58 ? 12.062 31.25 11.008 1 98.44 58 ASP B C 1
ATOM 3150 O O . ASP B 1 58 ? 11.766 30.828 9.891 1 98.44 58 ASP B O 1
ATOM 3154 N N . HIS B 1 59 ? 11.766 30.641 12.18 1 98.75 59 HIS B N 1
ATOM 3155 C CA . HIS B 1 59 ? 10.773 29.578 12.195 1 98.75 59 HIS B CA 1
ATOM 3156 C C . HIS B 1 59 ? 9.383 30.125 11.875 1 98.75 59 HIS B C 1
ATOM 3158 O O . HIS B 1 59 ? 8.906 31.062 12.531 1 98.75 59 HIS B O 1
ATOM 3164 N N . VAL B 1 60 ? 8.711 29.516 10.883 1 98.88 60 VAL B N 1
ATOM 3165 C CA . VAL B 1 60 ? 7.375 30 10.539 1 98.88 60 VAL B CA 1
ATOM 3166 C C . VAL B 1 60 ? 6.32 29.016 11.047 1 98.88 60 VAL B C 1
ATOM 3168 O O . VAL B 1 60 ? 5.133 29.156 10.734 1 98.88 60 VAL B O 1
ATOM 3171 N N . THR B 1 61 ? 6.672 28 11.75 1 98.81 61 THR B N 1
ATOM 3172 C CA . THR B 1 61 ? 5.758 27.094 12.438 1 98.81 61 THR B CA 1
ATOM 3173 C C . THR B 1 61 ? 5.992 27.141 13.945 1 98.81 61 THR B C 1
ATOM 3175 O O . THR B 1 61 ? 7.125 27.328 14.398 1 98.81 61 THR B O 1
ATOM 3178 N N . LEU B 1 62 ? 4.844 26.938 14.672 1 98.56 62 LEU B N 1
ATOM 3179 C CA . LEU B 1 62 ? 5.047 26.594 16.078 1 98.56 62 LEU B CA 1
ATOM 3180 C C . LEU B 1 62 ? 5.801 25.266 16.203 1 98.56 62 LEU B C 1
ATOM 3182 O O . LEU B 1 62 ? 5.879 24.5 15.25 1 98.56 62 LEU B O 1
ATOM 3186 N N . GLY B 1 63 ? 6.398 25.062 17.359 1 98.25 63 GLY B N 1
ATOM 3187 C CA . GLY B 1 63 ? 7.133 23.828 17.625 1 98.25 63 GLY B CA 1
ATOM 3188 C C . GLY B 1 63 ? 7.832 23.844 18.969 1 98.25 63 GLY B C 1
ATOM 3189 O O . GLY B 1 63 ? 7.723 24.812 19.719 1 98.25 63 GLY B O 1
ATOM 3190 N N . PHE B 1 64 ? 8.469 22.734 19.25 1 98.62 64 PHE B N 1
ATOM 3191 C CA . PHE B 1 64 ? 9.07 22.531 20.562 1 98.62 64 PHE B CA 1
ATOM 3192 C C . PHE B 1 64 ? 10.516 22.062 20.438 1 98.62 64 PHE B C 1
ATOM 3194 O O . PHE B 1 64 ? 10.883 21.469 19.422 1 98.62 64 PHE B O 1
ATOM 3201 N N . ASP B 1 65 ? 11.273 22.281 21.484 1 97.69 65 ASP B N 1
ATOM 3202 C CA . ASP B 1 65 ? 12.703 22 21.438 1 97.69 65 ASP B CA 1
ATOM 3203 C C . ASP B 1 65 ? 12.992 20.562 21.828 1 97.69 65 ASP B C 1
ATOM 3205 O O . ASP B 1 65 ? 14.07 20.031 21.547 1 97.69 65 ASP B O 1
ATOM 3209 N N . ASP B 1 66 ? 12.031 19.953 22.516 1 97.44 66 ASP B N 1
ATOM 3210 C CA . ASP B 1 66 ? 12.258 18.578 22.984 1 97.44 66 ASP B CA 1
ATOM 3211 C C . ASP B 1 66 ? 10.961 17.781 22.969 1 97.44 66 ASP B C 1
ATOM 3213 O O . ASP B 1 66 ? 9.914 18.281 22.562 1 97.44 66 ASP B O 1
ATOM 3217 N N . MET B 1 67 ? 11.086 16.531 23.375 1 97.56 67 MET B N 1
ATOM 3218 C CA . MET B 1 67 ? 9.961 15.602 23.328 1 97.56 67 MET B CA 1
ATOM 3219 C C . MET B 1 67 ? 8.852 16.047 24.281 1 97.56 67 MET B C 1
ATOM 3221 O O . MET B 1 67 ? 7.672 15.82 24 1 97.56 67 MET B O 1
ATOM 3225 N N . LYS B 1 68 ? 9.234 16.641 25.391 1 97.44 68 LYS B N 1
ATOM 3226 C CA . LYS B 1 68 ? 8.242 17.047 26.391 1 97.44 68 LYS B CA 1
ATOM 3227 C C . LYS B 1 68 ? 7.156 17.922 25.766 1 97.44 68 LYS B C 1
ATOM 3229 O O . LYS B 1 68 ? 5.969 17.703 26.016 1 97.44 68 LYS B O 1
ATOM 3234 N N . GLY B 1 69 ? 7.555 18.938 24.984 1 97.88 69 GLY B N 1
ATOM 3235 C CA . GLY B 1 69 ? 6.594 19.812 24.312 1 97.88 69 GLY B CA 1
ATOM 3236 C C . GLY B 1 69 ? 5.625 19.047 23.422 1 97.88 69 GLY B C 1
ATOM 3237 O O . GLY B 1 69 ? 4.418 19.297 23.469 1 97.88 69 GLY B O 1
ATOM 3238 N N . TYR B 1 70 ? 6.117 18.094 22.641 1 97.88 70 TYR B N 1
ATOM 3239 C CA . TYR B 1 70 ? 5.289 17.344 21.703 1 97.88 70 TYR B CA 1
ATOM 3240 C C . TYR B 1 70 ? 4.387 16.359 22.438 1 97.88 70 TYR B C 1
ATOM 3242 O O . TYR B 1 70 ? 3.277 16.078 21.984 1 97.88 70 TYR B O 1
ATOM 3250 N N . LEU B 1 71 ? 4.82 15.828 23.578 1 97.25 71 LEU B N 1
ATOM 3251 C CA . LEU B 1 71 ? 4.02 14.898 24.375 1 97.25 71 LEU B CA 1
ATOM 3252 C C . LEU B 1 71 ? 2.871 15.617 25.062 1 97.25 71 LEU B C 1
ATOM 3254 O O . LEU B 1 71 ? 1.794 15.047 25.25 1 97.25 71 LEU B O 1
ATOM 3258 N N . GLU B 1 72 ? 3.104 16.875 25.359 1 96.44 72 GLU B N 1
ATOM 3259 C CA . GLU B 1 72 ? 2.127 17.625 26.141 1 96.44 72 GLU B CA 1
ATOM 3260 C C . GLU B 1 72 ? 1.15 18.375 25.25 1 96.44 72 GLU B C 1
ATOM 3262 O O . GLU B 1 72 ? 0.092 18.812 25.688 1 96.44 72 GLU B O 1
ATOM 3267 N N . ASN B 1 73 ? 1.519 18.594 24.031 1 96.19 73 ASN B N 1
ATOM 3268 C CA . ASN B 1 73 ? 0.708 19.375 23.094 1 96.19 73 ASN B CA 1
ATOM 3269 C C . ASN B 1 73 ? 0.466 18.609 21.797 1 96.19 73 ASN B C 1
ATOM 3271 O O . ASN B 1 73 ? 1.364 18.5 20.953 1 96.19 73 ASN B O 1
ATOM 3275 N N . ALA B 1 74 ? -0.742 18.297 21.547 1 93.62 74 ALA B N 1
ATOM 3276 C CA . ALA B 1 74 ? -1.104 17.406 20.453 1 93.62 74 ALA B CA 1
ATOM 3277 C C . ALA B 1 74 ? -1.115 18.156 19.125 1 93.62 74 ALA B C 1
ATOM 3279 O O . ALA B 1 74 ? -1.265 19.375 19.094 1 93.62 74 ALA B O 1
ATOM 3280 N N . TYR B 1 75 ? -0.856 17.438 18.047 1 96.94 75 TYR B N 1
ATOM 3281 C CA . TYR B 1 75 ? -1.183 17.734 16.656 1 96.94 75 TYR B CA 1
ATOM 3282 C C . TYR B 1 75 ? -0.162 18.688 16.047 1 96.94 75 TYR B C 1
ATOM 3284 O O . TYR B 1 75 ? -0.096 18.844 14.828 1 96.94 75 TYR B O 1
ATOM 3292 N N . GLN B 1 76 ? 0.684 19.344 16.828 1 96.56 76 GLN B N 1
ATOM 3293 C CA . GLN B 1 76 ? 1.585 20.375 16.344 1 96.56 76 GLN B CA 1
ATOM 3294 C C . GLN B 1 76 ? 2.525 19.828 15.273 1 96.56 76 GLN B C 1
ATOM 3296 O O . GLN B 1 76 ? 3.564 19.25 15.594 1 96.56 76 GLN B O 1
ATOM 3301 N N . GLY B 1 77 ? 2.18 20.094 14.008 1 98.38 77 GLY B N 1
ATOM 3302 C CA . GLY B 1 77 ? 3.018 19.672 12.891 1 98.38 77 GLY B CA 1
ATOM 3303 C C . GLY B 1 77 ? 2.855 18.203 12.547 1 98.38 77 GLY B C 1
ATOM 3304 O O . GLY B 1 77 ? 3.477 17.719 11.602 1 98.38 77 GLY B O 1
ATOM 3305 N N . SER B 1 78 ? 1.979 17.484 13.219 1 98.69 78 SER B N 1
ATOM 3306 C CA . SER B 1 78 ? 1.872 16.031 13.102 1 98.69 78 SER B CA 1
ATOM 3307 C C . SER B 1 78 ? 1.093 15.641 11.852 1 98.69 78 SER B C 1
ATOM 3309 O O . SER B 1 78 ? 0.303 16.422 11.328 1 98.69 78 SER B O 1
ATOM 3311 N N . SER B 1 79 ? 1.39 14.438 11.328 1 98.69 79 SER B N 1
ATOM 3312 C CA . SER B 1 79 ? 0.494 13.766 10.391 1 98.69 79 SER B CA 1
ATOM 3313 C C . SER B 1 79 ? -0.705 13.164 11.117 1 98.69 79 SER B C 1
ATOM 3315 O O . SER B 1 79 ? -0.541 12.32 12 1 98.69 79 SER B O 1
ATOM 3317 N N . ILE B 1 80 ? -1.851 13.602 10.703 1 98.81 80 ILE B N 1
ATOM 3318 C CA . ILE B 1 80 ? -3.068 13.203 11.398 1 98.81 80 ILE B CA 1
ATOM 3319 C C . ILE B 1 80 ? -3.686 11.984 10.703 1 98.81 80 ILE B C 1
ATOM 3321 O O . ILE B 1 80 ? -3.73 11.922 9.477 1 98.81 80 ILE B O 1
ATOM 3325 N N . GLY B 1 81 ? -4.215 11.102 11.523 1 98.31 81 GLY B N 1
ATOM 3326 C CA . GLY B 1 81 ? -4.953 9.922 11.109 1 98.31 81 GLY B CA 1
ATOM 3327 C C . GLY B 1 81 ? -5.559 9.156 12.273 1 98.31 81 GLY B C 1
ATOM 3328 O O . GLY B 1 81 ? -5.285 9.469 13.438 1 98.31 81 GLY B O 1
ATOM 3329 N N . ARG B 1 82 ? -6.367 8.234 12.047 1 98.56 82 ARG B N 1
ATOM 3330 C CA . ARG B 1 82 ? -6.742 7.695 10.742 1 98.56 82 ARG B CA 1
ATOM 3331 C C . ARG B 1 82 ? -7.617 8.68 9.969 1 98.56 82 ARG B C 1
ATOM 3333 O O . ARG B 1 82 ? -7.605 8.695 8.742 1 98.56 82 ARG B O 1
ATOM 3340 N N . CYS B 1 83 ? -8.391 9.438 10.734 1 98.69 83 CYS B N 1
ATOM 3341 C CA . CYS B 1 83 ? -9.242 10.438 10.102 1 98.69 83 CYS B CA 1
ATOM 3342 C C . CYS B 1 83 ? -9.039 11.805 10.734 1 98.69 83 CYS B C 1
ATOM 3344 O O . CYS B 1 83 ? -9.258 11.977 11.938 1 98.69 83 CYS B O 1
ATOM 3346 N N . ALA B 1 84 ? -8.688 12.703 9.891 1 98.5 84 ALA B N 1
ATOM 3347 C CA . ALA B 1 84 ? -8.57 14.094 10.328 1 98.5 84 ALA B CA 1
ATOM 3348 C C . ALA B 1 84 ? -9.945 14.703 10.609 1 98.5 84 ALA B C 1
ATOM 3350 O O . ALA B 1 84 ? -10.914 14.414 9.906 1 98.5 84 ALA B O 1
ATOM 3351 N N . ASN B 1 85 ? -9.945 15.57 11.617 1 98.56 85 ASN B N 1
ATOM 3352 C CA . ASN B 1 85 ? -11.156 16.281 12.023 1 98.56 85 ASN B CA 1
ATOM 3353 C C . ASN B 1 85 ? -12.148 15.344 12.703 1 98.56 85 ASN B C 1
ATOM 3355 O O . ASN B 1 85 ? -11.75 14.344 13.305 1 98.56 85 ASN B O 1
ATOM 3359 N N . ARG B 1 86 ? -13.438 15.695 12.82 1 98.69 86 ARG B N 1
ATOM 3360 C CA . ARG B 1 86 ? -14.367 15.031 13.734 1 98.69 86 ARG B CA 1
ATOM 3361 C C . ARG B 1 86 ? -15.297 14.086 12.977 1 98.69 86 ARG B C 1
ATOM 3363 O O . ARG B 1 86 ? -15.617 14.32 11.805 1 98.69 86 ARG B O 1
ATOM 3370 N N . ILE B 1 87 ? -15.602 13.047 13.547 1 98.75 87 ILE B N 1
ATOM 3371 C CA . ILE B 1 87 ? -16.703 12.156 13.195 1 98.75 87 ILE B CA 1
ATOM 3372 C C . ILE B 1 87 ? -17.766 12.203 14.281 1 98.75 87 ILE B C 1
ATOM 3374 O O . ILE B 1 87 ? -17.5 11.906 15.445 1 98.75 87 ILE B O 1
ATOM 3378 N N . GLY B 1 88 ? -18.969 12.555 13.945 1 98.69 88 GLY B N 1
ATOM 3379 C CA . GLY B 1 88 ? -20.047 12.789 14.891 1 98.69 88 GLY B CA 1
ATOM 3380 C C . GLY B 1 88 ? -20.344 11.586 15.766 1 98.69 88 GLY B C 1
ATOM 3381 O O . GLY B 1 88 ? -20.562 10.484 15.25 1 98.69 88 GLY B O 1
ATOM 3382 N N . LYS B 1 89 ? -20.328 11.797 17.094 1 98.44 89 LYS B N 1
ATOM 3383 C CA . LYS B 1 89 ? -20.672 10.812 18.109 1 98.44 89 LYS B CA 1
ATOM 3384 C C . LYS B 1 89 ? -19.797 9.57 17.984 1 98.44 89 LYS B C 1
ATOM 3386 O O . LYS B 1 89 ? -20.094 8.539 18.594 1 98.44 89 LYS B O 1
ATOM 3391 N N . GLY B 1 90 ? -18.797 9.633 17.141 1 98.69 90 GLY B N 1
ATOM 3392 C CA . GLY B 1 90 ? -17.891 8.508 16.953 1 98.69 90 GLY B CA 1
ATOM 3393 C C . GLY B 1 90 ? -18.562 7.309 16.312 1 98.69 90 GLY B C 1
ATOM 3394 O O . GLY B 1 90 ? -18.172 6.168 16.562 1 98.69 90 GLY B O 1
ATOM 3395 N N . LYS B 1 91 ? -19.578 7.535 15.594 1 98.56 91 LYS B N 1
ATOM 3396 C CA . LYS B 1 91 ? -20.328 6.445 14.969 1 98.56 91 LYS B CA 1
ATOM 3397 C C . LYS B 1 91 ? -20.172 6.484 13.453 1 98.56 91 LYS B C 1
ATOM 3399 O O . LYS B 1 91 ? -20.156 7.562 12.852 1 9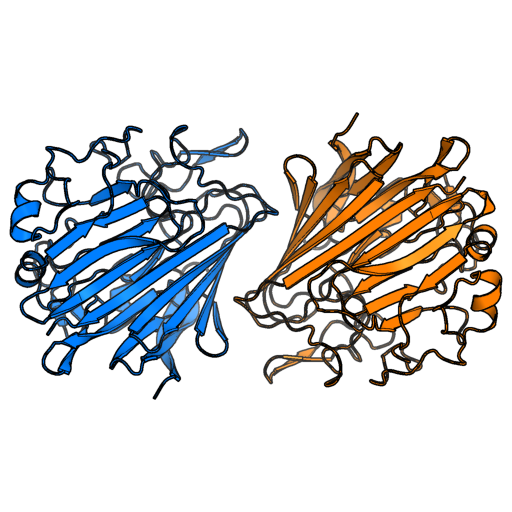8.56 91 LYS B O 1
ATOM 3404 N N . LEU B 1 92 ? -20.047 5.332 12.898 1 97.69 92 LEU B N 1
ATOM 3405 C CA . LEU B 1 92 ? -20.031 5.266 11.445 1 97.69 92 LEU B CA 1
ATOM 3406 C C . LEU B 1 92 ? -20.5 3.902 10.953 1 97.69 92 LEU B C 1
ATOM 3408 O O . LEU B 1 92 ? -20.578 2.951 11.734 1 97.69 92 LEU B O 1
ATOM 3412 N N . VAL B 1 93 ? -20.938 3.852 9.719 1 98.12 93 VAL B N 1
ATOM 3413 C CA . VAL B 1 93 ? -21.344 2.623 9.039 1 98.12 93 VAL B CA 1
ATOM 3414 C C . VAL B 1 93 ? -20.406 2.369 7.852 1 98.12 93 VAL B C 1
ATOM 3416 O O . VAL B 1 93 ? -20.203 3.254 7.02 1 98.12 93 VAL B O 1
ATOM 3419 N N . VAL B 1 94 ? -19.812 1.253 7.824 1 97.56 94 VAL B N 1
ATOM 3420 C CA . VAL B 1 94 ? -18.984 0.815 6.707 1 97.56 94 VAL B CA 1
ATOM 3421 C C . VAL B 1 94 ? -19.547 -0.484 6.129 1 97.56 94 VAL B C 1
ATOM 3423 O O . VAL B 1 94 ? -19.625 -1.498 6.828 1 97.56 94 VAL B O 1
ATOM 3426 N N . GLU B 1 95 ? -19.891 -0.439 4.875 1 94.56 95 GLU B N 1
ATOM 3427 C CA . GLU B 1 95 ? -20.453 -1.593 4.176 1 94.56 95 GLU B CA 1
ATOM 3428 C C . GLU B 1 95 ? -21.562 -2.252 4.992 1 94.56 95 GLU B C 1
ATOM 3430 O O . GLU B 1 95 ? -21.562 -3.469 5.184 1 94.56 95 GLU B O 1
ATOM 3435 N N . GLY B 1 96 ? -22.391 -1.479 5.508 1 96.12 96 GLY B N 1
ATOM 3436 C CA . GLY B 1 96 ? -23.594 -1.919 6.18 1 96.12 96 GLY B CA 1
ATOM 3437 C C . GLY B 1 96 ? -23.375 -2.279 7.637 1 96.12 96 GLY B C 1
ATOM 3438 O O . GLY B 1 96 ? -24.328 -2.568 8.359 1 96.12 96 GLY B O 1
ATOM 3439 N N . GLN B 1 97 ? -22.188 -2.25 8.141 1 97.31 97 GLN B N 1
ATOM 3440 C CA . GLN B 1 97 ? -21.875 -2.59 9.523 1 97.31 97 GLN B CA 1
ATOM 3441 C C . GLN B 1 97 ? -21.625 -1.336 10.352 1 97.31 97 GLN B C 1
ATOM 3443 O O . GLN B 1 97 ? -20.938 -0.419 9.906 1 97.31 97 GLN B O 1
ATOM 3448 N N . GLN B 1 98 ? -22.094 -1.3 11.562 1 98.19 98 GLN B N 1
ATOM 3449 C CA . GLN B 1 98 ? -21.938 -0.165 12.461 1 98.19 98 GLN B CA 1
ATOM 3450 C C . GLN B 1 98 ? -20.641 -0.292 13.273 1 98.19 98 GLN B C 1
ATOM 3452 O O . GLN B 1 98 ? -20.312 -1.38 13.75 1 98.19 98 GLN B O 1
ATOM 3457 N N . TYR B 1 99 ? -19.969 0.746 13.414 1 98.62 99 TYR B N 1
ATOM 3458 C CA . TYR B 1 99 ? -18.766 0.827 14.234 1 98.62 99 TYR B CA 1
ATOM 3459 C C . TYR B 1 99 ? -18.844 2.01 15.195 1 98.62 99 TYR B C 1
ATOM 3461 O O . TYR B 1 99 ? -19.5 3.014 14.898 1 98.62 99 TYR B O 1
ATOM 3469 N N . THR B 1 100 ? -18.234 1.866 16.312 1 98.75 100 THR B N 1
ATOM 3470 C CA . THR B 1 100 ? -18.062 2.932 17.297 1 98.75 100 THR B CA 1
ATOM 3471 C C . THR B 1 100 ? -16.594 3.248 17.5 1 98.75 100 THR B C 1
ATOM 3473 O O . THR B 1 100 ? -15.797 2.361 17.844 1 98.75 100 THR B O 1
ATOM 3476 N N . LEU B 1 101 ? -16.281 4.461 17.281 1 98.81 101 LEU B N 1
ATOM 3477 C CA . LEU B 1 101 ? -14.914 4.93 17.484 1 98.81 101 LEU B CA 1
ATOM 3478 C C . LEU B 1 101 ? -14.75 5.562 18.859 1 98.81 101 LEU B C 1
ATOM 3480 O O . LEU B 1 101 ? -15.742 5.91 19.516 1 98.81 101 LEU B O 1
ATOM 3484 N N . THR B 1 102 ? -13.57 5.734 19.312 1 98.69 102 THR B N 1
ATOM 3485 C CA . THR B 1 102 ? -13.258 6.355 20.594 1 98.69 102 THR B CA 1
ATOM 3486 C C . THR B 1 102 ? -13.75 7.797 20.625 1 98.69 102 THR B C 1
ATOM 3488 O O . THR B 1 102 ? -13.57 8.547 19.656 1 98.69 102 THR B O 1
ATOM 3491 N N . ILE B 1 103 ? -14.422 8.164 21.688 1 98.69 103 ILE B N 1
ATOM 3492 C CA . ILE B 1 103 ? -14.852 9.539 21.906 1 98.69 103 ILE B CA 1
ATOM 3493 C C . ILE B 1 103 ? -13.773 10.305 22.672 1 98.69 103 ILE B C 1
ATOM 3495 O O . ILE B 1 103 ? -13.43 9.938 23.797 1 98.69 103 ILE B O 1
ATOM 3499 N N . ASN B 1 104 ? -13.266 11.344 22.047 1 98.25 104 ASN B N 1
ATOM 3500 C CA . ASN B 1 104 ? -12.188 12.07 22.703 1 98.25 104 ASN B CA 1
ATOM 3501 C C . ASN B 1 104 ? -12.391 13.578 22.625 1 98.25 104 ASN B C 1
ATOM 3503 O O . ASN B 1 104 ? -11.5 14.352 22.969 1 98.25 104 ASN B O 1
ATOM 3507 N N . ASN B 1 105 ? -13.461 14.039 22.109 1 97.88 105 ASN B N 1
ATOM 3508 C CA . ASN B 1 105 ? -13.719 15.461 21.922 1 97.88 105 ASN B CA 1
ATOM 3509 C C . ASN B 1 105 ? -15.211 15.781 22.062 1 97.88 105 ASN B C 1
ATOM 3511 O O . ASN B 1 105 ? -15.945 15.766 21.078 1 97.88 105 ASN B O 1
ATOM 3515 N N . ASN B 1 106 ? -15.703 16.172 23.266 1 96.56 106 ASN B N 1
ATOM 3516 C CA . ASN B 1 106 ? -17.062 16.625 23.547 1 96.56 106 ASN B CA 1
ATOM 3517 C C . ASN B 1 106 ? -18.109 15.719 22.906 1 96.56 106 ASN B C 1
ATOM 3519 O O . ASN B 1 106 ? -18.969 16.188 22.156 1 96.56 106 ASN B O 1
ATOM 3523 N N . GLY B 1 107 ? -17.984 14.453 23.047 1 98 107 GLY B N 1
ATOM 3524 C CA . GLY B 1 107 ? -18.938 13.477 22.578 1 98 107 GLY B CA 1
ATOM 3525 C C . GLY B 1 107 ? -18.656 13 21.156 1 98 107 GLY B C 1
ATOM 3526 O O . GLY B 1 107 ? -19.391 12.172 20.625 1 98 107 GLY B O 1
ATOM 3527 N N . ASN B 1 108 ? -17.562 13.516 20.531 1 98.62 108 ASN B N 1
ATOM 3528 C CA . ASN B 1 108 ? -17.219 13.156 19.156 1 98.62 108 ASN B CA 1
ATOM 3529 C C . ASN B 1 108 ? -15.836 12.523 19.062 1 98.62 108 ASN B C 1
ATOM 3531 O O . ASN B 1 108 ? -15.102 12.484 20.047 1 98.62 108 ASN B O 1
ATOM 3535 N N . HIS B 1 109 ? -15.578 11.906 17.969 1 98.81 109 HIS B N 1
ATOM 3536 C CA . HIS B 1 109 ? -14.266 11.359 17.625 1 98.81 109 HIS B CA 1
ATOM 3537 C C . HIS B 1 109 ? -13.438 12.383 16.844 1 98.81 109 HIS B C 1
ATOM 3539 O O . HIS B 1 109 ? -13.875 12.891 15.812 1 98.81 109 HIS B O 1
ATOM 3545 N N . LEU B 1 110 ? -12.258 12.672 17.391 1 98.69 110 LEU B N 1
ATOM 3546 C CA . LEU B 1 110 ? -11.461 13.727 16.766 1 98.69 110 LEU B CA 1
ATOM 3547 C C . LEU B 1 110 ? -10.07 13.219 16.406 1 98.69 110 LEU B C 1
ATOM 3549 O O . LEU B 1 110 ? -9.398 12.586 17.219 1 98.69 110 LEU B O 1
ATOM 3553 N N . HIS B 1 111 ? -9.625 13.539 15.211 1 98.75 111 HIS B N 1
ATOM 3554 C CA . HIS B 1 111 ? -8.258 13.383 14.734 1 98.75 111 HIS B CA 1
ATOM 3555 C C . HIS B 1 111 ? -7.719 11.992 15.047 1 98.75 111 HIS B C 1
ATOM 3557 O O . HIS B 1 111 ? -6.594 11.852 15.539 1 98.75 111 HIS B O 1
ATOM 3563 N N . GLY B 1 112 ? -8.555 11.016 14.836 1 98.56 112 GLY B N 1
ATOM 3564 C CA . GLY B 1 112 ? -8.109 9.633 14.914 1 98.56 112 GLY B CA 1
ATOM 3565 C C . GLY B 1 112 ? -8.219 9.055 16.312 1 98.56 112 GLY B C 1
ATOM 3566 O O . GLY B 1 112 ? -7.809 7.918 16.547 1 98.56 112 GLY B O 1
ATOM 3567 N N . GLY B 1 113 ? -8.648 9.852 17.359 1 98.5 113 GLY B N 1
ATOM 3568 C CA . GLY B 1 113 ? -8.938 9.281 18.672 1 98.5 113 GLY B CA 1
ATOM 3569 C C . GLY B 1 113 ? -7.969 9.734 19.75 1 98.5 113 GLY B C 1
ATOM 3570 O O . GLY B 1 113 ? -7.266 10.734 19.578 1 98.5 113 GLY B O 1
ATOM 3571 N N . THR B 1 114 ? -8.016 9.039 20.938 1 97.56 114 THR B N 1
ATOM 3572 C CA . THR B 1 114 ? -7.203 9.367 22.094 1 97.56 114 THR B CA 1
ATOM 3573 C C . THR B 1 114 ? -5.719 9.203 21.781 1 97.56 114 THR B C 1
ATOM 3575 O O . THR B 1 114 ? -4.906 10.055 22.141 1 97.56 114 THR B O 1
ATOM 3578 N N . ARG B 1 115 ? -5.41 8.141 21.172 1 97.12 115 ARG B N 1
ATOM 3579 C CA . ARG B 1 115 ? -4.051 7.918 20.703 1 97.12 115 ARG B CA 1
ATOM 3580 C C . ARG B 1 115 ? -4.02 7.781 19.188 1 97.12 115 ARG B C 1
ATOM 3582 O O . ARG B 1 115 ? -3.73 6.703 18.656 1 97.12 115 ARG B O 1
ATOM 3589 N N . GLY B 1 116 ? -4.316 8.891 18.547 1 97.88 116 GLY B N 1
ATOM 3590 C CA . GLY B 1 116 ? -4.27 8.906 17.094 1 97.88 116 GLY B CA 1
ATOM 3591 C C . GLY B 1 116 ? -2.875 8.695 16.531 1 97.88 116 GLY B C 1
ATOM 3592 O O . GLY B 1 116 ? -1.931 8.453 17.297 1 97.88 116 GLY B O 1
ATOM 3593 N N . TRP B 1 117 ? -2.756 8.781 15.234 1 98.5 117 TRP B N 1
ATOM 3594 C CA . TRP B 1 117 ? -1.504 8.484 14.547 1 98.5 117 TRP B CA 1
ATOM 3595 C C . TRP B 1 117 ? -0.44 9.523 14.891 1 98.5 117 TRP B C 1
ATOM 3597 O O . TRP B 1 117 ? 0.752 9.297 14.68 1 98.5 117 TRP B O 1
ATOM 3607 N N . ASP B 1 118 ? -0.828 10.742 15.422 1 98.31 118 ASP B N 1
ATOM 3608 C CA . ASP B 1 118 ? 0.09 11.805 15.828 1 98.31 118 ASP B CA 1
ATOM 3609 C C . ASP B 1 118 ? 0.87 11.414 17.078 1 98.31 118 ASP B C 1
ATOM 3611 O O . ASP B 1 118 ? 1.867 12.055 17.422 1 98.31 118 ASP B O 1
ATOM 3615 N N . LYS B 1 119 ? 0.518 10.32 17.734 1 97.81 119 LYS B N 1
ATOM 3616 C CA . LYS B 1 119 ? 1.087 10.008 19.031 1 97.81 119 LYS B CA 1
ATOM 3617 C C . LYS B 1 119 ? 1.881 8.711 19 1 97.81 119 LYS B C 1
ATOM 3619 O O . LYS B 1 119 ? 1.992 8.016 20.016 1 97.81 119 LYS B O 1
ATOM 3624 N N . HIS B 1 120 ? 2.373 8.336 17.891 1 97.75 120 HIS B N 1
ATOM 3625 C CA . HIS B 1 120 ? 3.205 7.148 17.719 1 97.75 120 HIS B CA 1
ATOM 3626 C C . HIS B 1 120 ? 4.523 7.5 17.031 1 97.75 120 HIS B C 1
ATOM 3628 O O . HIS B 1 120 ? 4.613 8.516 16.328 1 97.75 120 HIS B O 1
ATOM 3634 N N . VAL B 1 121 ? 5.57 6.684 17.297 1 98.25 121 VAL B N 1
ATOM 3635 C CA . VAL B 1 121 ? 6.801 6.785 16.516 1 98.25 121 VAL B CA 1
ATOM 3636 C C . VAL B 1 121 ? 6.664 5.984 15.219 1 98.25 121 VAL B C 1
ATOM 3638 O O . VAL B 1 121 ? 6.375 4.785 15.258 1 98.25 121 VAL B O 1
ATOM 3641 N N . TRP B 1 122 ? 6.77 6.633 14.125 1 98.44 122 TRP B N 1
ATOM 3642 C CA . TRP B 1 122 ? 6.723 5.996 12.812 1 98.44 122 TRP B CA 1
ATOM 3643 C C . TRP B 1 122 ? 8.102 5.484 12.398 1 98.44 122 TRP B C 1
ATOM 3645 O O . TRP B 1 122 ? 9.125 6.035 12.82 1 98.44 122 TRP B O 1
ATOM 3655 N N . GLU B 1 123 ? 8.109 4.414 11.641 1 98 123 GLU B N 1
ATOM 3656 C CA . GLU B 1 123 ? 9.367 3.936 11.07 1 98 123 GLU B CA 1
ATOM 3657 C C . GLU B 1 123 ? 9.82 4.82 9.914 1 98 123 GLU B C 1
ATOM 3659 O O . GLU B 1 123 ? 9.008 5.219 9.078 1 98 123 GLU B O 1
ATOM 3664 N N . SER B 1 124 ? 11.117 5.137 9.828 1 98 124 SER B N 1
ATOM 3665 C CA . SER B 1 124 ? 11.594 6.07 8.812 1 98 124 SER B CA 1
ATOM 3666 C C . SER B 1 124 ? 12.461 5.367 7.773 1 98 124 SER B C 1
ATOM 3668 O O . SER B 1 124 ? 13.086 4.348 8.07 1 98 124 SER B O 1
ATOM 3670 N N . HIS B 1 125 ? 12.438 5.883 6.605 1 98.06 125 HIS B N 1
ATOM 3671 C CA . HIS B 1 125 ? 13.266 5.457 5.484 1 98.06 125 HIS B CA 1
ATOM 3672 C C . HIS B 1 125 ? 13.656 6.637 4.602 1 98.06 125 HIS B C 1
ATOM 3674 O O . HIS B 1 125 ? 12.789 7.375 4.133 1 98.06 125 HIS B O 1
ATOM 3680 N N . VAL B 1 126 ? 14.961 6.863 4.422 1 96.62 126 VAL B N 1
ATOM 3681 C CA . VAL B 1 126 ? 15.414 7.926 3.527 1 96.62 126 VAL B CA 1
ATOM 3682 C C . VAL B 1 126 ? 15.57 7.375 2.111 1 96.62 126 VAL B C 1
ATOM 3684 O O . VAL B 1 126 ? 16.234 6.355 1.907 1 96.62 126 VAL B O 1
ATOM 3687 N N . SER B 1 127 ? 14.891 7.891 1.22 1 88.94 127 SER B N 1
ATOM 3688 C CA . SER B 1 127 ? 14.992 7.523 -0.188 1 88.94 127 SER B CA 1
ATOM 3689 C C . SER B 1 127 ? 15.391 8.719 -1.046 1 88.94 127 SER B C 1
ATOM 3691 O O . SER B 1 127 ? 14.57 9.594 -1.313 1 88.94 127 SER B O 1
ATOM 3693 N N . GLU B 1 128 ? 16.547 8.625 -1.542 1 84.06 128 GLU B N 1
ATOM 3694 C CA . GLU B 1 128 ? 17.078 9.734 -2.336 1 84.06 128 GLU B CA 1
ATOM 3695 C C . GLU B 1 128 ? 16.906 11.062 -1.604 1 84.06 128 GLU B C 1
ATOM 3697 O O . GLU B 1 128 ? 17.391 11.227 -0.484 1 84.06 128 GLU B O 1
ATOM 3702 N N . GLU B 1 129 ? 15.898 11.93 -2.129 1 90.31 129 GLU B N 1
ATOM 3703 C CA . GLU B 1 129 ? 15.758 13.266 -1.562 1 90.31 129 GLU B CA 1
ATOM 3704 C C . GLU B 1 129 ? 14.453 13.398 -0.774 1 90.31 129 GLU B C 1
ATOM 3706 O O . GLU B 1 129 ? 13.883 14.484 -0.688 1 90.31 129 GLU B O 1
ATOM 3711 N N . SER B 1 130 ? 14.031 12.281 -0.236 1 97.44 130 SER B N 1
ATOM 3712 C CA . SER B 1 130 ? 12.805 12.312 0.554 1 97.44 130 SER B CA 1
ATOM 3713 C C . SER B 1 130 ? 12.938 11.445 1.806 1 97.44 130 SER B C 1
ATOM 3715 O O . SER B 1 130 ? 13.836 10.609 1.9 1 97.44 130 SER B O 1
ATOM 3717 N N . VAL B 1 131 ? 12.188 11.742 2.744 1 98.56 131 VAL B N 1
ATOM 3718 C CA . VAL B 1 131 ? 12.016 10.914 3.939 1 98.56 131 VAL B CA 1
ATOM 3719 C C . VAL B 1 131 ? 10.617 10.312 3.955 1 98.56 131 VAL B C 1
ATOM 3721 O O . VAL B 1 131 ? 9.625 11.023 3.783 1 98.56 131 VAL B O 1
ATOM 3724 N N . VAL B 1 132 ? 10.57 9 4.125 1 98.81 132 VAL B N 1
ATOM 3725 C CA . VAL B 1 132 ? 9.289 8.312 4.199 1 98.81 132 VAL B CA 1
ATOM 3726 C C . VAL B 1 132 ? 9.086 7.746 5.602 1 98.81 132 VAL B C 1
ATOM 3728 O O . VAL B 1 132 ? 9.961 7.051 6.129 1 98.81 132 VAL B O 1
ATOM 3731 N N . PHE B 1 133 ? 8 8.094 6.203 1 98.88 133 PHE B N 1
ATOM 3732 C CA . PHE B 1 133 ? 7.59 7.508 7.473 1 98.88 133 PHE B CA 1
ATOM 3733 C C . PHE B 1 133 ? 6.461 6.504 7.266 1 98.88 133 PHE B C 1
ATOM 3735 O O . PHE B 1 133 ? 5.555 6.738 6.461 1 98.88 133 PHE B O 1
ATOM 3742 N N . SER B 1 134 ? 6.512 5.387 7.996 1 98.75 134 SER B N 1
ATOM 3743 C CA . SER B 1 134 ? 5.512 4.328 7.871 1 98.75 134 SER B CA 1
ATOM 3744 C C . SER B 1 134 ? 4.906 3.982 9.227 1 98.75 134 SER B C 1
ATOM 3746 O O . SER B 1 134 ? 5.609 3.938 10.234 1 98.75 134 SER B O 1
ATOM 3748 N N . ARG B 1 135 ? 3.65 3.721 9.172 1 98 135 ARG B N 1
ATOM 3749 C CA . ARG B 1 135 ? 2.938 3.277 10.367 1 98 135 ARG B CA 1
ATOM 3750 C C . ARG B 1 135 ? 1.996 2.121 10.039 1 98 135 ARG B C 1
ATOM 3752 O O . ARG B 1 135 ? 1.241 2.182 9.07 1 98 135 ARG B O 1
ATOM 3759 N N . LEU B 1 136 ? 2.098 1.101 10.852 1 98 136 LEU B N 1
ATOM 3760 C CA . LEU B 1 136 ? 1.121 0.017 10.828 1 98 136 LEU B CA 1
ATOM 3761 C C . LEU B 1 136 ? 0.058 0.224 11.906 1 98 136 LEU B C 1
ATOM 3763 O O . LEU B 1 136 ? 0.367 0.227 13.094 1 98 136 LEU B O 1
ATOM 3767 N N . SER B 1 137 ? -1.138 0.47 11.484 1 98.12 137 SER B N 1
ATOM 3768 C CA . SER B 1 137 ? -2.291 0.593 12.375 1 98.12 137 SER B CA 1
ATOM 3769 C C . SER B 1 137 ? -3.115 -0.691 12.391 1 98.12 137 SER B C 1
ATOM 3771 O O . SER B 1 137 ? -3.658 -1.1 11.359 1 98.12 137 SER B O 1
ATOM 3773 N N . SER B 1 138 ? -3.244 -1.334 13.5 1 97.12 138 SER B N 1
ATOM 3774 C CA . SER B 1 138 ? -3.871 -2.648 13.602 1 97.12 138 SER B CA 1
ATOM 3775 C C . SER B 1 138 ? -5.387 -2.551 13.445 1 97.12 138 SER B C 1
ATOM 3777 O O . SER B 1 138 ? -5.969 -1.484 13.656 1 97.12 138 SER B O 1
ATOM 3779 N N . ASP B 1 139 ? -6.012 -3.67 13.055 1 97.5 139 ASP B N 1
ATOM 3780 C CA . ASP B 1 139 ? -7.469 -3.771 13.078 1 97.5 139 ASP B CA 1
ATOM 3781 C C . ASP B 1 139 ? -8.023 -3.467 14.469 1 97.5 139 ASP B C 1
ATOM 3783 O O . ASP B 1 139 ? -7.508 -3.969 15.469 1 97.5 139 ASP B O 1
ATOM 3787 N N . GLY B 1 140 ? -9.016 -2.6 14.492 1 98.19 140 GLY B N 1
ATOM 3788 C CA . GLY B 1 140 ? -9.68 -2.291 15.75 1 98.19 140 GLY B CA 1
ATOM 3789 C C . GLY B 1 140 ? -9.078 -1.1 16.469 1 98.19 140 GLY B C 1
ATOM 3790 O O . GLY B 1 140 ? -9.617 -0.632 17.469 1 98.19 140 GLY B O 1
ATOM 3791 N N . GLU B 1 141 ? -7.926 -0.607 16.031 1 97.94 141 GLU B N 1
ATOM 3792 C CA . GLU B 1 141 ? -7.32 0.556 16.672 1 97.94 141 GLU B CA 1
ATOM 3793 C C . GLU B 1 141 ? -8.289 1.735 16.703 1 97.94 141 GLU B C 1
ATOM 3795 O O . GLU B 1 141 ? -8.797 2.152 15.664 1 97.94 141 GLU B O 1
ATOM 3800 N N . GLU B 1 142 ? -8.539 2.287 17.906 1 98.56 142 GLU B N 1
ATOM 3801 C CA . GLU B 1 142 ? -9.461 3.393 18.156 1 98.56 142 GLU B CA 1
ATOM 3802 C C . GLU B 1 142 ? -10.859 3.074 17.641 1 98.56 142 GLU B C 1
ATOM 3804 O O . GLU B 1 142 ? -11.664 3.979 17.422 1 98.56 142 GLU B O 1
ATOM 3809 N N . GLY B 1 143 ? -11.133 1.798 17.25 1 98.75 143 GLY B N 1
ATOM 3810 C CA . GLY B 1 143 ? -12.453 1.339 16.859 1 98.75 143 GLY B CA 1
ATOM 3811 C C . GLY B 1 143 ? -12.609 1.16 15.359 1 98.75 143 GLY B C 1
ATOM 3812 O O . GLY B 1 143 ? -13.656 0.716 14.883 1 98.75 143 GLY B O 1
ATOM 3813 N N . TYR B 1 144 ? -11.57 1.472 14.547 1 98.81 144 TYR B N 1
ATOM 3814 C CA . TYR B 1 144 ? -11.656 1.433 13.094 1 98.81 144 TYR B CA 1
ATOM 3815 C C . TYR B 1 144 ? -11.578 0 12.578 1 98.81 144 TYR B C 1
ATOM 3817 O O . TYR B 1 144 ? -10.797 -0.808 13.094 1 98.81 144 TYR B O 1
ATOM 3825 N N . PRO B 1 145 ? -12.328 -0.315 11.57 1 98.5 145 PRO B N 1
ATOM 3826 C CA . PRO B 1 145 ? -12.195 -1.641 10.961 1 98.5 145 PRO B CA 1
ATOM 3827 C C . PRO B 1 145 ? -10.977 -1.744 10.039 1 98.5 145 PRO B C 1
ATOM 3829 O O . PRO B 1 145 ? -10.664 -0.795 9.32 1 98.5 145 PRO B O 1
ATOM 3832 N N . GLY B 1 146 ? -10.289 -2.906 10.086 1 98.19 146 GLY B N 1
ATOM 3833 C CA . GLY B 1 146 ? -9.203 -3.213 9.164 1 98.19 146 GLY B CA 1
ATOM 3834 C C . GLY B 1 146 ? -7.852 -2.729 9.648 1 98.19 146 GLY B C 1
ATOM 3835 O O . GLY B 1 146 ? -7.766 -1.754 10.391 1 98.19 146 GLY B O 1
ATOM 3836 N N . ALA B 1 147 ? -6.809 -3.402 9.305 1 98.56 147 ALA B N 1
ATOM 3837 C CA . ALA B 1 147 ? -5.445 -2.914 9.477 1 98.56 147 ALA B CA 1
ATOM 3838 C C . ALA B 1 147 ? -5.047 -1.98 8.336 1 98.56 147 ALA B C 1
ATOM 3840 O O . ALA B 1 147 ? -5.531 -2.121 7.215 1 98.56 147 ALA B O 1
ATOM 3841 N N . VAL B 1 148 ? -4.23 -1.023 8.672 1 98.81 148 VAL B N 1
ATOM 3842 C CA . VAL B 1 148 ? -3.785 -0.053 7.68 1 98.81 148 VAL B CA 1
ATOM 3843 C C . VAL B 1 148 ? -2.266 0.097 7.742 1 98.81 148 VAL B C 1
ATOM 3845 O O . VAL B 1 148 ? -1.693 0.198 8.828 1 98.81 148 VAL B O 1
ATOM 3848 N N . LEU B 1 149 ? -1.586 -0.055 6.652 1 98.88 149 LEU B N 1
ATOM 3849 C CA . LEU B 1 149 ? -0.224 0.448 6.512 1 98.88 149 LEU B CA 1
ATOM 3850 C C . LEU B 1 149 ? -0.216 1.809 5.824 1 98.88 149 LEU B C 1
ATOM 3852 O O . LEU B 1 149 ? -0.556 1.913 4.641 1 98.88 149 LEU B O 1
ATOM 3856 N N . ALA B 1 150 ? 0.16 2.83 6.559 1 98.81 150 ALA B N 1
ATOM 3857 C CA . ALA B 1 150 ? 0.15 4.203 6.062 1 98.81 150 ALA B CA 1
ATOM 3858 C C . ALA B 1 150 ? 1.568 4.75 5.938 1 98.81 150 ALA B C 1
ATOM 3860 O O . ALA B 1 150 ? 2.447 4.406 6.734 1 98.81 150 ALA B O 1
ATOM 3861 N N . GLN B 1 151 ? 1.73 5.617 4.941 1 98.81 151 GLN B N 1
ATOM 3862 C CA . GLN B 1 151 ? 3.023 6.262 4.738 1 98.81 151 GLN B CA 1
ATOM 3863 C C . GLN B 1 151 ? 2.857 7.746 4.438 1 98.81 151 GLN B C 1
ATOM 3865 O O . GLN B 1 151 ? 1.879 8.156 3.807 1 98.81 151 GLN B O 1
ATOM 3870 N N . VAL B 1 152 ? 3.756 8.484 4.906 1 98.75 152 VAL B N 1
ATOM 3871 C CA . VAL B 1 152 ? 3.9 9.891 4.543 1 98.75 152 VAL B CA 1
ATOM 3872 C C . VAL B 1 152 ? 5.297 10.141 3.98 1 98.75 152 VAL B C 1
ATOM 3874 O O . VAL B 1 152 ? 6.297 9.75 4.59 1 98.75 152 VAL B O 1
ATOM 3877 N N . LYS B 1 153 ? 5.379 10.703 2.848 1 98.69 153 LYS B N 1
ATOM 3878 C CA . LYS B 1 153 ? 6.641 11.062 2.207 1 98.69 153 LYS B CA 1
ATOM 3879 C C . LYS B 1 153 ? 6.844 12.57 2.189 1 98.69 153 LYS B C 1
ATOM 3881 O O . LYS B 1 153 ? 6.008 13.305 1.665 1 98.69 153 LYS B O 1
ATOM 3886 N N . TYR B 1 154 ? 7.941 13.016 2.742 1 98.75 154 TYR B N 1
ATOM 3887 C CA . TYR B 1 154 ? 8.312 14.43 2.729 1 98.75 154 TYR B CA 1
ATOM 3888 C C . TYR B 1 154 ? 9.43 14.688 1.727 1 98.75 154 TYR B C 1
ATOM 3890 O O . TYR B 1 154 ? 10.438 13.969 1.706 1 98.75 154 TYR B O 1
ATOM 3898 N N . SER B 1 155 ? 9.266 15.656 0.935 1 98.38 155 SER B N 1
ATOM 3899 C CA . SER B 1 155 ? 10.289 16.125 0.004 1 98.38 155 SER B CA 1
ATOM 3900 C C . SER B 1 155 ? 10.336 17.656 -0.041 1 98.38 155 SER B C 1
ATOM 3902 O O . SER B 1 155 ? 9.312 18.312 0.166 1 98.38 155 SER B O 1
ATOM 3904 N N . LEU B 1 156 ? 11.461 18.188 -0.254 1 98.25 156 LEU B N 1
ATOM 3905 C CA . LEU B 1 156 ? 11.648 19.625 -0.368 1 98.25 156 LEU B CA 1
ATOM 3906 C C . LEU B 1 156 ? 12.305 19.984 -1.696 1 98.25 156 LEU B C 1
ATOM 3908 O O . LEU B 1 156 ? 13.438 19.562 -1.966 1 98.25 156 LEU B O 1
ATOM 3912 N N . ASP B 1 157 ? 11.586 20.734 -2.545 1 96.62 157 ASP B N 1
ATOM 3913 C CA . ASP B 1 157 ? 12.156 21.047 -3.848 1 96.62 157 ASP B CA 1
ATOM 3914 C C . ASP B 1 157 ? 13.07 22.281 -3.756 1 96.62 157 ASP B C 1
ATOM 3916 O O . ASP B 1 157 ? 13.156 22.906 -2.705 1 96.62 157 ASP B O 1
ATOM 3920 N N . ALA B 1 158 ? 13.75 22.578 -4.801 1 95.75 158 ALA B N 1
ATOM 3921 C CA . ALA B 1 158 ? 14.773 23.609 -4.812 1 95.75 158 ALA B CA 1
ATOM 3922 C C . ALA B 1 158 ? 14.156 25 -4.578 1 95.75 158 ALA B C 1
ATOM 3924 O O . ALA B 1 158 ? 14.812 25.891 -4.035 1 95.75 158 ALA B O 1
ATOM 3925 N N . ALA B 1 159 ? 12.898 25.203 -4.961 1 95.56 159 ALA B N 1
ATOM 3926 C CA . ALA B 1 159 ? 12.227 26.5 -4.848 1 95.56 159 ALA B CA 1
ATOM 3927 C C . ALA B 1 159 ? 11.633 26.688 -3.457 1 95.56 159 ALA B C 1
ATOM 3929 O O . ALA B 1 159 ? 11.117 27.766 -3.141 1 95.56 159 ALA B O 1
ATOM 3930 N N . GLY B 1 160 ? 11.656 25.703 -2.627 1 95.5 160 GLY B N 1
ATOM 3931 C CA . GLY B 1 160 ? 11.164 25.828 -1.265 1 95.5 160 GLY B CA 1
ATOM 3932 C C . GLY B 1 160 ? 9.773 25.25 -1.079 1 95.5 160 GLY B C 1
ATOM 3933 O O . GLY B 1 160 ? 9.062 25.609 -0.146 1 95.5 160 GLY B O 1
ATOM 3934 N N . GLY B 1 161 ? 9.398 24.422 -1.978 1 98.19 161 GLY B N 1
ATOM 3935 C CA . GLY B 1 161 ? 8.141 23.703 -1.839 1 98.19 161 GLY B CA 1
ATOM 3936 C C . GLY B 1 161 ? 8.266 22.406 -1.071 1 98.19 161 GLY B C 1
ATOM 3937 O O . GLY B 1 161 ? 8.961 21.484 -1.509 1 98.19 161 GLY B O 1
ATOM 3938 N N . LEU B 1 162 ? 7.609 22.328 0.125 1 98.75 162 LEU B N 1
ATOM 3939 C CA . LEU B 1 162 ? 7.535 21.109 0.9 1 98.75 162 LEU B CA 1
ATOM 3940 C C . LEU B 1 162 ? 6.406 20.203 0.397 1 98.75 162 LEU B C 1
ATOM 3942 O O . LEU B 1 162 ? 5.23 20.516 0.619 1 98.75 162 LEU B O 1
ATOM 3946 N N . GLY B 1 163 ? 6.77 19.172 -0.313 1 98.62 163 GLY B N 1
ATOM 3947 C CA . GLY B 1 163 ? 5.801 18.172 -0.714 1 98.62 163 GLY B CA 1
ATOM 3948 C C . GLY B 1 163 ? 5.512 17.156 0.378 1 98.62 163 GLY B C 1
ATOM 3949 O O . GLY B 1 163 ? 6.426 16.672 1.046 1 98.62 163 GLY B O 1
ATOM 3950 N N . ILE B 1 164 ? 4.258 16.844 0.628 1 98.81 164 ILE B N 1
ATOM 3951 C CA . ILE B 1 164 ? 3.785 15.836 1.563 1 98.81 164 ILE B CA 1
ATOM 3952 C C . ILE B 1 164 ? 2.838 14.875 0.85 1 98.81 164 ILE B C 1
ATOM 3954 O O . ILE B 1 164 ? 1.729 15.258 0.466 1 98.81 164 ILE B O 1
ATOM 3958 N N . ASP B 1 165 ? 3.25 13.688 0.626 1 98 165 ASP B N 1
ATOM 3959 C CA . ASP B 1 165 ? 2.461 12.664 -0.053 1 98 165 ASP B CA 1
ATOM 3960 C C . ASP B 1 165 ? 2.02 11.57 0.921 1 98 165 ASP B C 1
ATOM 3962 O O . ASP B 1 165 ? 2.85 10.984 1.617 1 98 165 ASP B O 1
ATOM 3966 N N . PHE B 1 166 ? 0.729 11.32 0.996 1 98.38 166 PHE B N 1
ATOM 3967 C CA . PHE B 1 166 ? 0.159 10.266 1.83 1 98.38 166 PHE B CA 1
ATOM 3968 C C . PHE B 1 166 ? -0.297 9.086 0.978 1 98.38 166 PHE B C 1
ATOM 3970 O O . PHE B 1 166 ? -0.901 9.273 -0.08 1 98.38 166 PHE B O 1
ATOM 3977 N N . GLU B 1 167 ? 0.022 7.973 1.417 1 98.38 167 GLU B N 1
ATOM 3978 C CA . GLU B 1 167 ? -0.468 6.742 0.803 1 98.38 167 GLU B CA 1
ATOM 3979 C C . GLU B 1 167 ? -0.785 5.688 1.857 1 98.38 167 GLU B C 1
ATOM 3981 O O . GLU B 1 167 ? -0.143 5.637 2.908 1 98.38 167 GLU B O 1
ATOM 3986 N N . ALA B 1 168 ? -1.81 4.844 1.613 1 98.75 168 ALA B N 1
ATOM 3987 C CA . ALA B 1 168 ? -2.143 3.797 2.576 1 98.75 168 ALA B CA 1
ATOM 3988 C C . ALA B 1 168 ? -2.867 2.637 1.898 1 98.75 168 ALA B C 1
ATOM 3990 O O . ALA B 1 168 ? -3.549 2.828 0.888 1 98.75 168 ALA B O 1
ATOM 3991 N N . MET B 1 169 ? -2.645 1.485 2.414 1 98.69 169 MET B N 1
ATOM 3992 C CA . MET B 1 169 ? -3.393 0.275 2.084 1 98.69 169 MET B CA 1
ATOM 3993 C C . MET B 1 169 ? -4.125 -0.264 3.309 1 98.69 169 MET B C 1
ATOM 3995 O O . MET B 1 169 ? -3.639 -0.138 4.434 1 98.69 169 MET B O 1
ATOM 3999 N N . THR B 1 170 ? -5.285 -0.867 3.07 1 98.69 170 THR B N 1
ATOM 4000 C CA . THR B 1 170 ? -6.086 -1.383 4.172 1 98.69 170 THR B CA 1
ATOM 4001 C C . THR B 1 170 ? -6.562 -2.803 3.879 1 98.69 170 THR B C 1
ATOM 4003 O O . THR B 1 170 ? -6.715 -3.184 2.717 1 98.69 170 THR B O 1
ATOM 4006 N N . THR B 1 171 ? -6.824 -3.605 4.922 1 98.38 171 THR B N 1
ATOM 4007 C CA . THR B 1 171 ? -7.223 -5 4.762 1 98.38 171 THR B CA 1
ATOM 4008 C C . THR B 1 171 ? -8.742 -5.121 4.688 1 98.38 171 THR B C 1
ATOM 4010 O O . THR B 1 171 ? -9.266 -6.156 4.273 1 98.38 171 THR B O 1
ATOM 4013 N N . ARG B 1 172 ? -9.453 -4.133 5.164 1 97.69 172 ARG B N 1
ATOM 4014 C CA . ARG B 1 172 ? -10.906 -3.998 5.09 1 97.69 172 ARG B CA 1
ATOM 4015 C C . ARG B 1 172 ? -11.305 -2.572 4.727 1 97.69 172 ARG B C 1
ATOM 4017 O O . ARG B 1 172 ? -10.523 -1.636 4.914 1 97.69 172 ARG B O 1
ATOM 4024 N N . ALA B 1 173 ? -12.531 -2.457 4.188 1 98.06 173 ALA B N 1
ATOM 4025 C CA . ALA B 1 173 ? -13.047 -1.105 3.98 1 98.06 173 ALA B CA 1
ATOM 4026 C C . ALA B 1 173 ? -13.016 -0.3 5.273 1 98.06 173 ALA B C 1
ATOM 4028 O O . ALA B 1 173 ? -13.422 -0.791 6.332 1 98.06 173 ALA B O 1
ATOM 4029 N N . THR B 1 174 ? -12.484 0.895 5.277 1 98.75 174 THR B N 1
ATOM 4030 C CA . THR B 1 174 ? -12.328 1.745 6.453 1 98.75 174 THR B CA 1
ATOM 4031 C C . THR B 1 174 ? -12.18 3.207 6.043 1 98.75 174 THR B C 1
ATOM 4033 O O . THR B 1 174 ? -11.719 3.506 4.941 1 98.75 174 THR B O 1
ATOM 4036 N N . PRO B 1 175 ? -12.602 4.16 6.82 1 98.69 175 PRO B N 1
ATOM 4037 C CA . PRO B 1 175 ? -12.336 5.555 6.469 1 98.69 175 PRO B CA 1
ATOM 4038 C C . PRO B 1 175 ? -10.875 5.945 6.668 1 98.69 175 PRO B C 1
ATOM 4040 O O . PRO B 1 175 ? -10.242 5.516 7.641 1 98.69 175 PRO B O 1
ATOM 4043 N N . ILE B 1 176 ? -10.32 6.609 5.781 1 98.75 176 ILE B N 1
ATOM 4044 C CA . ILE B 1 176 ? -9 7.223 5.906 1 98.75 176 ILE B CA 1
ATOM 4045 C C . ILE B 1 176 ? -9.055 8.672 5.418 1 98.75 176 ILE B C 1
ATOM 4047 O O . ILE B 1 176 ? -9.562 8.945 4.324 1 98.75 176 ILE B O 1
ATOM 4051 N N . ASN B 1 177 ? -8.641 9.57 6.117 1 98.5 177 ASN B N 1
ATOM 4052 C CA . ASN B 1 177 ? -8.555 11 5.844 1 98.5 177 ASN B CA 1
ATOM 4053 C C . ASN B 1 177 ? -7.355 11.633 6.547 1 98.5 177 ASN B C 1
ATOM 4055 O O . ASN B 1 177 ? -7.461 12.062 7.695 1 98.5 177 ASN B O 1
ATOM 4059 N N . MET B 1 178 ? -6.254 11.75 5.863 1 98.75 178 MET B N 1
ATOM 4060 C CA . MET B 1 178 ? -5.016 12.203 6.492 1 98.75 178 MET B CA 1
ATOM 4061 C C . MET B 1 178 ? -4.754 13.672 6.16 1 98.75 178 MET B C 1
ATOM 4063 O O . MET B 1 178 ? -5.285 14.203 5.184 1 98.75 178 MET B O 1
ATOM 4067 N N . THR B 1 179 ? -4 14.344 6.926 1 98.75 179 THR B N 1
ATOM 4068 C CA . THR B 1 179 ? -3.525 15.695 6.684 1 98.75 179 THR B CA 1
ATOM 4069 C C . THR B 1 179 ? -2.293 16 7.531 1 98.75 179 THR B C 1
ATOM 4071 O O . THR B 1 179 ? -1.801 15.125 8.25 1 98.75 179 THR B O 1
ATOM 4074 N N . ASN B 1 180 ? -1.7 17.109 7.332 1 98.81 180 ASN B N 1
ATOM 4075 C CA . ASN B 1 180 ? -0.677 17.641 8.227 1 98.81 180 ASN B CA 1
ATOM 4076 C C . ASN B 1 180 ? -1.192 18.844 9.008 1 98.81 180 ASN B C 1
ATOM 4078 O O . ASN B 1 180 ? -1.871 19.703 8.453 1 98.81 180 ASN B O 1
ATOM 4082 N N . HIS B 1 181 ? -0.899 18.844 10.242 1 98.75 181 HIS B N 1
ATOM 4083 C CA . HIS B 1 181 ? -1.467 19.828 11.164 1 98.75 181 HIS B CA 1
ATOM 4084 C C . HIS B 1 181 ? -0.418 20.844 11.602 1 98.75 181 HIS B C 1
ATOM 4086 O O . HIS B 1 181 ? -0.233 21.078 12.797 1 98.75 181 HIS B O 1
ATOM 4092 N N . CYS B 1 182 ? 0.292 21.484 10.719 1 98.75 182 CYS B N 1
ATOM 4093 C CA . CYS B 1 182 ? 1.229 22.562 11.031 1 98.75 182 CYS B CA 1
ATOM 4094 C C . CYS B 1 182 ? 0.494 23.797 11.523 1 98.75 182 CYS B C 1
ATOM 4096 O O . CYS B 1 182 ? -0.554 24.156 10.984 1 98.75 182 CYS B O 1
ATOM 4098 N N . PHE B 1 183 ? 1.031 24.422 12.555 1 98.81 183 PHE B N 1
ATOM 4099 C CA . PHE B 1 183 ? 0.622 25.734 13.031 1 98.81 183 PHE B CA 1
ATOM 4100 C C . PHE B 1 183 ? 1.555 26.812 12.5 1 98.81 183 PHE B C 1
ATOM 4102 O O . PHE B 1 183 ? 2.701 26.922 12.945 1 98.81 183 PHE B O 1
ATOM 4109 N N . PHE B 1 184 ? 1.047 27.656 11.633 1 98.94 184 PHE B N 1
ATOM 4110 C CA . PHE B 1 184 ? 1.9 28.609 10.922 1 98.94 184 PHE B CA 1
ATOM 4111 C C . PHE B 1 184 ? 1.782 30 11.531 1 98.94 184 PHE B C 1
ATOM 4113 O O . PHE B 1 184 ? 0.704 30.406 11.977 1 98.94 184 PHE B O 1
ATOM 4120 N N . ASN B 1 185 ? 2.775 30.719 11.586 1 98.94 185 ASN B N 1
ATOM 4121 C CA . ASN B 1 185 ? 2.857 32.188 11.688 1 98.94 185 ASN B CA 1
ATOM 4122 C C . ASN B 1 185 ? 4.016 32.719 10.859 1 98.94 185 ASN B C 1
ATOM 4124 O O . ASN B 1 185 ? 5.172 32.656 11.273 1 98.94 185 ASN B O 1
ATOM 4128 N N . LEU B 1 186 ? 3.709 33.281 9.688 1 98.88 186 LEU B N 1
ATOM 4129 C CA . LEU B 1 186 ? 4.73 33.688 8.727 1 98.88 186 LEU B CA 1
ATOM 4130 C C . LEU B 1 186 ? 5.492 34.906 9.234 1 98.88 186 LEU B C 1
ATOM 4132 O O . LEU B 1 186 ? 6.555 35.25 8.711 1 98.88 186 LEU B O 1
ATOM 4136 N N . ALA B 1 187 ? 4.977 35.625 10.227 1 98.75 187 ALA B N 1
ATOM 4137 C CA . ALA B 1 187 ? 5.699 36.719 10.875 1 98.75 187 ALA B CA 1
ATOM 4138 C C . ALA B 1 187 ? 6.844 36.188 11.734 1 98.75 187 ALA B C 1
ATOM 4140 O O . ALA B 1 187 ? 7.73 36.969 12.133 1 98.75 187 ALA B O 1
ATOM 4141 N N . GLY B 1 188 ? 6.875 34.938 11.992 1 98.75 188 GLY B N 1
ATOM 4142 C CA . GLY B 1 188 ? 7.734 34.25 12.938 1 98.75 188 GLY B CA 1
ATOM 4143 C C . GLY B 1 188 ? 6.969 33.562 14.055 1 98.75 188 GLY B C 1
ATOM 4144 O O . GLY B 1 188 ? 5.953 34.062 14.523 1 98.75 188 GLY B O 1
ATOM 4145 N N . HIS B 1 189 ? 7.492 32.438 14.531 1 98.5 189 HIS B N 1
ATOM 4146 C CA . HIS B 1 189 ? 6.754 31.578 15.469 1 98.5 189 HIS B CA 1
ATOM 4147 C C . HIS B 1 189 ? 6.445 32.344 16.75 1 98.5 189 HIS B C 1
ATOM 4149 O O . HIS B 1 189 ? 5.469 32.031 17.438 1 98.5 189 HIS B O 1
ATOM 4155 N N . ALA B 1 190 ? 7.215 33.375 17.047 1 98.31 190 ALA B N 1
ATOM 4156 C CA . ALA B 1 190 ? 7.094 34.062 18.328 1 98.31 190 ALA B CA 1
ATOM 4157 C C . ALA B 1 190 ? 6.211 35.312 18.188 1 98.31 190 ALA B C 1
ATOM 4159 O O . ALA B 1 190 ? 5.945 36 19.172 1 98.31 190 ALA B O 1
ATOM 4160 N N . ALA B 1 191 ? 5.676 35.562 17.062 1 98.44 191 ALA B N 1
ATOM 4161 C CA . ALA B 1 191 ? 5.012 36.844 16.781 1 98.44 191 ALA B CA 1
ATOM 4162 C C . ALA B 1 191 ? 3.615 36.875 17.406 1 98.44 191 ALA B C 1
ATOM 4164 O O . ALA B 1 191 ? 3.018 37.938 17.547 1 98.44 191 ALA B O 1
ATOM 4165 N N . GLY B 1 192 ? 3.043 35.781 17.719 1 98.12 192 GLY B N 1
ATOM 4166 C CA . GLY B 1 192 ? 1.761 35.688 18.406 1 98.12 192 GLY B CA 1
ATOM 4167 C C . GLY B 1 192 ? 0.618 36.281 17.594 1 98.12 192 GLY B C 1
ATOM 4168 O O . GLY B 1 192 ? 0.668 36.281 16.359 1 98.12 192 GLY B O 1
ATOM 4169 N N . GLN B 1 193 ? -0.408 36.656 18.328 1 97.88 193 GLN B N 1
ATOM 4170 C CA . GLN B 1 193 ? -1.628 37.125 17.672 1 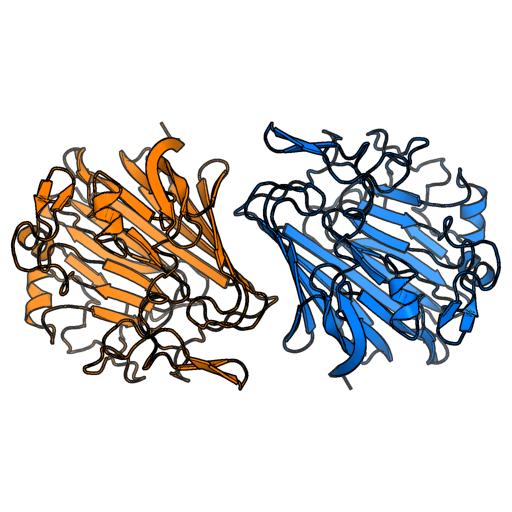97.88 193 GLN B CA 1
ATOM 4171 C C . GLN B 1 193 ? -1.361 38.406 16.859 1 97.88 193 GLN B C 1
ATOM 4173 O O . GLN B 1 193 ? -1.949 38.594 15.789 1 97.88 193 GLN B O 1
ATOM 4178 N N . GLY B 1 194 ? -0.515 39.25 17.438 1 97.88 194 GLY B N 1
ATOM 4179 C CA . GLY B 1 194 ? -0.185 40.438 16.703 1 97.88 194 GLY B CA 1
ATOM 4180 C C . GLY B 1 194 ? 0.345 40.188 15.305 1 97.88 194 GLY B C 1
ATOM 4181 O O . GLY B 1 194 ? -0.062 40.812 14.344 1 97.88 194 GLY B O 1
ATOM 4182 N N . GLY B 1 195 ? 1.268 39.219 15.172 1 98.25 195 GLY B N 1
ATOM 4183 C CA . GLY B 1 195 ? 1.771 38.812 13.875 1 98.25 195 GLY B CA 1
ATOM 4184 C C . GLY B 1 195 ? 0.716 38.156 13 1 98.25 195 GLY B C 1
ATOM 4185 O O . GLY B 1 195 ? 0.64 38.438 11.797 1 98.25 195 GLY B O 1
ATOM 4186 N N . LEU B 1 196 ? -0.115 37.344 13.602 1 98.25 196 LEU B N 1
ATOM 4187 C CA . LEU B 1 196 ? -1.135 36.625 12.859 1 98.25 196 LEU B CA 1
ATOM 4188 C C . LEU B 1 196 ? -2.094 37.562 12.156 1 98.25 196 LEU B C 1
ATOM 4190 O O . LEU B 1 196 ? -2.463 37.344 11 1 98.25 196 LEU B O 1
ATOM 4194 N N . LEU B 1 197 ? -2.469 38.625 12.805 1 98 197 LEU B N 1
ATOM 4195 C CA . LEU B 1 197 ? -3.498 39.531 12.312 1 98 197 LEU B CA 1
ATOM 4196 C C . LEU B 1 197 ? -3.023 40.281 11.062 1 98 197 LEU B C 1
ATOM 4198 O O . LEU B 1 197 ? -3.838 40.812 10.305 1 98 197 LEU B O 1
ATOM 4202 N N . GLU B 1 198 ? -1.749 40.25 10.836 1 98.38 198 GLU B N 1
ATOM 4203 C CA . GLU B 1 198 ? -1.168 41 9.727 1 98.38 198 GLU B CA 1
ATOM 4204 C C . GLU B 1 198 ? -1.107 40.125 8.461 1 98.38 198 GLU B C 1
ATOM 4206 O O . GLU B 1 198 ? -0.697 40.625 7.398 1 98.38 198 GLU B O 1
ATOM 4211 N N . HIS B 1 199 ? -1.54 38.906 8.531 1 98.75 199 HIS B N 1
ATOM 4212 C CA . HIS B 1 199 ? -1.502 38.031 7.371 1 98.75 199 HIS B CA 1
ATOM 4213 C C . HIS B 1 199 ? -2.648 38.312 6.414 1 98.75 199 HIS B C 1
ATOM 4215 O O . HIS B 1 199 ? -3.803 38.406 6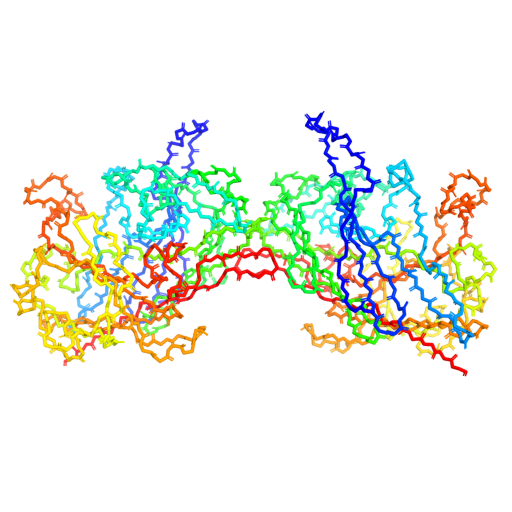.832 1 98.75 199 HIS B O 1
ATOM 4221 N N . LEU B 1 200 ? -2.293 38.438 5.156 1 98.69 200 LEU B N 1
ATOM 4222 C CA . LEU B 1 200 ? -3.293 38.312 4.102 1 98.69 200 LEU B CA 1
ATOM 4223 C C . LEU B 1 200 ? -3.65 36.875 3.863 1 98.69 200 LEU B C 1
ATOM 4225 O O . LEU B 1 200 ? -2.775 36 3.877 1 98.69 200 LEU B O 1
ATOM 4229 N N . VAL B 1 201 ? -4.938 36.625 3.678 1 98.62 201 VAL B N 1
ATOM 4230 C CA . VAL B 1 201 ? -5.398 35.25 3.424 1 98.62 201 VAL B CA 1
ATOM 4231 C C . VAL B 1 201 ? -6.355 35.25 2.232 1 98.62 201 VAL B C 1
ATOM 4233 O O . VAL B 1 201 ? -7.152 36.188 2.062 1 98.62 201 VAL B O 1
ATOM 4236 N N . ARG B 1 202 ? -6.188 34.312 1.379 1 98.5 202 ARG B N 1
ATOM 4237 C CA . ARG B 1 202 ? -7.098 34 0.29 1 98.5 202 ARG B CA 1
ATOM 4238 C C . ARG B 1 202 ? -7.344 32.5 0.212 1 98.5 202 ARG B C 1
ATOM 4240 O O . ARG B 1 202 ? -6.398 31.688 0.253 1 98.5 202 ARG B O 1
ATOM 4247 N N . VAL B 1 203 ? -8.578 32.062 0.195 1 97.88 203 VAL B N 1
ATOM 4248 C CA . VAL B 1 203 ? -8.953 30.672 0.068 1 97.88 203 VAL B CA 1
ATOM 4249 C C . VAL B 1 203 ? -9.75 30.469 -1.222 1 97.88 203 VAL B C 1
ATOM 4251 O O . VAL B 1 203 ? -10.688 31.203 -1.505 1 97.88 203 VAL B O 1
ATOM 4254 N N . ASN B 1 204 ? -9.336 29.453 -2.014 1 95.44 204 ASN B N 1
ATOM 4255 C CA . ASN B 1 204 ? -9.969 29.188 -3.303 1 95.44 204 ASN B CA 1
ATOM 4256 C C . ASN B 1 204 ? -11.211 28.312 -3.146 1 95.44 204 ASN B C 1
ATOM 4258 O O . ASN B 1 204 ? -11.281 27.219 -3.699 1 95.44 204 ASN B O 1
ATOM 4262 N N . ALA B 1 205 ? -12.203 28.859 -2.4 1 96.5 205 ALA B N 1
ATOM 4263 C CA . ALA B 1 205 ? -13.445 28.141 -2.141 1 96.5 205 ALA B CA 1
ATOM 4264 C C . ALA B 1 205 ? -14.648 29.078 -2.145 1 96.5 205 ALA B C 1
ATOM 4266 O O . ALA B 1 205 ? -14.633 30.109 -1.477 1 96.5 205 ALA B O 1
ATOM 4267 N N . ASP B 1 206 ? -15.711 28.703 -2.895 1 95.88 206 ASP B N 1
ATOM 4268 C CA . ASP B 1 206 ? -16.922 29.531 -2.906 1 95.88 206 ASP B CA 1
ATOM 4269 C C . ASP B 1 206 ? -17.984 28.938 -1.991 1 95.88 206 ASP B C 1
ATOM 4271 O O . ASP B 1 206 ? -19.094 29.484 -1.879 1 95.88 206 ASP B O 1
ATOM 4275 N N . ARG B 1 207 ? -17.641 27.797 -1.361 1 97.19 207 ARG B N 1
ATOM 4276 C CA . ARG B 1 207 ? -18.516 27.156 -0.388 1 97.19 207 ARG B CA 1
ATOM 4277 C C . ARG B 1 207 ? -17.719 26.688 0.83 1 97.19 207 ARG B C 1
ATOM 4279 O O . ARG B 1 207 ? -16.484 26.625 0.793 1 97.19 207 ARG B O 1
ATOM 4286 N N . PHE B 1 208 ? -18.391 26.453 1.901 1 97.38 208 PHE B N 1
ATOM 4287 C CA . PHE B 1 208 ? -17.844 25.859 3.111 1 97.38 208 PHE B CA 1
ATOM 4288 C C . PHE B 1 208 ? -18.859 24.953 3.791 1 97.38 208 PHE B C 1
ATOM 4290 O O . PHE B 1 208 ? -20.016 24.875 3.365 1 97.38 208 PHE B O 1
ATOM 4297 N N . THR B 1 209 ? -18.406 24.156 4.789 1 97.69 209 THR B N 1
ATOM 4298 C CA . THR B 1 209 ? -19.297 23.266 5.531 1 97.69 209 THR B CA 1
ATOM 4299 C C . THR B 1 209 ? -19.625 23.859 6.898 1 97.69 209 THR B C 1
ATOM 4301 O O . THR B 1 209 ? -18.859 23.703 7.852 1 97.69 209 THR B O 1
ATOM 4304 N N . PRO B 1 210 ? -20.859 24.5 6.992 1 97.19 210 PRO B N 1
ATOM 4305 C CA . PRO B 1 210 ? -21.234 25.016 8.312 1 97.19 210 PRO B CA 1
ATOM 4306 C C . PRO B 1 210 ? -21.281 23.906 9.375 1 97.19 210 PRO B C 1
ATOM 4308 O O . PRO B 1 210 ? -21.547 22.75 9.055 1 97.19 210 PRO B O 1
ATOM 4311 N N . VAL B 1 211 ? -21.016 24.312 10.617 1 96.06 211 VAL B N 1
ATOM 4312 C CA . VAL B 1 211 ? -20.984 23.328 11.695 1 96.06 211 VAL B CA 1
ATOM 4313 C C . VAL B 1 211 ? -21.984 23.719 12.781 1 96.06 211 VAL B C 1
ATOM 4315 O O . VAL B 1 211 ? -22.344 24.891 12.906 1 96.06 211 VAL B O 1
ATOM 4318 N N . GLY B 1 212 ? -22.438 22.719 13.523 1 92.88 212 GLY B N 1
ATOM 4319 C CA . GLY B 1 212 ? -23.219 22.953 14.727 1 92.88 212 GLY B CA 1
ATOM 4320 C C . GLY B 1 212 ? -22.359 23.297 15.93 1 92.88 212 GLY B C 1
ATOM 4321 O O . GLY B 1 212 ? -21.172 23.594 15.789 1 92.88 212 GLY B O 1
ATOM 4322 N N . GLN B 1 213 ? -22.953 23.281 17.141 1 91.12 213 GLN B N 1
ATOM 4323 C CA . GLN B 1 213 ? -22.266 23.625 18.375 1 91.12 213 GLN B CA 1
ATOM 4324 C C . GLN B 1 213 ? -21.156 22.625 18.703 1 91.12 213 GLN B C 1
ATOM 4326 O O . GLN B 1 213 ? -20.172 22.969 19.328 1 91.12 213 GLN B O 1
ATOM 4331 N N . ASP B 1 214 ? -21.344 21.422 18.234 1 93.12 214 ASP B N 1
ATOM 4332 C CA . ASP B 1 214 ? -20.375 20.359 18.5 1 93.12 214 ASP B CA 1
ATOM 4333 C C . ASP B 1 214 ? -19.297 20.312 17.406 1 93.12 214 ASP B C 1
ATOM 4335 O O . ASP B 1 214 ? -18.469 19.406 17.391 1 93.12 214 ASP B O 1
ATOM 4339 N N . LEU B 1 215 ? -19.312 21.297 16.438 1 94.19 215 LEU B N 1
ATOM 4340 C CA . LEU B 1 215 ? -18.344 21.5 15.367 1 94.19 215 LEU B CA 1
ATOM 4341 C C . LEU B 1 215 ? -18.438 20.375 14.328 1 94.19 215 LEU B C 1
ATOM 4343 O O . LEU B 1 215 ? -17.516 20.172 13.539 1 94.19 215 LEU B O 1
ATOM 4347 N N . ILE B 1 216 ? -19.594 19.625 14.367 1 97.69 216 ILE B N 1
ATOM 4348 C CA . ILE B 1 216 ? -19.891 18.656 13.328 1 97.69 216 ILE B CA 1
ATOM 4349 C C . ILE B 1 216 ? -20.562 19.344 12.148 1 97.69 216 ILE B C 1
ATOM 4351 O O . ILE B 1 216 ? -21.5 20.141 12.336 1 97.69 216 ILE B O 1
ATOM 4355 N N . PRO B 1 217 ? -20.109 19.109 10.945 1 97.56 217 PRO B N 1
ATOM 4356 C CA . PRO B 1 217 ? -20.766 19.719 9.789 1 97.56 217 PRO B CA 1
ATOM 4357 C C . PRO B 1 217 ? -22.25 19.375 9.711 1 97.56 217 PRO B C 1
ATOM 4359 O O . PRO B 1 217 ? -22.641 18.234 10.008 1 97.56 217 PRO B O 1
ATOM 4362 N N . THR B 1 218 ? -23.094 20.234 9.25 1 97.25 218 THR B N 1
ATOM 4363 C CA . THR B 1 218 ? -24.547 20.062 9.148 1 97.25 218 THR B CA 1
ATOM 4364 C C . THR B 1 218 ? -24.891 19.234 7.91 1 97.25 218 THR B C 1
ATOM 4366 O O . THR B 1 218 ? -26.016 18.75 7.781 1 97.25 218 THR B O 1
ATOM 4369 N N . GLY B 1 219 ? -23.953 19.109 7.016 1 96.69 219 GLY B N 1
ATOM 4370 C CA . GLY B 1 219 ? -24.219 18.484 5.73 1 96.69 219 GLY B CA 1
ATOM 4371 C C . GLY B 1 219 ? -24.406 19.484 4.605 1 96.69 219 GLY B C 1
ATOM 4372 O O . GLY B 1 219 ? -24.359 19.109 3.428 1 96.69 219 GLY B O 1
ATOM 4373 N N . GLU B 1 220 ? -24.609 20.688 4.961 1 96.5 220 GLU B N 1
ATOM 4374 C CA . GLU B 1 220 ? -24.781 21.734 3.969 1 96.5 220 GLU B CA 1
ATOM 4375 C C . GLU B 1 220 ? -23.453 22.156 3.354 1 96.5 220 GLU B C 1
ATOM 4377 O O . GLU B 1 220 ? -22.422 22.156 4.031 1 96.5 220 GLU B O 1
ATOM 4382 N N . LEU B 1 221 ? -23.484 22.438 2.029 1 96.81 221 LEU B N 1
ATOM 4383 C CA . LEU B 1 221 ? -22.406 23.172 1.352 1 96.81 221 LEU B CA 1
ATOM 4384 C C . LEU B 1 221 ? -22.828 24.625 1.088 1 96.81 221 LEU B C 1
ATOM 4386 O O . LEU B 1 221 ? -23.344 24.938 0.014 1 96.81 221 LEU B O 1
ATOM 4390 N N . ALA B 1 222 ? -22.547 25.422 2.021 1 97.44 222 ALA B N 1
ATOM 4391 C CA . ALA B 1 222 ? -23.078 26.781 1.998 1 97.44 222 ALA B CA 1
ATOM 4392 C C . ALA B 1 222 ? -22.156 27.719 1.216 1 97.44 222 ALA B C 1
ATOM 4394 O O . ALA B 1 222 ? -20.922 27.594 1.288 1 97.44 222 ALA B O 1
ATOM 4395 N N . SER B 1 223 ? -22.75 28.641 0.498 1 97.44 223 SER B N 1
ATOM 4396 C CA . SER B 1 223 ? -21.953 29.656 -0.187 1 97.44 223 SER B CA 1
ATOM 4397 C C . SER B 1 223 ? -21.219 30.547 0.809 1 97.44 223 SER B C 1
ATOM 4399 O O . SER B 1 223 ? -21.766 30.891 1.854 1 97.44 223 SER B O 1
ATOM 4401 N N . VAL B 1 224 ? -20.031 30.938 0.463 1 97.19 224 VAL B N 1
ATOM 4402 C CA . VAL B 1 224 ? -19.297 31.859 1.332 1 97.19 224 VAL B CA 1
ATOM 4403 C C . VAL B 1 224 ? -19.734 33.281 1.063 1 97.19 224 VAL B C 1
ATOM 4405 O O . VAL B 1 224 ? -19.453 34.188 1.854 1 97.19 224 VAL B O 1
ATOM 4408 N N . ARG B 1 225 ? -20.391 33.5 -0.052 1 96.69 225 ARG B N 1
ATOM 4409 C CA . ARG B 1 225 ? -20.75 34.875 -0.471 1 96.69 225 ARG B CA 1
ATOM 4410 C C . ARG B 1 225 ? -21.578 35.562 0.605 1 96.69 225 ARG B C 1
ATOM 4412 O O . ARG B 1 225 ? -22.562 35.031 1.104 1 96.69 225 ARG B O 1
ATOM 4419 N N . GLY B 1 226 ? -21.188 36.719 0.963 1 94.44 226 GLY B N 1
ATOM 4420 C CA . GLY B 1 226 ? -21.922 37.562 1.906 1 94.44 226 GLY B CA 1
ATOM 4421 C C . GLY B 1 226 ? -21.734 37.125 3.35 1 94.44 226 GLY B C 1
ATOM 4422 O O . GLY B 1 226 ? -22.438 37.594 4.242 1 94.44 226 GLY B O 1
ATOM 4423 N N . THR B 1 227 ? -20.812 36.25 3.545 1 94.38 227 THR B N 1
ATOM 4424 C CA . THR B 1 227 ? -20.547 35.781 4.898 1 94.38 227 THR B CA 1
ATOM 4425 C C . THR B 1 227 ? -19.125 36.125 5.328 1 94.38 227 THR B C 1
ATOM 4427 O O . THR B 1 227 ? -18.344 36.625 4.531 1 94.38 227 THR B O 1
ATOM 4430 N N . ALA B 1 228 ? -18.859 35.906 6.582 1 93.19 228 ALA B N 1
ATOM 4431 C CA . ALA B 1 228 ? -17.531 36.125 7.137 1 93.19 228 ALA B CA 1
ATOM 4432 C C . ALA B 1 228 ? -16.516 35.156 6.523 1 93.19 228 ALA B C 1
ATOM 4434 O O . ALA B 1 228 ? -15.312 35.375 6.609 1 93.19 228 ALA B O 1
ATOM 4435 N N . TYR B 1 229 ? -17.016 34.156 5.836 1 96.06 229 TYR B N 1
ATOM 4436 C CA . TYR B 1 229 ? -16.156 33.094 5.32 1 96.06 229 TYR B CA 1
ATOM 4437 C C . TYR B 1 229 ? -15.781 33.344 3.869 1 96.06 229 TYR B C 1
ATOM 4439 O O . TYR B 1 229 ? -15.125 32.531 3.234 1 96.06 229 TYR B O 1
ATOM 4447 N N . ASP B 1 230 ? -16.203 34.5 3.365 1 96.75 230 ASP B N 1
ATOM 4448 C CA . ASP B 1 230 ? -15.836 34.875 2.004 1 96.75 230 ASP B CA 1
ATOM 4449 C C . ASP B 1 230 ? -14.375 35.344 1.938 1 96.75 230 ASP B C 1
ATOM 4451 O O . ASP B 1 230 ? -14.078 36.531 2.131 1 96.75 230 ASP B O 1
ATOM 4455 N N . LEU B 1 231 ? -13.508 34.375 1.748 1 97.31 231 LEU B N 1
ATOM 4456 C CA . LEU B 1 231 ? -12.078 34.625 1.663 1 97.31 231 LEU B CA 1
ATOM 4457 C C . LEU B 1 231 ? -11.578 34.469 0.23 1 97.31 231 LEU B C 1
ATOM 4459 O O . LEU B 1 231 ? -10.391 34.25 0.003 1 97.31 231 LEU B O 1
ATOM 4463 N N . ARG B 1 232 ? -12.438 34.656 -0.862 1 97 232 ARG B N 1
ATOM 4464 C CA . ARG B 1 232 ? -12.086 34.5 -2.266 1 97 232 ARG B CA 1
ATOM 4465 C C . ARG B 1 232 ? -11.195 35.625 -2.758 1 97 232 ARG B C 1
ATOM 4467 O O . ARG B 1 232 ? -10.406 35.438 -3.689 1 97 232 ARG B O 1
ATOM 4474 N N . SER B 1 233 ? -11.328 36.656 -2.086 1 97.19 233 SER B N 1
ATOM 4475 C CA . SER B 1 233 ? -10.43 37.781 -2.297 1 97.19 233 SER B CA 1
ATOM 4476 C C . SER B 1 233 ? -9.508 38 -1.098 1 97.19 233 SER B C 1
ATOM 4478 O O . SER B 1 233 ? -9.938 37.844 0.05 1 97.19 233 SER B O 1
ATOM 4480 N N . PRO B 1 234 ? -8.281 38.438 -1.404 1 97.56 234 PRO B N 1
ATOM 4481 C CA . PRO B 1 234 ? -7.355 38.594 -0.281 1 97.56 234 PRO B CA 1
ATOM 4482 C C . PRO B 1 234 ? -7.871 39.594 0.762 1 97.56 234 PRO B C 1
ATOM 4484 O O . PRO B 1 234 ? -8.391 40.656 0.409 1 97.56 234 PRO B O 1
ATOM 4487 N N . THR B 1 235 ? -7.805 39.25 2.002 1 97.56 235 THR B N 1
ATOM 4488 C CA . THR B 1 235 ? -8.109 40.094 3.16 1 97.56 235 THR B CA 1
ATOM 4489 C C . THR B 1 235 ? -7.207 39.719 4.336 1 97.56 235 THR B C 1
ATOM 4491 O O . THR B 1 235 ? -6.613 38.656 4.363 1 97.56 235 THR B O 1
ATOM 4494 N N . THR B 1 236 ? -6.98 40.625 5.25 1 97.94 236 THR B N 1
ATOM 4495 C CA . THR B 1 236 ? -6.145 40.281 6.402 1 97.94 236 THR B CA 1
ATOM 4496 C C . THR B 1 236 ? -6.945 39.5 7.445 1 97.94 236 THR B C 1
ATOM 4498 O O . THR B 1 236 ? -8.164 39.656 7.547 1 97.94 236 THR B O 1
ATOM 4501 N N . PHE B 1 237 ? -6.301 38.688 8.227 1 97.75 237 PHE B N 1
ATOM 4502 C CA . PHE B 1 237 ? -6.961 38.062 9.383 1 97.75 237 PHE B CA 1
ATOM 4503 C C . PHE B 1 237 ? -7.48 39.125 10.336 1 97.75 237 PHE B C 1
ATOM 4505 O O . PHE B 1 237 ? -8.523 38.969 10.969 1 97.75 237 PHE B O 1
ATOM 4512 N N . GLY B 1 238 ? -6.746 40.25 10.391 1 96.56 238 GLY B N 1
ATOM 4513 C CA . GLY B 1 238 ? -7.207 41.344 11.211 1 96.56 238 GLY B CA 1
ATOM 4514 C C . GLY B 1 238 ? -8.594 41.844 10.828 1 96.56 238 GLY B C 1
ATOM 4515 O O . GLY B 1 238 ? -9.391 42.219 11.695 1 96.56 238 GLY B O 1
ATOM 4516 N N . GLU B 1 239 ? -8.883 41.844 9.594 1 95.75 239 GLU B N 1
ATOM 4517 C CA . GLU B 1 239 ? -10.18 42.312 9.102 1 95.75 239 GLU B CA 1
ATOM 4518 C C . GLU B 1 239 ? -11.211 41.188 9.164 1 95.75 239 GLU B C 1
ATOM 4520 O O . GLU B 1 239 ? -12.391 41.406 9.438 1 95.75 239 GLU B O 1
ATOM 4525 N N . ALA B 1 240 ? -10.797 40 8.906 1 95.38 240 ALA B N 1
ATOM 4526 C CA . ALA B 1 240 ? -11.711 38.875 8.719 1 95.38 240 ALA B CA 1
ATOM 4527 C C . ALA B 1 240 ? -12.164 38.312 10.062 1 95.38 240 ALA B C 1
ATOM 4529 O O . ALA B 1 240 ? -13.328 37.938 10.227 1 95.38 240 ALA B O 1
ATOM 4530 N N . LEU B 1 241 ? -11.266 38.188 11.023 1 95.12 241 LEU B N 1
ATOM 4531 C CA . LEU B 1 241 ? -11.5 37.438 12.258 1 95.12 241 LEU B CA 1
ATOM 4532 C C . LEU B 1 241 ? -12.648 38.062 13.055 1 95.12 241 LEU B C 1
ATOM 4534 O O . LEU B 1 241 ? -13.508 37.344 13.562 1 95.12 241 LEU B O 1
ATOM 4538 N N . PRO B 1 242 ? -12.695 39.406 13.148 1 92.19 242 PRO B N 1
ATOM 4539 C CA . PRO B 1 242 ? -13.789 40 13.922 1 92.19 242 PRO B CA 1
ATOM 4540 C C . PRO B 1 242 ? -15.164 39.656 13.336 1 92.19 242 PRO B C 1
ATOM 4542 O O . PRO B 1 242 ? -16.172 39.75 14.039 1 92.19 242 PRO B O 1
ATOM 4545 N N . ARG B 1 243 ? -15.242 39.312 12.094 1 91.38 243 ARG B N 1
ATOM 4546 C CA . ARG B 1 243 ? -16.516 39.031 11.422 1 91.38 243 ARG B CA 1
ATOM 4547 C C . ARG B 1 243 ? -16.891 37.562 11.578 1 91.38 243 ARG B C 1
ATOM 4549 O O . ARG B 1 243 ? -18.047 37.188 11.312 1 91.38 243 ARG B O 1
ATOM 4556 N N . ALA B 1 244 ? -15.938 36.75 11.914 1 89.75 244 ALA B N 1
ATOM 4557 C CA . ALA B 1 244 ? -16.188 35.312 11.992 1 89.75 244 ALA B CA 1
ATOM 4558 C C . ALA B 1 244 ? -16.922 34.938 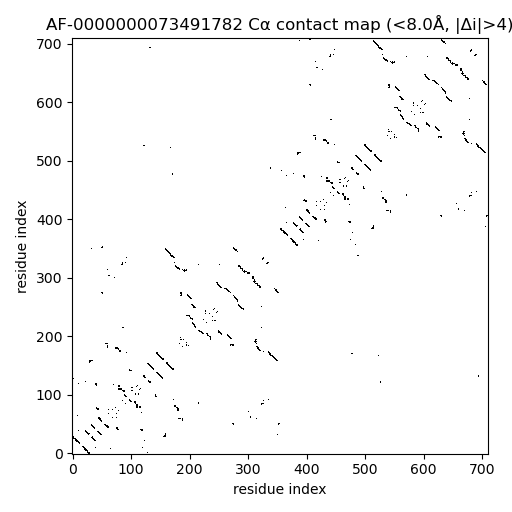13.281 1 89.75 244 ALA B C 1
ATOM 4560 O O . ALA B 1 244 ? -16.484 35.312 14.375 1 89.75 244 ALA B O 1
ATOM 4561 N N . PRO B 1 245 ? -18.031 34.25 13.086 1 82.56 245 PRO B N 1
ATOM 4562 C CA . PRO B 1 245 ? -18.703 33.781 14.297 1 82.56 245 PRO B CA 1
ATOM 4563 C C . PRO B 1 245 ? -17.859 32.812 15.109 1 82.56 245 PRO B C 1
ATOM 4565 O O . PRO B 1 245 ? -17.125 32 14.539 1 82.56 245 PRO B O 1
ATOM 4568 N N . GLY B 1 246 ? -17.922 32.719 16.531 1 77.5 246 GLY B N 1
ATOM 4569 C CA . GLY B 1 246 ? -17.266 31.734 17.375 1 77.5 246 GLY B CA 1
ATOM 4570 C C . GLY B 1 246 ? -15.805 32.031 17.609 1 77.5 246 GLY B C 1
ATOM 4571 O O . GLY B 1 246 ? -15.016 31.125 17.906 1 77.5 246 GLY B O 1
ATOM 4572 N N . ASN B 1 247 ? -15.336 33.219 17.469 1 81.25 247 ASN B N 1
ATOM 4573 C CA . ASN B 1 247 ? -13.992 33.656 17.812 1 81.25 247 ASN B CA 1
ATOM 4574 C C . ASN B 1 247 ? -12.977 33.281 16.75 1 81.25 247 ASN B C 1
ATOM 4576 O O . ASN B 1 247 ? -11.844 32.906 17.062 1 81.25 247 ASN B O 1
ATOM 4580 N N . GLY B 1 248 ? -13.242 33.125 15.602 1 93.19 248 GLY B N 1
ATOM 4581 C CA . GLY B 1 248 ? -12.273 32.875 14.539 1 93.19 248 GLY B CA 1
ATOM 4582 C C . GLY B 1 248 ? -12.688 31.766 13.594 1 93.19 248 GLY B C 1
ATOM 4583 O O . GLY B 1 248 ? -13.859 31.391 13.547 1 93.19 248 GLY B O 1
ATOM 4584 N N . PHE B 1 249 ? -11.742 31.328 12.773 1 96.06 249 PHE B N 1
ATOM 4585 C CA . PHE B 1 249 ? -12.039 30.312 11.766 1 96.06 249 PHE B CA 1
ATOM 4586 C C . PHE B 1 249 ? -11.703 28.922 12.281 1 96.06 249 PHE B C 1
ATOM 4588 O O . PHE B 1 249 ? -10.695 28.719 12.961 1 96.06 249 PHE B O 1
ATOM 4595 N N . ASP B 1 250 ? -12.5 27.969 12.109 1 96.62 250 ASP B N 1
ATOM 4596 C CA . ASP B 1 250 ? -12.312 26.531 12.289 1 96.62 250 ASP B CA 1
ATOM 4597 C C . ASP B 1 250 ? -13.281 25.734 11.422 1 96.62 250 ASP B C 1
ATOM 4599 O O . ASP B 1 250 ? -14.102 24.969 11.938 1 96.62 250 ASP B O 1
ATOM 4603 N N . HIS B 1 251 ? -13.109 25.969 10.141 1 97.25 251 HIS B N 1
ATOM 4604 C CA . HIS B 1 251 ? -14.094 25.453 9.195 1 97.25 251 HIS B CA 1
ATOM 4605 C C . HIS B 1 251 ? -13.43 24.844 7.973 1 97.25 251 HIS B C 1
ATOM 4607 O O . HIS B 1 251 ? -12.344 25.266 7.574 1 97.25 251 HIS B O 1
ATOM 4613 N N . ASN B 1 252 ? -14.109 23.844 7.527 1 98.06 252 ASN B N 1
ATOM 4614 C CA . ASN B 1 252 ? -13.719 23.25 6.254 1 98.06 252 ASN B CA 1
ATOM 4615 C C . ASN B 1 252 ? -14.258 24.047 5.07 1 98.06 252 ASN B C 1
ATOM 4617 O O . ASN B 1 252 ? -15.461 24.312 4.996 1 98.06 252 ASN B O 1
ATOM 4621 N N . PHE B 1 253 ? -13.383 24.484 4.188 1 97.88 253 PHE B N 1
ATOM 4622 C CA . PHE B 1 253 ? -13.75 25.141 2.943 1 97.88 253 PHE B CA 1
ATOM 4623 C C . PHE B 1 253 ? -13.758 24.156 1.783 1 97.88 253 PHE B C 1
ATOM 4625 O O . PHE B 1 253 ? -12.875 23.297 1.687 1 97.88 253 PHE B O 1
ATOM 4632 N N . CYS B 1 254 ? -14.781 24.234 0.938 1 96.81 254 CYS B N 1
ATOM 4633 C CA . CYS B 1 254 ? -14.953 23.328 -0.185 1 96.81 254 CYS B CA 1
ATOM 4634 C C . CYS B 1 254 ? -14.219 23.828 -1.419 1 96.81 254 CYS B C 1
ATOM 4636 O O . CYS B 1 254 ? -14.594 24.859 -1.993 1 96.81 254 CYS B O 1
ATOM 4638 N N . LEU B 1 255 ? -13.211 23.109 -1.828 1 94.06 255 LEU B N 1
ATOM 4639 C CA . LEU B 1 255 ? -12.422 23.547 -2.969 1 94.06 255 LEU B CA 1
ATOM 4640 C C . LEU B 1 255 ? -13.109 23.188 -4.281 1 94.06 255 LEU B C 1
ATOM 4642 O O . LEU B 1 255 ? -13.688 22.109 -4.41 1 94.06 255 LEU B O 1
ATOM 4646 N N . GLN B 1 256 ? -13.828 24.234 -5.266 1 69.88 256 GLN B N 1
ATOM 4647 C CA . GLN B 1 256 ? -14.617 24.188 -6.488 1 69.88 256 GLN B CA 1
ATOM 4648 C C . GLN B 1 256 ? -14.102 23.109 -7.441 1 69.88 256 GLN B C 1
ATOM 4650 O O . GLN B 1 256 ? -14.891 22.422 -8.109 1 69.88 256 GLN B O 1
ATOM 4655 N N . PHE B 1 257 ? -12.977 23.188 -8.25 1 55.91 257 PHE B N 1
ATOM 4656 C CA . PHE B 1 257 ? -12.586 22.672 -9.555 1 55.91 257 PHE B CA 1
ATOM 4657 C C . PHE B 1 257 ? -12.117 21.219 -9.438 1 55.91 257 PHE B C 1
ATOM 4659 O O . PHE B 1 257 ? -11.492 20.688 -10.367 1 55.91 257 PHE B O 1
ATOM 4666 N N . LYS B 1 258 ? -12.398 20.547 -8.484 1 52.75 258 LYS B N 1
ATOM 4667 C CA . LYS B 1 258 ? -11.359 19.609 -8.07 1 52.75 258 LYS B CA 1
ATOM 4668 C C . LYS B 1 258 ? -11.352 18.375 -8.961 1 52.75 258 LYS B C 1
ATOM 4670 O O . LYS B 1 258 ? -12.242 17.516 -8.859 1 52.75 258 LYS B O 1
ATOM 4675 N N . HIS B 1 259 ? -11.047 18.422 -10.156 1 52.44 259 HIS B N 1
ATOM 4676 C CA . HIS B 1 259 ? -10.742 17.047 -10.555 1 52.44 259 HIS B CA 1
ATOM 4677 C C . HIS B 1 259 ? -9.898 16.359 -9.492 1 52.44 259 HIS B C 1
ATOM 4679 O O . HIS B 1 259 ? -8.734 16.719 -9.273 1 52.44 259 HIS B O 1
ATOM 4685 N N . ARG B 1 260 ? -10.477 15.672 -8.562 1 56.06 260 ARG B N 1
ATOM 4686 C CA . ARG B 1 260 ? -9.812 14.883 -7.527 1 56.06 260 ARG B CA 1
ATOM 4687 C C . ARG B 1 260 ? -8.586 14.172 -8.078 1 56.06 260 ARG B C 1
ATOM 4689 O O . ARG B 1 260 ? -8.625 13.602 -9.172 1 56.06 260 ARG B O 1
ATOM 4696 N N . GLY B 1 261 ? -7.461 14.484 -7.504 1 66 261 GLY B N 1
ATOM 4697 C CA . GLY B 1 261 ? -6.234 13.781 -7.836 1 66 261 GLY B CA 1
ATOM 4698 C C . GLY B 1 261 ? -5.145 14.688 -8.367 1 66 261 GLY B C 1
ATOM 4699 O O . GLY B 1 261 ? -3.965 14.328 -8.359 1 66 261 GLY B O 1
ATOM 4700 N N . GLU B 1 262 ? -5.59 15.945 -8.773 1 82.94 262 GLU B N 1
ATOM 4701 C CA . GLU B 1 262 ? -4.547 16.844 -9.242 1 82.94 262 GLU B CA 1
ATOM 4702 C C . GLU B 1 262 ? -4.195 17.891 -8.18 1 82.94 262 GLU B C 1
ATOM 4704 O O . GLU B 1 262 ? -5.062 18.312 -7.414 1 82.94 262 GLU B O 1
ATOM 4709 N N . LEU B 1 263 ? -2.963 18.25 -8.125 1 92.69 263 LEU B N 1
ATOM 4710 C CA . LEU B 1 263 ? -2.51 19.281 -7.203 1 92.69 263 LEU B CA 1
ATOM 4711 C C . LEU B 1 263 ? -2.986 20.656 -7.648 1 92.69 263 LEU B C 1
ATOM 4713 O O . LEU B 1 263 ? -2.625 21.125 -8.727 1 92.69 263 LEU B O 1
ATOM 4717 N N . GLU B 1 264 ? -3.838 21.281 -6.855 1 93.5 264 GLU B N 1
ATOM 4718 C CA . GLU B 1 264 ? -4.367 22.609 -7.16 1 93.5 264 GLU B CA 1
ATOM 4719 C C . GLU B 1 264 ? -4.223 23.547 -5.965 1 93.5 264 GLU B C 1
ATOM 4721 O O . GLU B 1 264 ? -4.152 23.094 -4.82 1 93.5 264 GLU B O 1
ATOM 4726 N N . LEU B 1 265 ? -4.246 24.859 -6.27 1 96.06 265 LEU B N 1
ATOM 4727 C CA . LEU B 1 265 ? -4.102 25.859 -5.223 1 96.06 265 LEU B CA 1
ATOM 4728 C C . LEU B 1 265 ? -5.336 25.891 -4.328 1 96.06 265 LEU B C 1
ATOM 4730 O O . LEU B 1 265 ? -6.457 26.078 -4.812 1 96.06 265 LEU B O 1
ATOM 4734 N N . ALA B 1 266 ? -5.148 25.719 -3.084 1 97.06 266 ALA B N 1
ATOM 4735 C CA . ALA B 1 266 ? -6.234 25.719 -2.109 1 97.06 266 ALA B CA 1
ATOM 4736 C C . ALA B 1 266 ? -6.32 27.078 -1.396 1 97.06 266 ALA B C 1
ATOM 4738 O O . ALA B 1 266 ? -7.414 27.609 -1.2 1 97.06 266 ALA B O 1
ATOM 4739 N N . ALA B 1 267 ? -5.188 27.625 -1.034 1 98.44 267 ALA B N 1
ATOM 4740 C CA . ALA B 1 267 ? -5.148 28.844 -0.242 1 98.44 267 ALA B CA 1
ATOM 4741 C C . ALA B 1 267 ? -3.793 29.531 -0.371 1 98.44 267 ALA B C 1
ATOM 4743 O O . ALA B 1 267 ? -2.805 28.906 -0.761 1 98.44 267 ALA B O 1
ATOM 4744 N N . CYS B 1 268 ? -3.773 30.781 -0.12 1 98.69 268 CYS B N 1
ATOM 4745 C CA . CYS B 1 268 ? -2.564 31.594 -0.121 1 98.69 268 CYS B CA 1
ATOM 4746 C C . CYS B 1 268 ? -2.521 32.5 1.101 1 98.69 268 CYS B C 1
ATOM 4748 O O . CYS B 1 268 ? -3.537 33.094 1.483 1 98.69 268 CYS B O 1
ATOM 4750 N N . PHE B 1 269 ? -1.398 32.594 1.692 1 98.88 269 PHE B N 1
ATOM 4751 C CA . PHE B 1 269 ? -1.142 33.469 2.844 1 98.88 269 PHE B CA 1
ATOM 4752 C C . PHE B 1 269 ? 0.083 34.344 2.604 1 98.88 269 PHE B C 1
ATOM 4754 O O . PHE B 1 269 ? 1.064 33.875 2.006 1 98.88 269 PHE B O 1
ATOM 4761 N N . LEU B 1 270 ? 0.01 35.531 3.076 1 98.88 270 LEU B N 1
ATOM 4762 C CA . LEU B 1 270 ? 1.132 36.438 2.924 1 98.88 270 LEU B CA 1
ATOM 4763 C C . LEU B 1 270 ? 1.263 37.344 4.145 1 98.88 270 LEU B C 1
ATOM 4765 O O . LEU B 1 270 ? 0.284 37.969 4.57 1 98.88 270 LEU B O 1
ATOM 4769 N N . HIS B 1 271 ? 2.348 37.375 4.77 1 98.88 271 HIS B N 1
ATOM 4770 C CA . HIS B 1 271 ? 2.693 38.406 5.746 1 98.88 271 HIS B CA 1
ATOM 4771 C C . HIS B 1 271 ? 3.484 39.531 5.098 1 98.88 271 HIS B C 1
ATOM 4773 O O . HIS B 1 271 ? 4.711 39.469 5.008 1 98.88 271 HIS B O 1
ATOM 4779 N N . THR B 1 272 ? 2.848 40.594 4.805 1 98 272 THR B N 1
ATOM 4780 C CA . THR B 1 272 ? 3.396 41.656 3.971 1 98 272 THR B CA 1
ATOM 4781 C C . THR B 1 272 ? 4.625 42.281 4.629 1 98 272 THR B C 1
ATOM 4783 O O . THR B 1 272 ? 5.629 42.531 3.961 1 98 272 THR B O 1
ATOM 4786 N N . PRO B 1 273 ? 4.613 42.5 5.953 1 98.12 273 PRO B N 1
ATOM 4787 C CA . PRO B 1 273 ? 5.766 43.156 6.559 1 98.12 273 PRO B CA 1
ATOM 4788 C C . PRO B 1 273 ? 7.07 42.406 6.363 1 98.12 273 PRO B C 1
ATOM 4790 O O . PRO B 1 273 ? 8.109 43 6.102 1 98.12 273 PRO B O 1
ATOM 4793 N N . THR B 1 274 ? 7.066 41.094 6.473 1 98.5 274 THR B N 1
ATOM 4794 C CA . THR B 1 274 ? 8.289 40.344 6.305 1 98.5 274 THR B CA 1
ATOM 4795 C C . THR B 1 274 ? 8.477 39.906 4.848 1 98.5 274 THR B C 1
ATOM 4797 O O . THR B 1 274 ? 9.57 39.531 4.438 1 98.5 274 THR B O 1
ATOM 4800 N N . GLY B 1 275 ? 7.414 39.906 4.098 1 98.62 275 GLY B N 1
ATOM 4801 C CA . GLY B 1 275 ? 7.434 39.438 2.727 1 98.62 275 GLY B CA 1
ATOM 4802 C C . GLY B 1 275 ? 7.266 37.938 2.613 1 98.62 275 GLY B C 1
ATOM 4803 O O . GLY B 1 275 ? 7.199 37.375 1.507 1 98.62 275 GLY B O 1
ATOM 4804 N N . ARG B 1 276 ? 7.195 37.188 3.73 1 98.81 276 ARG B N 1
ATOM 4805 C CA . ARG B 1 276 ? 7.043 35.719 3.678 1 98.81 276 ARG B CA 1
ATOM 4806 C C . ARG B 1 276 ? 5.648 35.344 3.205 1 98.81 276 ARG B C 1
ATOM 4808 O O . ARG B 1 276 ? 4.652 35.875 3.686 1 98.81 276 ARG B O 1
ATOM 4815 N N . GLY B 1 277 ? 5.609 34.438 2.242 1 98.81 277 GLY B N 1
ATOM 4816 C CA . GLY B 1 277 ? 4.359 33.906 1.716 1 98.81 277 GLY B CA 1
ATOM 4817 C C . GLY B 1 277 ? 4.293 32.406 1.713 1 98.81 277 GLY B C 1
ATOM 4818 O O . GLY B 1 277 ? 5.324 31.734 1.764 1 98.81 277 GLY B O 1
ATOM 4819 N N . LEU B 1 278 ? 3.039 31.859 1.725 1 98.88 278 LEU B N 1
ATOM 4820 C CA . LEU B 1 278 ? 2.744 30.422 1.696 1 98.88 278 LEU B CA 1
ATOM 4821 C C . LEU B 1 278 ? 1.575 30.141 0.761 1 98.88 278 LEU B C 1
ATOM 4823 O O . LEU B 1 278 ? 0.48 30.672 0.941 1 98.88 278 LEU B O 1
ATOM 4827 N N . GLU B 1 279 ? 1.811 29.391 -0.262 1 98.69 279 GLU B N 1
ATOM 4828 C CA . GLU B 1 279 ? 0.758 28.781 -1.069 1 98.69 279 GLU B CA 1
ATOM 4829 C C . GLU B 1 279 ? 0.553 27.312 -0.694 1 98.69 279 GLU B C 1
ATOM 4831 O O . GLU B 1 279 ? 1.521 26.562 -0.543 1 98.69 279 GLU B O 1
ATOM 4836 N N . VAL B 1 280 ? -0.665 26.969 -0.486 1 98.56 280 VAL B N 1
ATOM 4837 C CA . VAL B 1 280 ? -0.993 25.578 -0.158 1 98.56 280 VAL B CA 1
ATOM 4838 C C . VAL B 1 280 ? -1.706 24.922 -1.339 1 98.56 280 VAL B C 1
ATOM 4840 O O . VAL B 1 280 ? -2.711 25.438 -1.831 1 98.56 280 VAL B O 1
ATOM 4843 N N . TYR B 1 281 ? -1.143 23.844 -1.838 1 97.5 281 TYR B N 1
ATOM 4844 C CA . TYR B 1 281 ? -1.73 23.047 -2.904 1 97.5 281 TYR B CA 1
ATOM 4845 C C . TYR B 1 281 ? -2.193 21.688 -2.379 1 97.5 281 TYR B C 1
ATOM 4847 O O . TYR B 1 281 ? -1.612 21.156 -1.433 1 97.5 281 TYR B O 1
ATOM 4855 N N . THR B 1 282 ? -3.232 21.125 -3 1 97.06 282 THR B N 1
ATOM 4856 C CA . THR B 1 282 ? -3.691 19.828 -2.529 1 97.06 282 THR B CA 1
ATOM 4857 C C . THR B 1 282 ? -4.492 19.109 -3.613 1 97.06 282 THR B C 1
ATOM 4859 O O . THR B 1 282 ? -4.969 19.75 -4.559 1 97.06 282 THR B O 1
ATOM 4862 N N . THR B 1 283 ? -4.59 17.797 -3.467 1 95.94 283 THR B N 1
ATOM 4863 C CA . THR B 1 283 ? -5.461 16.969 -4.301 1 95.94 283 THR B CA 1
ATOM 4864 C C . THR B 1 283 ? -6.809 16.75 -3.621 1 95.94 283 THR B C 1
ATOM 4866 O O . THR B 1 283 ? -7.719 16.172 -4.211 1 95.94 283 THR B O 1
ATOM 4869 N N . GLU B 1 284 ? -7.012 17.156 -2.385 1 96 284 GLU B N 1
ATOM 4870 C CA . GLU B 1 284 ? -8.219 16.891 -1.603 1 96 284 GLU B CA 1
ATOM 4871 C C . GLU B 1 284 ? -9.32 17.891 -1.932 1 96 284 GLU B C 1
ATOM 4873 O O . GLU B 1 284 ? -9.047 18.984 -2.439 1 96 284 GLU B O 1
ATOM 4878 N N . PRO B 1 285 ? -10.516 17.547 -1.598 1 95.5 285 PRO B N 1
ATOM 4879 C CA . PRO B 1 285 ? -11.641 18.422 -1.938 1 95.5 285 PRO B CA 1
ATOM 4880 C C . PRO B 1 285 ? -11.828 19.562 -0.947 1 95.5 285 PRO B C 1
ATOM 4882 O O . PRO B 1 285 ? -12.555 20.516 -1.229 1 95.5 285 PRO B O 1
ATOM 4885 N N . GLY B 1 286 ? -11.234 19.453 0.204 1 96.69 286 GLY B N 1
ATOM 4886 C CA . GLY B 1 286 ? -11.43 20.484 1.214 1 96.69 286 GLY B CA 1
ATOM 4887 C C . GLY B 1 286 ? -10.133 20.922 1.868 1 96.69 286 GLY B C 1
ATOM 4888 O O . GLY B 1 286 ? -9.094 20.281 1.716 1 96.69 286 GLY B O 1
ATOM 4889 N N . VAL B 1 287 ? -10.258 22.062 2.543 1 97.94 287 VAL B N 1
ATOM 4890 C CA . VAL B 1 287 ? -9.156 22.562 3.359 1 97.94 287 VAL B CA 1
ATOM 4891 C C . VAL B 1 287 ? -9.703 23.188 4.641 1 97.94 287 VAL B C 1
ATOM 4893 O O . VAL B 1 287 ? -10.625 24.016 4.59 1 97.94 287 VAL B O 1
ATOM 4896 N N . GLN B 1 288 ? -9.227 22.703 5.727 1 98.5 288 GLN B N 1
ATOM 4897 C CA . GLN B 1 288 ? -9.57 23.281 7.023 1 98.5 288 GLN B CA 1
ATOM 4898 C C . GLN B 1 288 ? -8.734 24.531 7.312 1 98.5 288 GLN B C 1
ATOM 4900 O O . GLN B 1 288 ? -7.504 24.484 7.246 1 98.5 288 GLN B O 1
ATOM 4905 N N . ILE B 1 289 ? -9.391 25.609 7.562 1 98.25 289 ILE B N 1
ATOM 4906 C CA . ILE B 1 289 ? -8.719 26.812 8.055 1 98.25 289 ILE B CA 1
ATOM 4907 C C . ILE B 1 289 ? -9.016 27 9.539 1 98.25 289 ILE B C 1
ATOM 4909 O O . ILE B 1 289 ? -10.18 27.109 9.938 1 98.25 289 ILE B O 1
ATOM 4913 N N . TYR B 1 290 ? -8.031 26.969 10.336 1 97.94 290 TYR B N 1
ATOM 4914 C CA . TYR B 1 290 ? -8.109 27.125 11.789 1 97.94 290 TYR B CA 1
ATOM 4915 C C . TYR B 1 290 ? -7.184 28.25 12.266 1 97.94 290 TYR B C 1
ATOM 4917 O O . TYR B 1 290 ? -6.004 28.281 11.898 1 97.94 290 TYR B O 1
ATOM 4925 N N . THR B 1 291 ? -7.656 29.156 13.055 1 98 291 THR B N 1
ATOM 4926 C CA . THR B 1 291 ? -6.863 30.328 13.383 1 98 291 THR B CA 1
ATOM 4927 C C . THR B 1 291 ? -6.426 30.297 14.844 1 98 291 THR B C 1
ATOM 4929 O O . THR B 1 291 ? -6.324 31.344 15.5 1 98 291 THR B O 1
ATOM 4932 N N . GLY B 1 292 ? -6.23 29.047 15.391 1 96.69 292 GLY B N 1
ATOM 4933 C CA . GLY B 1 292 ? -5.613 28.891 16.703 1 96.69 292 GLY B CA 1
ATOM 4934 C C . GLY B 1 292 ? -6.52 29.312 17.844 1 96.69 292 GLY B C 1
ATOM 4935 O O . GLY B 1 292 ? -6.043 29.766 18.891 1 96.69 292 GLY B O 1
ATOM 4936 N N . ASN B 1 293 ? -7.848 29.109 17.719 1 94.31 293 ASN B N 1
ATOM 4937 C CA . ASN B 1 293 ? -8.828 29.578 18.688 1 94.31 293 ASN B CA 1
ATOM 4938 C C . ASN B 1 293 ? -8.805 28.734 19.953 1 94.31 293 ASN B C 1
ATOM 4940 O O . ASN B 1 293 ? -9.352 29.141 20.984 1 94.31 293 ASN B O 1
ATOM 4944 N N . PHE B 1 294 ? -8.172 27.578 19.906 1 93.75 294 PHE B N 1
ATOM 4945 C CA . PHE B 1 294 ? -8.164 26.688 21.062 1 93.75 294 PHE B CA 1
ATOM 4946 C C . PHE B 1 294 ? -6.789 26.688 21.734 1 93.75 294 PHE B C 1
ATOM 4948 O O . PHE B 1 294 ? -6.559 25.938 22.688 1 93.75 294 PHE B O 1
ATOM 4955 N N . LEU B 1 295 ? -5.832 27.453 21.219 1 96.81 295 LEU B N 1
ATOM 4956 C CA . LEU B 1 295 ? -4.594 27.688 21.969 1 96.81 295 LEU B CA 1
ATOM 4957 C C . LEU B 1 295 ? -4.871 28.422 23.266 1 96.81 295 LEU B C 1
ATOM 4959 O O . LEU B 1 295 ? -5.855 29.156 23.375 1 96.81 295 LEU B O 1
ATOM 4963 N N . PRO B 1 296 ? -3.982 28.266 24.266 1 97.62 296 PRO B N 1
ATOM 4964 C CA . PRO B 1 296 ? -4.246 28.891 25.562 1 97.62 296 PRO B CA 1
ATOM 4965 C C . PRO B 1 296 ? -4.246 30.406 25.5 1 97.62 296 PRO B C 1
ATOM 4967 O O . PRO B 1 296 ? -3.447 31 24.766 1 97.62 296 PRO B O 1
ATOM 4970 N N . LYS B 1 297 ? -5.129 31 26.266 1 96.5 297 LYS B N 1
ATOM 4971 C CA . LYS B 1 297 ? -5.141 32.438 26.391 1 96.5 297 LYS B CA 1
ATOM 4972 C C . LYS B 1 297 ? -4.07 32.938 27.359 1 96.5 297 LYS B C 1
ATOM 4974 O O . LYS B 1 297 ? -3.453 33.969 27.141 1 96.5 297 LYS B O 1
ATOM 4979 N N . GLU B 1 298 ? -3.848 32.125 28.375 1 96.62 298 GLU B N 1
ATOM 4980 C CA . GLU B 1 298 ? -2.895 32.5 29.422 1 96.62 298 GLU B CA 1
ATOM 4981 C C . GLU B 1 298 ? -1.457 32.281 28.953 1 96.62 298 GLU B C 1
ATOM 4983 O O . GLU B 1 298 ? -1.155 31.297 28.281 1 96.62 298 GLU B O 1
ATOM 4988 N N . ALA B 1 299 ? -0.627 33.188 29.359 1 96.25 299 ALA B N 1
ATOM 4989 C CA . ALA B 1 299 ? 0.792 33.094 29.031 1 96.25 299 ALA B CA 1
ATOM 4990 C C . ALA B 1 299 ? 1.44 31.891 29.719 1 96.25 299 ALA B C 1
ATOM 4992 O O . ALA B 1 299 ? 1.036 31.516 30.812 1 96.25 299 ALA B O 1
ATOM 4993 N N . ASN B 1 300 ? 2.391 31.234 28.984 1 96.38 300 ASN B N 1
ATOM 4994 C CA . ASN B 1 300 ? 3.322 30.234 29.484 1 96.38 300 ASN B CA 1
ATOM 4995 C C . ASN B 1 300 ? 2.615 28.922 29.797 1 96.38 300 ASN B C 1
ATOM 4997 O O . ASN B 1 300 ? 3.184 28.031 30.453 1 96.38 300 ASN B O 1
ATOM 5001 N N . LYS B 1 301 ? 1.408 28.797 29.375 1 97.56 301 LYS B N 1
ATOM 5002 C CA . LYS B 1 301 ? 0.743 27.5 29.469 1 97.56 301 LYS B CA 1
ATOM 5003 C C . LYS B 1 301 ? 1.271 26.547 28.406 1 97.56 301 LYS B C 1
ATOM 5005 O O . LYS B 1 301 ? 1.332 25.344 28.625 1 97.56 301 LYS B O 1
ATOM 5010 N N . MET B 1 302 ? 1.491 27.047 27.25 1 98.25 302 MET B N 1
ATOM 5011 C CA . MET B 1 302 ? 2.184 26.344 26.172 1 98.25 302 MET B CA 1
ATOM 5012 C C . MET B 1 302 ? 3.479 27.062 25.797 1 98.25 302 MET B C 1
ATOM 5014 O O . MET B 1 302 ? 3.451 28.094 25.141 1 98.25 302 MET B O 1
ATOM 5018 N N . VAL B 1 303 ? 4.574 26.453 26.266 1 98.25 303 VAL B N 1
ATOM 5019 C CA . VAL B 1 303 ? 5.887 27.047 26.031 1 98.25 303 VAL B CA 1
ATOM 5020 C C . VAL B 1 303 ? 6.566 26.328 24.859 1 98.25 303 VAL B C 1
ATOM 5022 O O . VAL B 1 303 ? 6.84 25.125 24.938 1 98.25 303 VAL B O 1
ATOM 5025 N N . GLY B 1 304 ? 6.77 27.047 23.828 1 98.12 304 GLY B N 1
ATOM 5026 C CA . GLY B 1 304 ? 7.32 26.469 22.609 1 98.12 304 GLY B CA 1
ATOM 5027 C C . GLY B 1 304 ? 8.805 26.719 22.453 1 98.12 304 GLY B C 1
ATOM 5028 O O . GLY B 1 304 ? 9.547 26.719 23.438 1 98.12 304 GLY B O 1
ATOM 5029 N N . ARG B 1 305 ? 9.281 26.812 21.234 1 97.56 305 ARG B N 1
ATOM 5030 C CA . ARG B 1 305 ? 10.688 26.984 20.875 1 97.56 305 ARG B CA 1
ATOM 5031 C C . ARG B 1 305 ? 11.281 28.203 21.562 1 97.56 305 ARG B C 1
ATOM 5033 O O . ARG B 1 305 ? 10.648 29.266 21.625 1 97.56 305 ARG B O 1
ATOM 5040 N N . ASN B 1 306 ? 12.484 27.969 22.141 1 96.88 306 ASN B N 1
ATOM 5041 C CA . ASN B 1 306 ? 13.25 29.047 22.75 1 96.88 306 ASN B CA 1
ATOM 5042 C C . ASN B 1 306 ? 12.469 29.703 23.891 1 96.88 306 ASN B C 1
ATOM 5044 O O . ASN B 1 306 ? 12.562 30.922 24.078 1 96.88 306 ASN B O 1
ATOM 5048 N N . GLY B 1 307 ? 11.602 29.016 24.469 1 97.5 307 GLY B N 1
ATOM 5049 C CA . GLY B 1 307 ? 10.875 29.5 25.625 1 97.5 307 GLY B CA 1
ATOM 5050 C C . GLY B 1 307 ? 9.703 30.391 25.266 1 97.5 307 GLY B C 1
ATOM 5051 O O . GLY B 1 307 ? 9.094 31.016 26.141 1 97.5 307 GLY B O 1
ATOM 5052 N N . THR B 1 308 ? 9.359 30.469 24.016 1 98.06 308 THR B N 1
ATOM 5053 C CA . THR B 1 308 ? 8.281 31.328 23.547 1 98.06 308 THR B CA 1
ATOM 5054 C C . THR B 1 308 ? 6.93 30.828 24.047 1 98.06 308 THR B C 1
ATOM 5056 O O . THR B 1 308 ? 6.648 29.625 23.984 1 98.06 308 THR B O 1
ATOM 5059 N N . SER B 1 309 ? 6.133 31.766 24.531 1 98.19 309 SER B N 1
ATOM 5060 C CA . SER B 1 309 ? 4.773 31.438 24.938 1 98.19 309 SER B CA 1
ATOM 5061 C C . SER B 1 309 ? 3.822 31.438 23.75 1 98.19 309 SER B C 1
ATOM 5063 O O . SER B 1 309 ? 3.621 32.469 23.109 1 98.19 309 SER B O 1
ATOM 5065 N N . TYR B 1 310 ? 3.309 30.344 23.359 1 98.56 310 TYR B N 1
ATOM 5066 C CA . TYR B 1 310 ? 2.297 30.25 22.312 1 98.56 310 TYR B CA 1
ATOM 5067 C C . TYR B 1 310 ? 0.899 30.453 22.891 1 98.56 310 TYR B C 1
ATOM 5069 O O . TYR B 1 310 ? 0.497 29.734 23.812 1 98.56 310 TYR B O 1
ATOM 5077 N N . THR B 1 311 ? 0.14 31.406 22.359 1 98.06 311 THR B N 1
ATOM 5078 C CA . THR B 1 311 ? -1.139 31.781 22.953 1 98.06 311 THR B CA 1
ATOM 5079 C C . THR B 1 311 ? -2.225 31.891 21.891 1 98.06 311 THR B C 1
ATOM 5081 O O . THR B 1 311 ? -1.95 31.734 20.703 1 98.06 311 THR B O 1
ATOM 5084 N N . TYR B 1 312 ? -3.396 32.188 22.406 1 97.12 312 TYR B N 1
ATOM 5085 C CA . TYR B 1 312 ? -4.645 32.312 21.656 1 97.12 312 TYR B CA 1
ATOM 5086 C C . TYR B 1 312 ? -4.418 33.094 20.359 1 97.12 312 TYR B C 1
ATOM 5088 O O . TYR B 1 312 ? -3.832 34.188 20.375 1 97.12 312 TYR B O 1
ATOM 5096 N N . GLN B 1 313 ? -4.84 32.469 19.25 1 97.56 313 GLN B N 1
ATOM 5097 C CA . GLN B 1 313 ? -4.793 33.062 17.906 1 97.56 313 GLN B CA 1
ATOM 5098 C C . GLN B 1 313 ? -3.385 33.531 17.562 1 97.56 313 GLN B C 1
ATOM 5100 O O . GLN B 1 313 ? -3.211 34.594 16.969 1 97.56 313 GLN B O 1
ATOM 5105 N N . GLY B 1 314 ? -2.412 32.75 17.984 1 98.06 314 GLY B N 1
ATOM 5106 C CA . GLY B 1 314 ? -1.022 33.031 17.672 1 98.06 314 GLY B CA 1
ATOM 5107 C C . GLY B 1 314 ? -0.554 32.375 16.391 1 98.06 314 GLY B C 1
ATOM 5108 O O . GLY B 1 314 ? 0.536 32.688 15.898 1 98.06 314 GLY B O 1
ATOM 5109 N N . ALA B 1 315 ? -1.31 31.5 15.82 1 98.69 315 ALA B N 1
ATOM 5110 C CA . ALA B 1 315 ? -0.958 30.766 14.602 1 98.69 315 ALA B CA 1
ATOM 5111 C C . ALA B 1 315 ? -2.207 30.328 13.844 1 98.69 315 ALA B C 1
ATOM 5113 O O . ALA B 1 315 ? -3.312 30.344 14.391 1 98.69 315 ALA B O 1
ATOM 5114 N N . PHE B 1 316 ? -2.09 30.016 12.578 1 98.69 316 PHE B N 1
ATOM 5115 C CA . PHE B 1 316 ? -3.164 29.422 11.781 1 98.69 316 PHE B CA 1
ATOM 5116 C C . PHE B 1 316 ? -2.752 28.062 11.242 1 98.69 316 PHE B C 1
ATOM 5118 O O . PHE B 1 316 ? -1.56 27.75 11.141 1 98.69 316 PHE B O 1
ATOM 5125 N N . CYS B 1 317 ? -3.699 27.172 11.031 1 98.81 317 CYS B N 1
ATOM 5126 C CA . CYS B 1 317 ? -3.512 25.922 10.32 1 98.81 317 CYS B CA 1
ATOM 5127 C C . CYS B 1 317 ? -4.246 25.938 8.984 1 98.81 317 CYS B C 1
ATOM 5129 O O . CYS B 1 317 ? -5.316 26.531 8.867 1 98.81 317 CYS B O 1
ATOM 5131 N N . CYS B 1 318 ? -3.664 25.406 8 1 98.75 318 CYS B N 1
ATOM 5132 C CA . CYS B 1 318 ? -4.258 25.094 6.707 1 98.75 318 CYS B CA 1
ATOM 5133 C C . CYS B 1 318 ? -4.129 23.594 6.398 1 98.75 318 CYS B C 1
ATOM 5135 O O . CYS B 1 318 ? -3.059 23.141 5.996 1 98.75 318 CYS B O 1
ATOM 5137 N N . GLU B 1 319 ? -5.195 22.828 6.574 1 98.69 319 GLU B N 1
ATOM 5138 C CA . GLU B 1 319 ? -5.168 21.359 6.57 1 98.69 319 GLU B CA 1
ATOM 5139 C C . GLU B 1 319 ? -5.984 20.797 5.41 1 98.69 319 GLU B C 1
ATOM 5141 O O . GLU B 1 319 ? -7.191 20.594 5.539 1 98.69 319 GLU B O 1
ATOM 5146 N N . PRO B 1 320 ? -5.301 20.562 4.289 1 97.75 320 PRO B N 1
ATOM 5147 C CA . PRO B 1 320 ? -6.039 19.844 3.244 1 97.75 320 PRO B CA 1
ATOM 5148 C C . PRO B 1 320 ? -6.602 18.516 3.727 1 97.75 320 PRO B C 1
ATOM 5150 O O . PRO B 1 320 ? -5.914 17.766 4.426 1 97.75 320 PRO B O 1
ATOM 5153 N N . GLN B 1 321 ? -7.789 18.188 3.432 1 97.31 321 GLN B N 1
ATOM 5154 C CA . GLN B 1 321 ? -8.469 16.984 3.881 1 97.31 321 GLN B CA 1
ATOM 5155 C C . GLN B 1 321 ? -9.727 16.719 3.057 1 97.31 321 GLN B C 1
ATOM 5157 O O . GLN B 1 321 ? -10.141 17.562 2.258 1 97.31 321 GLN B O 1
ATOM 5162 N N . ASN B 1 322 ? -10.281 15.508 3.178 1 96.44 322 ASN B N 1
ATOM 5163 C CA . ASN B 1 322 ? -11.688 15.312 2.857 1 96.44 322 ASN B CA 1
ATOM 5164 C C . ASN B 1 322 ? -12.594 16.047 3.838 1 96.44 322 ASN B C 1
ATOM 5166 O O . ASN B 1 322 ? -12.133 16.516 4.883 1 96.44 322 ASN B O 1
ATOM 5170 N N . PHE B 1 323 ? -13.898 16.219 3.469 1 97.38 323 PHE B N 1
ATOM 5171 C CA . PHE B 1 323 ? -14.797 16.953 4.352 1 97.38 323 PHE B CA 1
ATOM 5172 C C . PHE B 1 323 ? -14.969 16.234 5.68 1 97.38 323 PHE B C 1
ATOM 5174 O O . PHE B 1 323 ? -15.055 15 5.715 1 97.38 323 PHE B O 1
ATOM 5181 N N . PRO B 1 324 ? -14.953 17.016 6.836 1 98.31 324 PRO B N 1
ATOM 5182 C CA . PRO B 1 324 ? -15.188 16.391 8.141 1 98.31 324 PRO B CA 1
ATOM 5183 C C . PRO B 1 324 ? -16.531 15.648 8.203 1 98.31 324 PRO B C 1
ATOM 5185 O O . PRO B 1 324 ? -17.516 16.109 7.621 1 98.31 324 PRO B O 1
ATOM 5188 N N . ASP B 1 325 ? -16.516 14.453 8.844 1 98.62 325 ASP B N 1
ATOM 5189 C CA . ASP B 1 325 ? -17.719 13.648 9.078 1 98.62 325 ASP B CA 1
ATOM 5190 C C . ASP B 1 325 ? -18.297 13.148 7.758 1 98.62 325 ASP B C 1
ATOM 5192 O O . ASP B 1 325 ? -19.5 12.82 7.691 1 98.62 325 ASP B O 1
ATOM 5196 N N . ALA B 1 326 ? -17.484 13.141 6.734 1 97.38 326 ALA B N 1
ATOM 5197 C CA . ALA B 1 326 ? -17.938 12.695 5.422 1 97.38 326 ALA B CA 1
ATOM 5198 C C . ALA B 1 326 ? -18.625 11.328 5.516 1 97.38 326 ALA B C 1
ATOM 5200 O O . ALA B 1 326 ? -19.578 11.055 4.781 1 97.38 326 ALA B O 1
ATOM 5201 N N . VAL B 1 327 ? -18.25 10.469 6.422 1 97.81 327 VAL B N 1
ATOM 5202 C CA . VAL B 1 327 ? -18.75 9.109 6.547 1 97.81 327 VAL B CA 1
ATOM 5203 C C . VAL B 1 327 ? -20.219 9.141 6.961 1 97.81 327 VAL B C 1
ATOM 5205 O O . VAL B 1 327 ? -20.938 8.148 6.82 1 97.81 327 VAL B O 1
ATOM 5208 N N . ASN B 1 328 ? -20.672 10.258 7.488 1 97.88 328 ASN B N 1
ATOM 5209 C CA . ASN B 1 328 ? -22.047 10.375 7.949 1 97.88 328 ASN B CA 1
ATOM 5210 C C . ASN B 1 328 ? -22.828 11.367 7.105 1 97.88 328 ASN B C 1
ATOM 5212 O O . ASN B 1 328 ? -23.953 11.75 7.461 1 97.88 328 ASN B O 1
ATOM 5216 N N . GLN B 1 329 ? -22.234 11.859 6.094 1 96.38 329 GLN B N 1
ATOM 5217 C CA . GLN B 1 329 ? -22.859 12.828 5.203 1 96.38 329 GLN B CA 1
ATOM 5218 C C . GLN B 1 329 ? -22.906 12.312 3.766 1 96.38 329 GLN B C 1
ATOM 5220 O O . GLN B 1 329 ? -21.906 12.398 3.045 1 96.38 329 GLN B O 1
ATOM 5225 N N . ARG B 1 330 ? -24.016 11.883 3.227 1 92.19 330 ARG B N 1
ATOM 5226 C CA . ARG B 1 330 ? -24.172 11.188 1.954 1 92.19 330 ARG B CA 1
ATOM 5227 C C . ARG B 1 330 ? -23.734 12.07 0.789 1 92.19 330 ARG B C 1
ATOM 5229 O O . ARG B 1 330 ? -23.281 11.57 -0.239 1 92.19 330 ARG B O 1
ATOM 5236 N N . ASN B 1 331 ? -23.859 13.445 0.963 1 94.31 331 ASN B N 1
ATOM 5237 C CA . ASN B 1 331 ? -23.562 14.336 -0.146 1 94.31 331 ASN B CA 1
ATOM 5238 C C . ASN B 1 331 ? -22.094 14.766 -0.139 1 94.31 331 ASN B C 1
ATOM 5240 O O . ASN B 1 331 ? -21.672 15.539 -0.995 1 94.31 331 ASN B O 1
ATOM 5244 N N . PHE B 1 332 ? -21.328 14.367 0.825 1 95.88 332 PHE B N 1
ATOM 5245 C CA . PHE B 1 332 ? -19.906 14.656 0.877 1 95.88 332 PHE B CA 1
ATOM 5246 C C . PHE B 1 332 ? -19.109 13.602 0.106 1 95.88 332 PHE B C 1
ATOM 5248 O O . PHE B 1 332 ? -19.609 12.492 -0.125 1 95.88 332 PHE B O 1
ATOM 5255 N N . PRO B 1 333 ? -17.938 14.031 -0.412 1 94.31 333 PRO B N 1
ATOM 5256 C CA . PRO B 1 333 ? -17.109 13 -1.026 1 94.31 333 PRO B CA 1
ATOM 5257 C C . PRO B 1 333 ? -16.797 11.852 -0.074 1 94.31 333 PRO B C 1
ATOM 5259 O O . PRO B 1 333 ? -16.562 12.07 1.118 1 94.31 333 PRO B O 1
ATOM 5262 N N . SER B 1 334 ? -16.734 10.609 -0.561 1 95.19 334 SER B N 1
ATOM 5263 C CA . SER B 1 334 ? -16.516 9.438 0.27 1 95.19 334 SER B CA 1
ATOM 5264 C C . SER B 1 334 ? 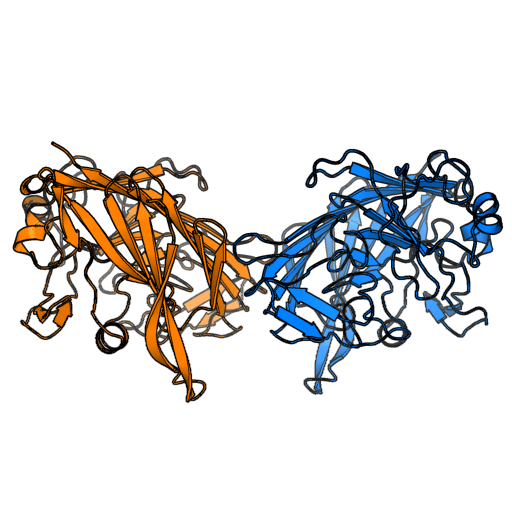-15.109 9.445 0.873 1 95.19 334 SER B C 1
ATOM 5266 O O . SER B 1 334 ? -14.133 9.789 0.193 1 95.19 334 SER B O 1
ATOM 5268 N N . ALA B 1 335 ? -15.008 9.078 2.074 1 95.94 335 ALA B N 1
ATOM 5269 C CA . ALA B 1 335 ? -13.727 8.938 2.762 1 95.94 335 ALA B CA 1
ATOM 5270 C C . ALA B 1 335 ? -13.359 7.465 2.934 1 95.94 335 ALA B C 1
ATOM 5272 O O . ALA B 1 335 ? -12.383 7.137 3.609 1 95.94 335 ALA B O 1
ATOM 5273 N N . ILE B 1 336 ? -14.148 6.555 2.391 1 97.5 336 ILE B N 1
ATOM 5274 C CA . ILE B 1 336 ? -13.953 5.125 2.602 1 97.5 336 ILE B CA 1
ATOM 5275 C C . ILE B 1 336 ? -12.898 4.602 1.635 1 97.5 336 ILE B C 1
ATOM 5277 O O . ILE B 1 336 ? -13 4.797 0.422 1 97.5 336 ILE B O 1
ATOM 5281 N N . CYS B 1 337 ? -11.859 4.074 2.199 1 97.62 337 CYS B N 1
ATOM 5282 C CA . CYS B 1 337 ? -10.836 3.365 1.448 1 97.62 337 CYS B CA 1
ATOM 5283 C C . CYS B 1 337 ? -11.086 1.861 1.47 1 97.62 337 CYS B C 1
ATOM 5285 O O . CYS B 1 337 ? -11.445 1.303 2.508 1 97.62 337 CYS B O 1
ATOM 5287 N N . CYS B 1 338 ? -10.922 1.198 0.363 1 97.81 338 CYS B N 1
ATOM 5288 C CA . CYS B 1 338 ? -11.18 -0.232 0.245 1 97.81 338 CYS B CA 1
ATOM 5289 C C . CYS B 1 338 ? -9.93 -0.978 -0.21 1 97.81 338 CYS B C 1
ATOM 5291 O O . CYS B 1 338 ? -9.062 -0.401 -0.872 1 97.81 338 CYS B O 1
ATOM 5293 N N . PRO B 1 339 ? -9.875 -2.299 0.193 1 98.19 339 PRO B N 1
ATOM 5294 C CA . PRO B 1 339 ? -8.797 -3.104 -0.377 1 98.19 339 PRO B CA 1
ATOM 5295 C C . PRO B 1 339 ? -8.781 -3.078 -1.903 1 98.19 339 PRO B C 1
ATOM 5297 O O . PRO B 1 339 ? -9.844 -3.105 -2.535 1 98.19 339 PRO B O 1
ATOM 5300 N N . GLY B 1 340 ? -7.574 -2.938 -2.459 1 96.12 340 GLY B N 1
ATOM 5301 C CA . GLY B 1 340 ? -7.434 -2.906 -3.906 1 96.12 340 GLY B CA 1
ATOM 5302 C C . GLY B 1 340 ? -7.465 -1.503 -4.48 1 96.12 340 GLY B C 1
ATOM 5303 O O . GLY B 1 340 ? -7.184 -1.305 -5.664 1 96.12 340 GLY B O 1
ATOM 5304 N N . LYS B 1 341 ? -7.816 -0.582 -3.695 1 95.25 341 LYS B N 1
ATOM 5305 C CA . LYS B 1 341 ? -7.801 0.833 -4.055 1 95.25 341 LYS B CA 1
ATOM 5306 C C . LYS B 1 341 ? -7.07 1.66 -3.002 1 95.25 341 LYS B C 1
ATOM 5308 O O . LYS B 1 341 ? -7.699 2.248 -2.121 1 95.25 341 LYS B O 1
ATOM 5313 N N . PRO B 1 342 ? -5.777 1.758 -3.141 1 95.81 342 PRO B N 1
ATOM 5314 C CA . PRO B 1 342 ? -5.008 2.459 -2.109 1 95.81 342 PRO B CA 1
ATOM 5315 C C . PRO B 1 342 ? -5.434 3.916 -1.943 1 95.81 342 PRO B C 1
ATOM 5317 O O . PRO B 1 342 ? -5.863 4.551 -2.908 1 95.81 342 PRO B O 1
ATOM 5320 N N . TYR B 1 343 ? -5.395 4.348 -0.692 1 97.56 343 TYR B N 1
ATOM 5321 C CA . TYR B 1 343 ? -5.578 5.758 -0.374 1 97.56 343 TYR B CA 1
ATOM 5322 C C . TYR B 1 343 ? -4.398 6.586 -0.867 1 97.56 343 TYR B C 1
ATOM 5324 O O . TYR B 1 343 ? -3.242 6.223 -0.645 1 97.56 343 TYR B O 1
ATOM 5332 N N . LYS B 1 344 ? -4.664 7.727 -1.548 1 96.56 344 LYS B N 1
ATOM 5333 C CA . LYS B 1 344 ? -3.623 8.656 -1.983 1 96.56 344 LYS B CA 1
ATOM 5334 C C . LYS B 1 344 ? -4.066 10.102 -1.811 1 96.56 344 LYS B C 1
ATOM 5336 O O . LYS B 1 344 ? -5.195 10.461 -2.156 1 96.56 344 LYS B O 1
ATOM 5341 N N . HIS B 1 345 ? -3.24 10.789 -1.209 1 94.69 345 HIS B N 1
ATOM 5342 C CA . HIS B 1 345 ? -3.422 12.219 -1.005 1 94.69 345 HIS B CA 1
ATOM 5343 C C . HIS B 1 345 ? -2.092 12.961 -1.09 1 94.69 345 HIS B C 1
ATOM 5345 O O . HIS B 1 345 ? -1.085 12.508 -0.543 1 94.69 345 HIS B O 1
ATOM 5351 N N . SER B 1 346 ? -2.061 14.109 -1.868 1 97.44 346 SER B N 1
ATOM 5352 C CA . SER B 1 346 ? -0.871 14.953 -1.918 1 97.44 346 SER B CA 1
ATOM 5353 C C . SER B 1 346 ? -1.194 16.391 -1.516 1 97.44 346 SER B C 1
ATOM 5355 O O . SER B 1 346 ? -2.26 16.906 -1.853 1 97.44 346 SER B O 1
ATOM 5357 N N . MET B 1 347 ? -0.29 16.953 -0.87 1 98.06 347 MET B N 1
ATOM 5358 C CA . MET B 1 347 ? -0.344 18.375 -0.564 1 98.06 347 MET B CA 1
ATOM 5359 C C . MET B 1 347 ? 1.048 19 -0.618 1 98.06 347 MET B C 1
ATOM 5361 O O . MET B 1 347 ? 2.051 18.281 -0.61 1 98.06 347 MET B O 1
ATOM 5365 N N . MET B 1 348 ? 1.065 20.297 -0.783 1 98.62 348 MET B N 1
ATOM 5366 C CA . MET B 1 348 ? 2.328 21.031 -0.841 1 98.62 348 MET B CA 1
ATOM 5367 C C . MET B 1 348 ? 2.215 22.359 -0.116 1 98.62 348 MET B C 1
ATOM 5369 O O . MET B 1 348 ? 1.253 23.109 -0.322 1 98.62 348 MET B O 1
ATOM 5373 N N . TYR B 1 349 ? 3.113 22.609 0.757 1 98.88 349 TYR B N 1
ATOM 5374 C CA . TYR B 1 349 ? 3.365 23.953 1.287 1 98.88 349 TYR B CA 1
ATOM 5375 C C . TYR B 1 349 ? 4.469 24.641 0.504 1 98.88 349 TYR B C 1
ATOM 5377 O O . TYR B 1 349 ? 5.652 24.328 0.667 1 98.88 349 TYR B O 1
ATOM 5385 N N . LYS B 1 350 ? 4.117 25.578 -0.319 1 98.62 350 LYS B N 1
ATOM 5386 C CA . LYS B 1 350 ? 5.086 26.281 -1.146 1 98.62 350 LYS B CA 1
ATOM 5387 C C . LYS B 1 350 ? 5.375 27.672 -0.581 1 98.62 350 LYS B C 1
ATOM 5389 O O . LYS B 1 350 ? 4.527 28.562 -0.645 1 98.62 350 LYS B O 1
ATOM 5394 N N . PHE B 1 351 ? 6.578 27.828 -0.146 1 98.69 351 PHE B N 1
ATOM 5395 C CA . PHE B 1 351 ? 6.969 29.109 0.443 1 98.69 351 PHE B CA 1
ATOM 5396 C C . PHE B 1 351 ? 7.547 30.031 -0.615 1 98.69 351 PHE B C 1
ATOM 5398 O O . PHE B 1 351 ? 8.234 29.594 -1.533 1 98.69 351 PHE B O 1
ATOM 5405 N N . PHE B 1 352 ? 7.281 31.297 -0.467 1 97.62 352 PHE B N 1
ATOM 5406 C CA . PHE B 1 352 ? 7.844 32.312 -1.354 1 97.62 352 PHE B CA 1
ATOM 5407 C C . PHE B 1 352 ? 8.117 33.594 -0.598 1 97.62 352 PHE B C 1
ATOM 5409 O O . PHE B 1 352 ? 7.684 33.75 0.547 1 97.62 352 PHE B O 1
ATOM 5416 N N . VAL B 1 353 ? 8.883 34.469 -1.201 1 97.44 353 VAL B N 1
ATOM 5417 C CA . VAL B 1 353 ? 9.203 35.781 -0.642 1 97.44 353 VAL B CA 1
ATOM 5418 C C . VAL B 1 353 ? 8.773 36.875 -1.614 1 97.44 353 VAL B C 1
ATOM 5420 O O . VAL B 1 353 ? 9.195 36.875 -2.773 1 97.44 353 VAL B O 1
ATOM 5423 N N . GLN B 1 354 ? 7.891 37.625 -1.189 1 95.81 354 GLN B N 1
ATOM 5424 C CA . GLN B 1 354 ? 7.508 38.812 -1.947 1 95.81 354 GLN B CA 1
ATOM 5425 C C . GLN B 1 354 ? 8.375 40 -1.573 1 95.81 354 GLN B C 1
ATOM 5427 O O . GLN B 1 354 ? 8.398 40.406 -0.415 1 95.81 354 GLN B O 1
ATOM 5432 N N . LYS B 1 355 ? 9.086 40.656 -2.562 1 90.38 355 LYS B N 1
ATOM 5433 C CA . LYS B 1 355 ? 10 41.781 -2.344 1 90.38 355 LYS B CA 1
ATOM 5434 C C . LYS B 1 355 ? 9.242 43.094 -2.32 1 90.38 355 LYS B C 1
ATOM 5436 O O . LYS B 1 355 ? 8.227 43.25 -3.006 1 90.38 355 LYS B O 1
#